Protein AF-A0AAN7VNK7-F1 (afdb_monomer_lite)

Organism: NCBI:txid574655

Secondary structure (DSSP, 8-state):
------EEEEEEEPPPP------HHHHSS---EEEEEEEEE--SHHHHHHHHHHHHHHHHHHHHH-GGGGSEEEEE--SSTTS--EEEEEP-S-EEEEEEE-TTTS--HHHHHHTTT-GGGSBHHHH-SS-S---TTS-EESEEEEEEEETTEEEEEEEEETTT--HHHHHHHHHHHHHHHHHHHTT--TT---S---SS--HHHHT---SS---GGG-TTB--TT-----GGGGTT--SS--EEEEEEE-HHHHHHHHHHH--TTSPPPPHHHHHHHHHHHHHHHHHTTS-HHHHTS-TTPEEEEEEEEE-HHHHT--TT--S--EEEEEEEEEHHHHHSTTHHHHHHHHHHHHHHT--HHHHHHHHHHHTTS---BHHHHSHHHHHHHEEE-EE-GGGGGGGT---HHHH-S--EEE--B-TT--EEPPPPTTS-EEEEEEE-GGGHHHHSEEEEEES-HHHHHHHHHHHTTT-SEEEEEEETTEEEEEEE-TTSSEEEEEEEEGGGSSSEE-SS-EEEEEEHHHHHHHHTTS-SSSEEEEEEESS-SEEEEEEE-SSSS-EEEEEEE----------------SEEEEEEHHHHHHHHHHHHTT-SEEEEEEETTEEEEEEEETTEEEEEEE--B--SS-GGG-BEEEESS-EEEEEEHHHHHHHGGGGGT-SEEEEEE-TTSPEEEEEE-GGG-EEEEEEPPPPP---

Sequence (712 aa):
MTDHAVPYGSTFLSGSDFQVNLAAIDALHPVHYGRRLLIFRCSSDEQRVAQIAGLKAGLHVLVRRCPVLGGNVVPQLHKDDTQPIWSNIETGNGLQLVVRDLRNALPTFTELEANDFQPSSLPYDLLVPVPADIGKDQAHLACKVQYSSIDGGTILTWAISHSVTDGSGNNELTRILSEQVRLFGLGADSNTTNGPLLGLDRTPTRNITSAIPFHVDHHRGCANALEKLAPPEALSFLAKSPEVPVLLRITAANLAKLKSDATQPEATPISTHDALVALMWRSTMLIRSRRSQESHDLPASTATTLYFPSDARRHLGISPSYIGNAVYQLAASEQISKVLASNGLQYAASAMRKAVKSVNTELVKSYFAEVNKRWVPWAWQTAGSALATIGLPMGTNWTSGSLYLDDWGEAFGPVVSFRYPGQAGLAAVLPQLPNGDAEVIVCVMPGEVGVLKMLEARLEQAQLLKKVVDAIKDLVQDCNFDCNDSGIALQAMDNSHVALVSMMLKSESFSPFRCDRNIALGINLTSLQKVLRCAQNEDILTVKAEDAPDVVNMVFESSDSDRISEYDIKLMDIDQEHLGIPDTEYAATISMPSSEFQRICRDLTALSESVAIECTKEGVKFACNGDIGSGAVTLRSHTDVEKPEKNIEINLSEPVALTFSLKYLVNFCKASGLSDSVKLCLSNEVPLLVEYGLSNSSYLRFYLAPKIGDEE

InterPro domains:
  IPR000730 Proliferating cell nuclear antigen, PCNA [MF_00317] (455-708)
  IPR000730 Proliferating cell nuclear antigen, PCNA [PR00339] (463-482)
  IPR000730 Proliferating cell nuclear antigen, PCNA [PR00339] (487-505)
  IPR000730 Proliferating cell nuclear antigen, PCNA [PR00339] (509-533)
  IPR000730 Proliferating cell nuclear antigen, PCNA [PR00339] (563-585)
  IPR000730 Proliferating cell nuclear antigen, PCNA [PR00339] (656-670)
  IPR000730 Proliferating cell nuclear antigen, PCNA [PR00339] (694-711)
  IPR000730 Proliferating cell nuclear antigen, PCNA [PTHR11352] (454-711)
  IPR000730 Proliferating cell nuclear antigen, PCNA [TIGR00590] (454-712)
  IPR022648 Proliferating cell nuclear antigen, PCNA, N-terminal [PF00705] (454-576)
  IPR022649 Proliferating cell nuclear antigen, PCNA, C-terminal [PF02747] (580-707)
  IPR022659 Proliferating cell nuclear antigen, PCNA, conserved site [PS00293] (514-532)
  IPR022659 Proliferating cell nuclear antigen, PCNA, conserved site [PS01251] (487-510)
  IPR023213 Chloramphenicol acetyltransferase-like domain superfamily [G3DSA:3.30.559.10] (11-192)
  IPR023213 Chloramphenicol acetyltransferase-like domain superfamily [G3DSA:3.30.559.10] (238-452)
  IPR046938 DNA clamp superfamily [SSF55979] (454-579)
  IPR046938 DNA clamp superfamily [SSF55979] (580-708)
  IPR054710 Trichothecene 3-O-acetyltransferase-like, N-terminal [PF22664] (38-179)

pLDDT: mean 87.12, std 11.52, range [28.5, 98.31]

Radius of gyration: 33.32 Å; chains: 1; bounding box: 98×58×86 Å

Foldseek 3Di:
DDPDKDWPDKDFQAEDFDFADFALCLFLPPKDKDKKKFKFFDADPVLVVLLVVLLSLLQNLLCNLEVLQQWKWAWDDDPDPPAGTTTDTGRHSHEMETEIECQVPADAPVVCVVVVVWLVRFACVQQPPDDRDDDPRDIDGQWYWYWYDHHRIIIIITIGILSQFDLLLVLLSLLSSLVSSAVVVVVDDSVDRDDHRARRDNVLLRVQAFPDADDVVLQVQFDDPPDAEDPPLLCQLDDPDFWWKGKDKAALVRLVVLLVLLADPPADRFDSVLSVVLCQLLLLLLLSCPPDPSSVPRPQQDKFKEKEKDACCVLSVHDSNHGHDRIGMWIFIDGSNLSNDPSNSNVSSRSVVVRVVSDHSNNSSNVSNVSSVPDTHGPCVNHPSRSCSRYAYAYEPQVSLCQQVRRSHPSRGGRPDMDGRTDTRYWYKDYQHPSRMTMIMDIDHPVCVLVVFKFKFKAQWLLQVLLVLQLCCVFDFKWWFWQDQQATWTWDGGPVNFKIKIWGDGCVNGDHGDHSDTDIFIAGSVVVNVVSVVEDGRWMWIWMAGPHGQWIKIWTQDPVDRDIDIDIGGGDDDDDDDDDDDPDDFQKKKKFFLVVLLVLLVVVVVADQKWKWKQDPQATKTWDQHPVGIDMDGDGADDDPVCRLGGMDMDGNDIDIFMFGSVVSNSNSSSSVQARMWMWTHDPPFFIWIWGAHPPRTIMIMTGDTDDDPDD

Structure (mmCIF, N/CA/C/O backbone):
data_AF-A0AAN7VNK7-F1
#
_entry.id   AF-A0AAN7VNK7-F1
#
loop_
_atom_site.group_PDB
_atom_site.id
_atom_site.type_symbol
_atom_site.label_atom_id
_atom_site.label_alt_id
_atom_site.label_comp_id
_atom_site.label_asym_id
_atom_site.label_entity_id
_atom_site.label_seq_id
_atom_site.pdbx_PDB_ins_code
_atom_site.Cartn_x
_atom_site.Cartn_y
_atom_site.Cartn_z
_atom_site.occupancy
_atom_site.B_iso_or_equiv
_atom_site.auth_seq_id
_atom_site.auth_comp_id
_atom_site.auth_asym_id
_atom_site.auth_atom_id
_atom_site.pdbx_PDB_model_num
ATOM 1 N N . MET A 1 1 ? 20.853 -24.559 -2.191 1.00 32.88 1 MET A N 1
ATOM 2 C CA . MET A 1 1 ? 20.817 -25.648 -3.191 1.00 32.88 1 MET A CA 1
ATOM 3 C C . MET A 1 1 ? 19.539 -26.437 -2.973 1.00 32.88 1 MET A C 1
ATOM 5 O O . MET A 1 1 ? 19.522 -27.322 -2.133 1.00 32.88 1 MET A O 1
ATOM 9 N N . THR A 1 2 ? 18.485 -26.072 -3.693 1.00 28.50 2 THR A N 1
ATOM 10 C CA . THR A 1 2 ? 17.259 -26.860 -3.885 1.00 28.50 2 THR A CA 1
ATOM 11 C C . THR A 1 2 ? 16.738 -26.477 -5.269 1.00 28.50 2 THR A C 1
ATOM 13 O O . THR A 1 2 ? 16.065 -25.468 -5.456 1.00 28.50 2 THR A O 1
ATOM 16 N N . ASP A 1 3 ? 17.196 -27.240 -6.261 1.00 37.12 3 ASP A N 1
ATOM 17 C CA . ASP A 1 3 ? 16.837 -27.149 -7.678 1.00 37.12 3 ASP A CA 1
ATOM 18 C C . ASP A 1 3 ? 15.415 -27.703 -7.874 1.00 37.12 3 ASP A C 1
ATOM 20 O O . ASP A 1 3 ? 15.231 -28.906 -8.055 1.00 37.12 3 ASP A O 1
ATOM 24 N N . HIS A 1 4 ? 14.391 -26.848 -7.806 1.00 37.66 4 HIS A N 1
ATOM 25 C CA . HIS A 1 4 ? 13.009 -27.243 -8.139 1.00 37.66 4 HIS A CA 1
ATOM 26 C C . HIS A 1 4 ? 12.306 -26.325 -9.153 1.00 37.66 4 HIS A C 1
ATOM 28 O O . HIS A 1 4 ? 11.164 -26.587 -9.515 1.00 37.66 4 HIS A O 1
ATOM 34 N N . ALA A 1 5 ? 12.985 -25.309 -9.696 1.00 41.88 5 ALA A N 1
ATOM 35 C CA . ALA A 1 5 ? 12.459 -24.497 -10.795 1.00 41.88 5 ALA A CA 1
ATOM 36 C C . ALA A 1 5 ? 13.128 -24.905 -12.116 1.00 41.88 5 ALA A C 1
ATOM 38 O O . ALA A 1 5 ? 14.123 -24.315 -12.533 1.00 41.88 5 ALA A O 1
ATOM 39 N N . VAL A 1 6 ? 12.600 -25.936 -12.781 1.00 40.19 6 VAL A N 1
ATOM 40 C CA . VAL A 1 6 ? 13.071 -26.325 -14.120 1.00 40.19 6 VAL A CA 1
ATOM 41 C C . VAL A 1 6 ? 12.649 -25.229 -15.120 1.00 40.19 6 VAL A C 1
ATOM 43 O O . VAL A 1 6 ? 11.452 -24.959 -15.245 1.00 40.19 6 VAL A O 1
ATOM 46 N N . PRO A 1 7 ? 13.573 -24.554 -15.834 1.00 50.31 7 PRO A N 1
ATOM 47 C CA . PRO A 1 7 ? 13.203 -23.556 -16.836 1.00 50.31 7 PRO A CA 1
ATOM 48 C C . PRO A 1 7 ? 12.480 -24.227 -18.014 1.00 50.31 7 PRO A C 1
ATOM 50 O O . PRO A 1 7 ? 13.003 -25.177 -18.589 1.00 50.31 7 PRO A O 1
ATOM 53 N N . TYR A 1 8 ? 11.342 -23.679 -18.452 1.00 53.28 8 TYR A N 1
ATOM 54 C CA . TYR A 1 8 ? 10.613 -24.134 -19.651 1.00 53.28 8 TYR A CA 1
ATOM 55 C C . TYR A 1 8 ? 11.284 -23.692 -20.973 1.00 53.28 8 TYR A C 1
ATOM 57 O O . TYR A 1 8 ? 10.748 -23.899 -22.060 1.00 53.28 8 TYR A O 1
ATOM 65 N N . GLY A 1 9 ? 12.477 -23.092 -20.897 1.00 70.75 9 GLY A N 1
ATOM 66 C CA . GLY A 1 9 ? 13.279 -22.639 -22.032 1.00 70.75 9 GLY A CA 1
ATOM 67 C C . GLY A 1 9 ? 13.556 -21.134 -22.010 1.00 70.75 9 GLY A C 1
ATOM 68 O O . GLY A 1 9 ? 12.844 -20.341 -21.391 1.00 70.75 9 GLY A O 1
ATOM 69 N N . SER A 1 10 ? 14.628 -20.740 -22.694 1.00 84.62 10 SER A N 1
ATOM 70 C CA . SER A 1 10 ? 14.992 -19.346 -22.952 1.00 84.62 10 SER A CA 1
ATOM 71 C C . SER A 1 10 ? 15.034 -19.128 -24.459 1.00 84.62 10 SER A C 1
ATOM 73 O O . SER A 1 10 ? 15.524 -19.986 -25.194 1.00 84.62 10 SER A O 1
ATOM 75 N N . THR A 1 11 ? 14.492 -18.013 -24.938 1.00 91.38 11 THR A N 1
ATOM 76 C CA . THR A 1 11 ? 14.464 -17.683 -26.367 1.00 91.38 11 THR A CA 1
ATOM 77 C C . THR A 1 11 ? 14.957 -16.261 -26.575 1.00 91.38 11 THR A C 1
ATOM 79 O O . THR A 1 11 ? 14.546 -15.345 -25.864 1.00 91.38 11 THR A O 1
ATOM 82 N N . PHE A 1 12 ? 15.832 -16.082 -27.561 1.00 91.50 12 PHE A N 1
ATOM 83 C CA . PHE A 1 12 ? 16.244 -14.766 -28.028 1.00 91.50 12 PHE A CA 1
ATOM 84 C C . PHE A 1 12 ? 15.338 -14.323 -29.172 1.00 91.50 12 PHE A C 1
ATOM 86 O O . PHE A 1 12 ? 15.105 -15.071 -30.121 1.00 91.50 12 PHE A O 1
ATOM 93 N N . LEU A 1 13 ? 14.821 -13.105 -29.065 1.00 92.50 13 LEU A N 1
ATOM 94 C CA . LEU A 1 13 ? 14.021 -12.450 -30.087 1.00 92.50 13 LEU A CA 1
ATOM 95 C C . LEU A 1 13 ? 14.914 -11.428 -30.785 1.00 92.50 13 LEU A C 1
ATOM 97 O O . LEU A 1 13 ? 15.278 -10.403 -30.203 1.00 92.50 13 LEU A O 1
ATOM 101 N N . SER A 1 14 ? 15.315 -11.747 -32.013 1.00 87.38 14 SER A N 1
ATOM 102 C CA . SER A 1 14 ? 16.253 -10.934 -32.783 1.00 87.38 14 SER A CA 1
ATOM 103 C C . SER A 1 14 ? 15.643 -9.582 -33.155 1.00 87.38 14 SER A C 1
ATOM 105 O O . SER A 1 14 ? 14.569 -9.512 -33.756 1.00 87.38 14 SER A O 1
ATOM 107 N N . GLY A 1 15 ? 16.355 -8.511 -32.809 1.00 82.94 15 GLY A N 1
ATOM 108 C CA . GLY A 1 15 ? 16.135 -7.178 -33.362 1.00 82.94 15 GLY A CA 1
ATOM 109 C C . GLY A 1 15 ? 16.931 -6.978 -34.651 1.00 82.94 15 GLY A C 1
ATOM 110 O O . GLY A 1 15 ? 17.736 -7.823 -35.038 1.00 82.94 15 GLY A O 1
ATOM 111 N N . SER A 1 16 ? 16.701 -5.852 -35.315 1.00 85.06 16 SER A N 1
ATOM 112 C CA . SER A 1 16 ? 17.558 -5.361 -36.395 1.00 85.06 16 SER A CA 1
ATOM 113 C C . SER A 1 16 ? 18.867 -4.799 -35.838 1.00 85.06 16 SER A C 1
ATOM 115 O O . SER A 1 16 ? 18.894 -4.287 -34.719 1.00 85.06 16 SER A O 1
ATOM 117 N N . ASP A 1 17 ? 19.938 -4.838 -36.633 1.00 88.44 17 ASP A N 1
ATOM 118 C CA . ASP A 1 17 ? 21.161 -4.101 -36.314 1.00 88.44 17 ASP A CA 1
ATOM 119 C C . ASP A 1 17 ? 20.847 -2.611 -36.168 1.00 88.44 17 ASP A C 1
ATOM 121 O O . ASP A 1 17 ? 20.040 -2.044 -36.916 1.00 88.44 17 ASP A O 1
ATOM 125 N N . PHE A 1 18 ? 21.492 -1.961 -35.205 1.00 93.19 18 PHE A N 1
ATOM 126 C CA . PHE A 1 18 ? 21.287 -0.546 -34.960 1.00 93.19 18 PHE A CA 1
ATOM 127 C C . PHE A 1 18 ? 22.578 0.140 -34.547 1.00 93.19 18 PHE A C 1
ATOM 129 O O . PHE A 1 18 ? 23.529 -0.467 -34.061 1.00 93.19 18 PHE A O 1
ATOM 136 N N . GLN A 1 19 ? 22.568 1.456 -34.699 1.00 91.56 19 GLN A N 1
ATOM 137 C CA . GLN A 1 19 ? 23.538 2.331 -34.079 1.00 91.56 19 GLN A CA 1
ATOM 138 C C . GLN A 1 19 ? 22.759 3.380 -33.302 1.00 91.56 19 GLN A C 1
ATOM 140 O O . GLN A 1 19 ? 21.892 4.061 -33.851 1.00 91.56 19 GLN A O 1
ATOM 145 N N . VAL A 1 20 ? 23.062 3.500 -32.017 1.00 92.62 20 VAL A N 1
ATOM 146 C CA . VAL A 1 20 ? 22.519 4.556 -31.171 1.00 92.62 20 VAL A CA 1
ATOM 147 C C . VAL A 1 20 ? 23.672 5.395 -30.654 1.00 92.62 20 VAL A C 1
ATOM 149 O O . VAL A 1 20 ? 24.738 4.884 -30.320 1.00 92.62 20 VAL A O 1
ATOM 152 N N . ASN A 1 21 ? 23.462 6.705 -30.626 1.00 90.44 21 ASN A N 1
ATOM 153 C CA . ASN A 1 21 ? 24.353 7.618 -29.938 1.00 90.44 21 ASN A CA 1
ATOM 154 C C . ASN A 1 21 ? 23.615 8.114 -28.699 1.00 90.44 21 ASN A C 1
ATOM 156 O O . ASN A 1 21 ? 22.736 8.971 -28.815 1.00 90.44 21 ASN A O 1
ATOM 160 N N . LEU A 1 22 ? 23.917 7.507 -27.551 1.00 91.81 22 LEU A N 1
ATOM 161 C CA . LEU A 1 22 ? 23.255 7.820 -26.291 1.00 91.81 22 LEU A CA 1
ATOM 162 C C . LEU A 1 22 ? 23.424 9.295 -25.911 1.00 91.81 22 LEU A C 1
ATOM 164 O O . LEU A 1 22 ? 24.460 9.913 -26.158 1.00 91.81 22 LEU A O 1
ATOM 168 N N . ALA A 1 23 ? 22.397 9.861 -25.277 1.00 91.88 23 ALA A N 1
ATOM 169 C CA . ALA A 1 23 ? 22.560 11.126 -24.575 1.00 91.88 23 ALA A CA 1
ATOM 170 C C . ALA A 1 23 ? 23.421 10.905 -23.323 1.00 91.88 23 ALA A C 1
ATOM 172 O O . ALA A 1 23 ? 23.431 9.810 -22.761 1.00 91.88 23 ALA A O 1
ATOM 173 N N . ALA A 1 24 ? 24.105 11.942 -22.840 1.00 90.31 24 ALA A N 1
ATOM 174 C CA . ALA A 1 24 ? 24.982 11.801 -21.676 1.00 90.31 24 ALA A CA 1
ATOM 175 C C . ALA A 1 24 ? 24.237 11.302 -20.429 1.00 90.31 24 ALA A C 1
ATOM 177 O O . ALA A 1 24 ? 24.772 10.497 -19.675 1.00 90.31 24 ALA A O 1
ATOM 178 N N . ILE A 1 25 ? 22.974 11.708 -20.253 1.00 91.06 25 ILE A N 1
ATOM 179 C CA . ILE A 1 25 ? 22.123 11.225 -19.158 1.00 91.06 25 ILE A CA 1
ATOM 180 C C . ILE A 1 25 ? 21.836 9.718 -19.236 1.00 91.06 25 ILE A C 1
ATOM 182 O O . ILE A 1 25 ? 21.657 9.102 -18.196 1.00 91.06 25 ILE A O 1
ATOM 186 N N . ASP A 1 26 ? 21.812 9.130 -20.435 1.00 92.25 26 ASP A N 1
ATOM 187 C CA . ASP A 1 26 ? 21.627 7.690 -20.650 1.00 92.25 26 ASP A CA 1
ATOM 188 C C . ASP A 1 26 ? 22.961 6.937 -20.456 1.00 92.25 26 ASP A C 1
ATOM 190 O O . ASP A 1 26 ? 23.016 5.889 -19.811 1.00 92.25 26 ASP A O 1
ATOM 194 N N . ALA A 1 27 ? 24.046 7.492 -21.007 1.00 89.38 27 ALA A N 1
ATOM 195 C CA . ALA A 1 27 ? 25.371 6.874 -21.052 1.00 89.38 27 ALA A CA 1
ATOM 196 C C . ALA A 1 27 ? 26.113 6.884 -19.709 1.00 89.38 27 ALA A C 1
ATOM 198 O O . ALA A 1 27 ? 26.869 5.961 -19.412 1.00 89.38 27 ALA A O 1
ATOM 199 N N . LEU A 1 28 ? 25.918 7.937 -18.916 1.00 85.38 28 LEU A N 1
ATOM 200 C CA . LEU A 1 28 ? 26.587 8.146 -17.629 1.00 85.38 28 LEU A CA 1
ATOM 201 C C . LEU A 1 28 ? 25.713 7.741 -16.435 1.00 85.38 28 LEU A C 1
ATOM 203 O O . LEU A 1 28 ? 26.156 7.839 -15.287 1.00 85.38 28 LEU A O 1
ATOM 207 N N . HIS A 1 29 ? 24.473 7.310 -16.689 1.00 80.38 29 HIS A N 1
ATOM 208 C CA . HIS A 1 29 ? 23.546 6.915 -15.637 1.00 80.38 29 HIS A CA 1
ATOM 209 C C . HIS A 1 29 ? 24.131 5.768 -14.795 1.00 80.38 29 HIS A C 1
ATOM 211 O O . HIS A 1 29 ? 24.682 4.817 -15.352 1.00 80.38 29 HIS A O 1
ATOM 217 N N . PRO A 1 30 ? 23.964 5.780 -13.459 1.00 77.94 30 PRO A N 1
ATOM 218 C CA . PRO A 1 30 ? 24.265 4.632 -12.619 1.00 77.94 30 PRO A CA 1
ATOM 219 C C . PRO A 1 30 ? 23.609 3.354 -13.137 1.00 77.94 30 PRO A C 1
ATOM 221 O O . PRO A 1 30 ? 22.403 3.332 -13.409 1.00 77.94 30 PRO A O 1
ATOM 224 N N . VAL A 1 31 ? 24.414 2.298 -13.227 1.00 81.62 31 VAL A N 1
ATOM 225 C CA . VAL A 1 31 ? 24.008 0.992 -13.740 1.00 81.62 31 VAL A CA 1
ATOM 226 C C . VAL A 1 31 ? 23.034 0.327 -12.769 1.00 81.62 31 VAL A C 1
ATOM 228 O O . VAL A 1 31 ? 23.401 -0.022 -11.652 1.00 81.62 31 VAL A O 1
ATOM 231 N N . HIS A 1 32 ? 21.786 0.160 -13.202 1.00 86.25 32 HIS A N 1
ATOM 232 C CA . HIS A 1 32 ? 20.767 -0.639 -12.522 1.00 86.25 32 HIS A CA 1
ATOM 233 C C . HIS A 1 32 ? 19.614 -0.963 -13.485 1.00 86.25 32 HIS A C 1
ATOM 235 O O . HIS A 1 32 ? 19.432 -0.283 -14.497 1.00 86.25 32 HIS A O 1
ATOM 241 N N . TYR A 1 33 ? 18.821 -1.991 -13.168 1.00 90.25 33 TYR A N 1
ATOM 242 C CA . TYR A 1 33 ? 17.595 -2.313 -13.906 1.00 90.25 33 TYR A CA 1
ATOM 243 C C . TYR A 1 33 ? 16.365 -1.757 -13.189 1.00 90.25 33 TYR A C 1
ATOM 245 O O . TYR A 1 33 ? 16.194 -1.986 -11.991 1.00 90.25 33 TYR A O 1
ATOM 253 N N . GLY A 1 34 ? 15.452 -1.144 -13.940 1.00 88.88 34 GLY A N 1
ATOM 254 C CA . GLY A 1 34 ? 14.055 -1.044 -13.527 1.00 88.88 34 GLY A CA 1
ATOM 255 C C . GLY A 1 34 ? 13.404 -2.425 -13.625 1.00 88.88 34 GLY A C 1
ATOM 256 O O . GLY A 1 34 ? 13.512 -3.068 -14.668 1.00 88.88 34 GLY A O 1
ATOM 257 N N . ARG A 1 35 ? 12.769 -2.898 -12.544 1.00 91.50 35 ARG A N 1
ATOM 258 C CA . ARG A 1 35 ? 12.249 -4.274 -12.399 1.00 91.50 35 ARG A CA 1
ATOM 259 C C . ARG A 1 35 ? 10.766 -4.231 -12.046 1.00 91.50 35 ARG A C 1
ATOM 261 O O . ARG A 1 35 ? 10.425 -4.054 -10.882 1.00 91.50 35 ARG A O 1
ATOM 268 N N . ARG A 1 36 ? 9.889 -4.334 -13.039 1.00 94.12 36 ARG A N 1
ATOM 269 C CA . ARG A 1 36 ? 8.433 -4.230 -12.845 1.00 94.12 36 ARG A CA 1
ATOM 270 C C . ARG A 1 36 ? 7.790 -5.603 -12.966 1.00 94.12 36 ARG A C 1
ATOM 272 O O . ARG A 1 36 ? 8.121 -6.338 -13.891 1.00 94.12 36 ARG A O 1
ATOM 279 N N . LEU A 1 37 ? 6.891 -5.934 -12.048 1.00 97.25 37 LEU A N 1
ATOM 280 C CA . LEU A 1 37 ? 6.086 -7.151 -12.081 1.00 97.25 37 LEU A CA 1
ATOM 281 C C . LEU A 1 37 ? 4.662 -6.776 -12.484 1.00 97.25 37 LEU A C 1
ATOM 283 O O . LEU A 1 37 ? 4.016 -5.987 -11.794 1.00 97.25 37 LEU A O 1
ATOM 287 N N . LEU A 1 38 ? 4.192 -7.331 -13.597 1.00 97.94 38 LEU A N 1
ATOM 288 C CA . LEU A 1 38 ? 2.817 -7.204 -14.069 1.00 97.94 38 LEU A CA 1
ATOM 289 C C . LEU A 1 38 ? 2.104 -8.532 -13.835 1.00 97.94 38 LEU A C 1
ATOM 291 O O . LEU A 1 38 ? 2.554 -9.568 -14.328 1.00 97.94 38 LEU A O 1
ATOM 295 N N . ILE A 1 39 ? 1.030 -8.506 -13.053 1.00 98.12 39 ILE A N 1
ATOM 296 C CA . ILE A 1 39 ? 0.358 -9.712 -12.571 1.00 98.12 39 ILE A CA 1
ATOM 297 C C . ILE A 1 39 ? -0.994 -9.860 -13.271 1.00 98.12 39 ILE A C 1
ATOM 299 O O . ILE A 1 39 ? -1.786 -8.917 -13.305 1.00 98.12 39 ILE A O 1
ATOM 303 N N . PHE A 1 40 ? -1.257 -11.049 -13.812 1.00 98.31 40 PHE A N 1
ATOM 304 C CA . PHE A 1 40 ? -2.453 -11.370 -14.593 1.00 98.31 40 PHE A CA 1
ATOM 305 C C . PHE A 1 40 ? -3.088 -12.676 -14.113 1.00 98.31 40 PHE A C 1
ATOM 307 O O . PHE A 1 40 ? -2.387 -13.593 -13.674 1.00 98.31 40 PHE A O 1
ATOM 314 N N . ARG A 1 41 ? -4.413 -12.785 -14.254 1.00 97.19 41 ARG A N 1
ATOM 315 C CA . ARG A 1 41 ? -5.125 -14.057 -14.063 1.00 97.19 41 ARG A CA 1
ATOM 316 C C . ARG A 1 41 ? -4.831 -15.012 -15.220 1.00 97.19 41 ARG A C 1
ATOM 318 O O . ARG A 1 41 ? -4.619 -14.594 -16.359 1.00 97.19 41 ARG A O 1
ATOM 325 N N . CYS A 1 42 ? -4.813 -16.304 -14.921 1.00 97.06 42 CYS A N 1
ATOM 326 C CA . CYS A 1 42 ? -4.669 -17.358 -15.915 1.00 97.06 42 CYS A CA 1
ATOM 327 C C . CYS A 1 42 ? -5.413 -18.601 -15.422 1.00 97.06 42 CYS A C 1
ATOM 329 O O . CYS A 1 42 ? -4.940 -19.303 -14.531 1.00 97.06 42 CYS A O 1
ATOM 331 N N . SER A 1 43 ? -6.600 -18.840 -15.972 1.00 92.38 43 SER A N 1
ATOM 332 C CA . SER A 1 43 ? -7.552 -19.827 -15.450 1.00 92.38 43 SER A CA 1
ATOM 333 C C . SER A 1 43 ? -7.427 -21.209 -16.093 1.00 92.38 43 SER A C 1
ATOM 335 O O . SER A 1 43 ? -8.057 -22.150 -15.625 1.00 92.38 43 SER A O 1
ATOM 337 N N . SER A 1 44 ? -6.659 -21.341 -17.178 1.00 95.12 44 SER A N 1
ATOM 338 C CA . SER A 1 44 ? -6.498 -22.599 -17.915 1.00 95.12 44 SER A CA 1
ATOM 339 C C . SER A 1 44 ? -5.135 -22.698 -18.596 1.00 95.12 44 SER A C 1
ATOM 341 O O . SER A 1 44 ? -4.476 -21.687 -18.865 1.00 95.12 44 SER A O 1
ATOM 343 N N . ASP A 1 45 ? -4.721 -23.923 -18.912 1.00 93.50 45 ASP A N 1
ATOM 344 C CA . ASP A 1 45 ? -3.492 -24.164 -19.669 1.00 93.50 45 ASP A CA 1
ATOM 345 C C . ASP A 1 45 ? -3.615 -23.660 -21.118 1.00 93.50 45 ASP A C 1
ATOM 347 O O . ASP A 1 45 ? -2.644 -23.137 -21.667 1.00 93.50 45 ASP A O 1
ATOM 351 N N . GLU A 1 46 ? -4.807 -23.703 -21.722 1.00 95.75 46 GLU A N 1
ATOM 352 C CA . GLU A 1 46 ? -5.067 -23.124 -23.044 1.00 95.75 46 GLU A CA 1
ATOM 353 C C . GLU A 1 46 ? -4.835 -21.608 -23.046 1.00 95.75 46 GLU A C 1
ATOM 355 O O . GLU A 1 46 ? -4.140 -21.079 -23.921 1.00 95.75 46 GLU A O 1
ATOM 360 N N . GLN A 1 47 ? -5.354 -20.903 -22.033 1.00 96.75 47 GLN A N 1
ATOM 361 C CA . GLN A 1 47 ? -5.116 -19.470 -21.872 1.00 96.75 47 GLN A CA 1
ATOM 362 C C . GLN A 1 47 ? -3.625 -19.182 -21.672 1.00 96.75 47 GLN A C 1
ATOM 364 O O . GLN A 1 47 ? -3.098 -18.231 -22.247 1.00 96.75 47 GLN A O 1
ATOM 369 N N . ARG A 1 48 ? -2.917 -20.015 -20.904 1.00 96.06 48 ARG A N 1
ATOM 370 C CA . ARG A 1 48 ? -1.472 -19.880 -20.679 1.00 96.06 48 ARG A CA 1
ATOM 371 C C . ARG A 1 48 ? -0.678 -19.994 -21.977 1.00 96.06 48 ARG A C 1
ATOM 373 O O . ARG A 1 48 ? 0.205 -19.176 -22.244 1.00 96.06 48 ARG A O 1
ATOM 380 N N . VAL A 1 49 ? -1.011 -20.976 -22.814 1.00 95.69 49 VAL A N 1
ATOM 381 C CA . VAL A 1 49 ? -0.402 -21.142 -24.141 1.00 95.69 49 VAL A CA 1
ATOM 382 C C . VAL A 1 49 ? -0.656 -19.903 -25.004 1.00 95.69 49 VAL A C 1
ATOM 384 O O . VAL A 1 49 ? 0.285 -19.386 -25.613 1.00 95.69 49 VAL A O 1
ATOM 387 N N . ALA A 1 50 ? -1.885 -19.377 -25.003 1.00 96.00 50 ALA A N 1
ATOM 388 C CA . ALA A 1 50 ? -2.233 -18.157 -25.729 1.00 96.00 50 ALA A CA 1
ATOM 389 C C . ALA A 1 50 ? -1.464 -16.924 -25.216 1.00 96.00 50 ALA A C 1
ATOM 391 O O . ALA A 1 50 ? -0.941 -16.154 -26.023 1.00 96.00 50 ALA A O 1
ATOM 392 N N . GLN A 1 51 ? -1.317 -16.764 -23.896 1.00 97.38 51 GLN A N 1
ATOM 393 C CA . GLN A 1 51 ? -0.528 -15.688 -23.284 1.00 97.38 51 GLN A CA 1
ATOM 394 C C . GLN A 1 51 ? 0.943 -15.751 -23.716 1.00 97.38 51 GLN A C 1
ATOM 396 O O . GLN A 1 51 ? 1.507 -14.745 -24.147 1.00 97.38 51 GLN A O 1
ATOM 401 N N . ILE A 1 52 ? 1.576 -16.927 -23.649 1.00 96.19 52 ILE A N 1
ATOM 402 C CA . ILE A 1 52 ? 2.982 -17.095 -24.049 1.00 96.19 52 ILE A CA 1
ATOM 403 C C . ILE A 1 52 ? 3.159 -16.811 -25.547 1.00 96.19 52 ILE A C 1
ATOM 405 O O . ILE A 1 52 ? 4.128 -16.151 -25.932 1.00 96.19 52 ILE A O 1
ATOM 409 N N . ALA A 1 53 ? 2.245 -17.294 -26.393 1.00 95.38 53 ALA A N 1
ATOM 410 C CA . ALA A 1 53 ? 2.282 -17.048 -27.833 1.00 95.38 53 ALA A CA 1
ATOM 411 C C . ALA A 1 53 ? 2.131 -15.553 -28.155 1.00 95.38 53 ALA A C 1
ATOM 413 O O . ALA A 1 53 ? 2.968 -14.993 -28.867 1.00 95.38 53 ALA A O 1
ATOM 414 N N . GLY A 1 54 ? 1.128 -14.896 -27.563 1.00 96.25 54 GLY A N 1
ATOM 415 C CA . GLY A 1 54 ? 0.895 -13.462 -27.714 1.00 96.25 54 GLY A CA 1
ATOM 416 C C . GLY A 1 54 ? 2.070 -12.623 -27.227 1.00 96.25 54 GLY A C 1
ATOM 417 O O . GLY A 1 54 ? 2.524 -11.734 -27.944 1.00 96.25 54 GLY A O 1
ATOM 418 N N . LEU A 1 55 ? 2.640 -12.952 -26.063 1.00 97.31 55 LEU A N 1
ATOM 419 C CA . LEU A 1 55 ? 3.818 -12.267 -25.532 1.00 97.31 55 LEU A CA 1
ATOM 420 C C . LEU A 1 55 ? 5.027 -12.404 -26.464 1.00 97.31 55 LEU A C 1
ATOM 422 O O . LEU A 1 55 ? 5.696 -11.410 -26.739 1.00 97.31 55 LEU A O 1
ATOM 426 N N . LYS A 1 56 ? 5.311 -13.612 -26.971 1.00 95.88 56 LYS A N 1
ATOM 427 C CA . LYS A 1 56 ? 6.413 -13.844 -27.921 1.00 95.88 56 LYS A CA 1
ATOM 428 C C . LYS A 1 56 ? 6.240 -13.011 -29.190 1.00 95.88 56 LYS A C 1
ATOM 430 O O . LYS A 1 56 ? 7.190 -12.354 -29.611 1.00 95.88 56 LYS A O 1
ATOM 435 N N . ALA A 1 57 ? 5.039 -13.007 -29.767 1.00 94.81 57 ALA A N 1
ATOM 436 C CA . ALA A 1 57 ? 4.721 -12.222 -30.955 1.00 94.81 57 ALA A CA 1
ATOM 437 C C . ALA A 1 57 ? 4.835 -10.711 -30.699 1.00 94.81 57 ALA A C 1
ATOM 439 O O . ALA A 1 57 ? 5.482 -9.998 -31.468 1.00 94.81 57 ALA A O 1
ATOM 440 N N . GLY A 1 58 ? 4.276 -10.226 -29.588 1.00 95.75 58 GLY A N 1
ATOM 441 C CA . GLY A 1 58 ? 4.331 -8.816 -29.211 1.00 95.75 58 GLY A CA 1
ATOM 442 C C . GLY A 1 58 ? 5.761 -8.328 -28.971 1.00 95.75 58 GLY A C 1
ATOM 443 O O . GLY A 1 58 ? 6.161 -7.291 -29.499 1.00 95.75 58 GLY A O 1
ATOM 444 N N . LEU A 1 59 ? 6.569 -9.112 -28.252 1.00 96.19 59 LEU A N 1
ATOM 445 C CA . LEU A 1 59 ? 7.986 -8.823 -28.024 1.00 96.19 59 LEU A CA 1
ATOM 446 C C . LEU A 1 59 ? 8.806 -8.829 -29.316 1.00 96.19 59 LEU A C 1
ATOM 448 O O . LEU A 1 59 ? 9.705 -8.005 -29.473 1.00 96.19 59 LEU A O 1
ATOM 452 N N . HIS A 1 60 ? 8.500 -9.737 -30.240 1.00 94.69 60 HIS A N 1
ATOM 453 C CA . HIS A 1 60 ? 9.164 -9.817 -31.536 1.00 94.69 60 HIS A CA 1
ATOM 454 C C . HIS A 1 60 ? 8.935 -8.554 -32.381 1.00 94.69 60 HIS A C 1
ATOM 456 O O . HIS A 1 60 ? 9.876 -8.013 -32.963 1.00 94.69 60 HIS A O 1
ATOM 462 N N . VAL A 1 61 ? 7.709 -8.022 -32.396 1.00 94.50 61 VAL A N 1
ATOM 463 C CA . VAL A 1 61 ? 7.427 -6.731 -33.042 1.00 94.50 61 VAL A CA 1
ATOM 464 C C . VAL A 1 61 ? 8.086 -5.584 -32.271 1.00 94.50 61 VAL A C 1
ATOM 466 O O . VAL A 1 61 ? 8.692 -4.697 -32.876 1.00 94.50 61 VAL A O 1
ATOM 469 N N . LEU A 1 62 ? 8.020 -5.604 -30.936 1.00 95.06 62 LEU A N 1
ATOM 470 C CA . LEU A 1 62 ? 8.586 -4.553 -30.093 1.00 95.06 62 LEU A CA 1
ATOM 471 C C . LEU A 1 62 ? 10.101 -4.416 -30.272 1.00 95.06 62 LEU A C 1
ATOM 473 O O . LEU A 1 62 ? 10.573 -3.296 -30.441 1.00 95.06 62 LEU A O 1
ATOM 477 N N . VAL A 1 63 ? 10.865 -5.512 -30.276 1.00 95.12 63 VAL A N 1
ATOM 478 C CA . VAL A 1 63 ? 12.329 -5.458 -30.440 1.00 95.12 63 VAL A CA 1
ATOM 479 C C . VAL A 1 63 ? 12.731 -4.987 -31.842 1.00 95.12 63 VAL A C 1
ATOM 481 O O . VAL A 1 63 ? 13.751 -4.331 -31.993 1.00 95.12 63 VAL A O 1
ATOM 484 N N . ARG A 1 64 ? 11.911 -5.219 -32.874 1.00 93.00 64 ARG A N 1
ATOM 485 C CA . ARG A 1 64 ? 12.139 -4.652 -34.219 1.00 93.00 64 ARG A CA 1
ATOM 486 C C . ARG A 1 64 ? 11.834 -3.158 -34.287 1.00 93.00 64 ARG A C 1
ATOM 488 O O . ARG A 1 64 ? 12.521 -2.422 -34.988 1.00 93.00 64 ARG A O 1
ATOM 495 N N . ARG A 1 65 ? 10.822 -2.697 -33.544 1.00 93.31 65 ARG A N 1
ATOM 496 C CA . ARG A 1 65 ? 10.502 -1.265 -33.408 1.00 93.31 65 ARG A CA 1
ATOM 497 C C . ARG A 1 65 ? 11.470 -0.535 -32.485 1.00 93.31 65 ARG A C 1
ATOM 499 O O . ARG A 1 65 ? 11.715 0.645 -32.690 1.00 93.31 65 ARG A O 1
ATOM 506 N N . CYS A 1 66 ? 12.020 -1.215 -31.487 1.00 95.25 66 CYS A N 1
ATOM 507 C CA . CYS A 1 66 ? 12.947 -0.675 -30.500 1.00 95.25 66 CYS A CA 1
ATOM 508 C C . CYS A 1 66 ? 14.179 -1.596 -30.368 1.00 95.25 66 CYS A C 1
ATOM 510 O O . CYS A 1 66 ? 14.314 -2.309 -29.366 1.00 95.25 66 CYS A O 1
ATOM 512 N N . PRO A 1 67 ? 15.091 -1.588 -31.363 1.00 95.00 67 PRO A N 1
ATOM 513 C CA . PRO A 1 67 ? 16.227 -2.516 -31.417 1.00 95.00 67 PRO A CA 1
ATOM 514 C C . PRO A 1 67 ? 17.156 -2.461 -30.205 1.00 95.00 67 PRO A C 1
ATOM 516 O O . PRO A 1 67 ? 17.709 -3.484 -29.807 1.00 95.00 67 PRO A O 1
ATOM 519 N N . VAL A 1 68 ? 17.249 -1.296 -29.552 1.00 95.75 68 VAL A N 1
ATOM 520 C CA . VAL A 1 68 ? 18.060 -1.099 -28.338 1.00 95.75 68 VAL A CA 1
ATOM 521 C C . VAL A 1 68 ? 17.693 -2.052 -27.201 1.00 95.75 68 VAL A C 1
ATOM 523 O O . VAL A 1 68 ? 18.550 -2.343 -26.377 1.00 95.75 68 VAL A O 1
ATOM 526 N N . LEU A 1 69 ? 16.463 -2.581 -27.156 1.00 96.12 69 LEU A N 1
ATOM 527 C CA . LEU A 1 69 ? 16.062 -3.565 -26.145 1.00 96.12 69 LEU A CA 1
ATOM 528 C C . LEU A 1 69 ? 16.784 -4.910 -26.303 1.00 96.12 69 LEU A C 1
ATOM 530 O O . LEU A 1 69 ? 16.970 -5.618 -25.319 1.00 96.12 69 LEU A O 1
ATOM 534 N N . GLY A 1 70 ? 17.196 -5.262 -27.523 1.00 95.06 70 GLY A N 1
ATOM 535 C CA . GLY A 1 70 ? 17.977 -6.469 -27.800 1.00 95.06 70 GLY A CA 1
ATOM 536 C C . GLY A 1 70 ? 19.493 -6.267 -27.733 1.00 95.06 70 GLY A C 1
ATOM 537 O O . GLY A 1 70 ? 20.243 -7.172 -28.102 1.00 95.06 70 GLY A O 1
ATOM 538 N N . GLY A 1 71 ? 19.939 -5.076 -27.327 1.00 95.12 71 GLY A N 1
ATOM 539 C CA . GLY A 1 71 ? 21.345 -4.706 -27.250 1.00 95.12 71 GLY A CA 1
ATOM 540 C C . GLY A 1 71 ? 22.038 -5.104 -25.949 1.00 95.12 71 GLY A C 1
ATOM 541 O O . GLY A 1 71 ? 21.414 -5.559 -24.988 1.00 95.12 71 GLY A O 1
ATOM 542 N N . ASN A 1 72 ? 23.344 -4.856 -25.914 1.00 94.38 72 ASN A N 1
ATOM 543 C CA . ASN A 1 72 ? 24.171 -4.913 -24.715 1.00 94.38 72 ASN A CA 1
ATOM 544 C C . ASN A 1 72 ? 24.584 -3.495 -24.327 1.00 94.38 72 ASN A C 1
ATOM 546 O O . ASN A 1 72 ? 25.083 -2.748 -25.164 1.00 94.38 72 ASN A O 1
ATOM 550 N N . VAL A 1 73 ? 24.406 -3.129 -23.062 1.00 93.06 73 VAL A N 1
ATOM 551 C CA . VAL A 1 73 ? 25.013 -1.928 -22.491 1.00 93.06 73 VAL A CA 1
ATOM 552 C C . VAL A 1 73 ? 26.482 -2.244 -22.235 1.00 93.06 73 VAL A C 1
ATOM 554 O O . VAL A 1 73 ? 26.795 -3.124 -21.432 1.00 93.06 73 VAL A O 1
ATOM 557 N N . VAL A 1 74 ? 27.374 -1.553 -22.940 1.00 92.44 74 VAL A N 1
ATOM 558 C CA . VAL A 1 74 ? 28.821 -1.768 -22.907 1.00 92.44 74 VAL A CA 1
ATOM 559 C C . VAL A 1 74 ? 29.502 -0.524 -22.329 1.00 92.44 74 VAL A C 1
ATOM 561 O O . VAL A 1 74 ? 29.408 0.552 -22.928 1.00 92.44 74 VAL A O 1
ATOM 564 N N . PRO A 1 75 ? 30.182 -0.642 -21.175 1.00 89.19 75 PRO A N 1
ATOM 565 C CA . PRO A 1 75 ? 30.967 0.447 -20.613 1.00 89.19 75 PRO A CA 1
ATOM 566 C C . PRO A 1 75 ? 32.252 0.667 -21.419 1.00 89.19 75 PRO A C 1
ATOM 568 O O . PRO A 1 75 ? 33.001 -0.269 -21.698 1.00 89.19 75 PRO A O 1
ATOM 571 N N . GLN A 1 76 ? 32.541 1.919 -21.765 1.00 85.56 76 GLN A N 1
ATOM 572 C CA . GLN A 1 76 ? 33.797 2.323 -22.390 1.00 85.56 76 GLN A CA 1
ATOM 573 C C . GLN A 1 76 ? 34.813 2.643 -21.295 1.00 85.56 76 GLN A C 1
ATOM 575 O O . GLN A 1 76 ? 34.753 3.686 -20.644 1.00 85.56 76 GLN A O 1
ATOM 580 N N . LEU A 1 77 ? 35.743 1.716 -21.072 1.00 77.88 77 LEU A N 1
ATOM 581 C CA . LEU A 1 77 ? 36.805 1.878 -20.085 1.00 77.88 77 LEU A CA 1
ATOM 582 C C . LEU A 1 77 ? 37.885 2.825 -20.625 1.00 77.88 77 LEU A C 1
ATOM 584 O O . LEU A 1 77 ? 38.452 2.603 -21.699 1.00 77.88 77 LEU A O 1
ATOM 588 N N . HIS A 1 78 ? 38.182 3.883 -19.872 1.00 70.94 78 HIS A N 1
ATOM 589 C CA . HIS A 1 78 ? 39.262 4.817 -20.183 1.00 70.94 78 HIS A CA 1
ATOM 590 C C . HIS A 1 78 ? 40.584 4.345 -19.560 1.00 70.94 78 HIS A C 1
ATOM 592 O O . HIS A 1 78 ? 40.596 3.657 -18.547 1.00 70.94 78 HIS A O 1
ATOM 598 N N . LYS A 1 79 ? 41.724 4.731 -20.156 1.00 63.25 79 LYS A N 1
ATOM 599 C CA . LYS A 1 79 ? 43.062 4.485 -19.567 1.00 63.25 79 LYS A CA 1
ATOM 600 C C . LYS A 1 79 ? 43.329 5.325 -18.311 1.00 63.25 79 LYS A C 1
ATOM 602 O O . LYS A 1 79 ? 44.299 5.071 -17.606 1.00 63.25 79 LYS A O 1
ATOM 607 N N . ASP A 1 80 ? 42.521 6.359 -18.110 1.00 67.94 80 ASP A N 1
ATOM 608 C CA . ASP A 1 80 ? 42.562 7.270 -16.978 1.00 67.94 80 ASP A CA 1
ATOM 609 C C . ASP A 1 80 ? 41.327 7.003 -16.111 1.00 67.94 80 ASP A C 1
ATOM 611 O O . ASP A 1 80 ? 40.210 7.346 -16.505 1.00 67.94 80 ASP A O 1
ATOM 615 N N . ASP A 1 81 ? 41.540 6.392 -14.943 1.00 60.06 81 ASP A N 1
ATOM 616 C CA . ASP A 1 81 ? 40.488 6.033 -13.979 1.00 60.06 81 ASP A CA 1
ATOM 617 C C . ASP A 1 81 ? 39.737 7.258 -13.413 1.00 60.06 81 ASP A C 1
ATOM 619 O O . ASP A 1 81 ? 38.756 7.107 -12.682 1.00 60.06 81 ASP A O 1
ATOM 623 N N . THR A 1 82 ? 40.178 8.485 -13.724 1.00 60.31 82 THR A N 1
ATOM 624 C CA . THR A 1 82 ? 39.494 9.720 -13.314 1.00 60.31 82 THR A CA 1
ATOM 625 C C . THR A 1 82 ? 38.358 10.139 -14.254 1.00 60.31 82 THR A C 1
ATOM 627 O O . THR A 1 82 ? 37.529 10.969 -13.865 1.00 60.31 82 THR A O 1
ATOM 630 N N . GLN A 1 83 ? 38.271 9.572 -15.465 1.00 63.44 83 GLN A N 1
ATOM 631 C CA . GLN A 1 83 ? 37.177 9.860 -16.398 1.00 63.44 83 GLN A CA 1
ATOM 632 C C . GLN A 1 83 ? 35.939 9.004 -16.092 1.00 63.44 83 GLN A C 1
ATOM 634 O O . GLN A 1 83 ? 36.066 7.818 -15.785 1.00 63.44 83 GLN A O 1
ATOM 639 N N . PRO A 1 84 ? 34.720 9.572 -16.174 1.00 70.50 84 PRO A N 1
ATOM 640 C CA . PRO A 1 84 ? 33.510 8.801 -15.937 1.00 70.50 84 PRO A CA 1
ATOM 641 C C . PRO A 1 84 ? 33.338 7.739 -17.029 1.00 70.50 84 PRO A C 1
ATOM 643 O O . PRO A 1 84 ? 33.551 8.012 -18.207 1.00 70.50 84 PRO A O 1
ATOM 646 N N . ILE A 1 85 ? 32.929 6.532 -16.634 1.00 78.88 85 ILE A N 1
ATOM 647 C CA . ILE A 1 85 ? 32.705 5.421 -17.564 1.00 78.88 85 ILE A CA 1
ATOM 648 C C . ILE A 1 85 ? 31.493 5.750 -18.440 1.00 78.88 85 ILE A C 1
ATOM 650 O O . ILE A 1 85 ? 30.356 5.765 -17.964 1.00 78.88 85 ILE A O 1
ATOM 654 N N . TRP A 1 86 ? 31.741 6.017 -19.720 1.00 85.38 86 TRP A N 1
ATOM 655 C CA . TRP A 1 86 ? 30.694 6.260 -20.704 1.00 85.38 86 TRP A CA 1
ATOM 656 C C . TRP A 1 86 ? 30.152 4.933 -21.227 1.00 85.38 86 TRP A C 1
ATOM 658 O O . TRP A 1 86 ? 30.894 4.152 -21.812 1.00 85.38 86 TRP A O 1
ATOM 668 N N . SER A 1 87 ? 28.863 4.658 -21.051 1.00 88.75 87 SER A N 1
ATOM 669 C CA . SER A 1 87 ? 28.246 3.457 -21.622 1.00 88.75 87 SER A CA 1
ATOM 670 C C . SER A 1 87 ? 27.668 3.733 -23.006 1.00 88.75 87 SER A C 1
ATOM 672 O O . SER A 1 87 ? 27.162 4.820 -23.274 1.00 88.75 87 SER A O 1
ATOM 674 N N . ASN A 1 88 ? 27.696 2.736 -23.886 1.00 91.00 88 ASN A N 1
ATOM 675 C CA . ASN A 1 88 ? 26.910 2.738 -25.117 1.00 91.00 88 ASN A CA 1
ATOM 676 C C . ASN A 1 88 ? 26.041 1.478 -25.197 1.00 91.00 88 ASN A C 1
ATOM 678 O O . ASN A 1 88 ? 26.299 0.513 -24.483 1.00 91.00 88 ASN A O 1
ATOM 682 N N . ILE A 1 89 ? 25.017 1.473 -26.053 1.00 93.69 89 ILE A N 1
ATOM 683 C CA . ILE A 1 89 ? 24.265 0.249 -26.357 1.00 93.69 89 ILE A CA 1
ATOM 684 C C . ILE A 1 89 ? 24.720 -0.265 -27.718 1.00 93.69 89 ILE A C 1
ATOM 686 O O . ILE A 1 89 ? 24.524 0.397 -28.737 1.00 93.69 89 ILE A O 1
ATOM 690 N N . GLU A 1 90 ? 25.313 -1.451 -27.722 1.00 93.94 90 GLU A N 1
ATOM 691 C CA . GLU A 1 90 ? 25.761 -2.146 -28.924 1.00 93.94 90 GLU A CA 1
ATOM 692 C C . GLU A 1 90 ? 24.763 -3.237 -29.317 1.00 93.94 90 GLU A C 1
ATOM 694 O O . GLU A 1 90 ? 24.019 -3.752 -28.475 1.00 93.94 90 GLU A O 1
ATOM 699 N N . THR A 1 91 ? 24.741 -3.601 -30.601 1.00 93.56 91 THR A N 1
ATOM 700 C CA . THR A 1 91 ? 23.923 -4.715 -31.088 1.00 93.56 91 THR A CA 1
ATOM 701 C C . THR A 1 91 ? 24.284 -5.996 -30.334 1.00 93.56 91 THR A C 1
ATOM 703 O O . THR A 1 91 ? 25.450 -6.378 -30.246 1.00 93.56 91 THR A O 1
ATOM 706 N N . GLY A 1 92 ? 23.271 -6.653 -29.771 1.00 90.12 92 GLY A N 1
ATOM 707 C CA . GLY A 1 92 ? 23.407 -7.909 -29.040 1.00 90.12 92 GLY A CA 1
ATOM 708 C C . GLY A 1 92 ? 22.720 -9.070 -29.754 1.00 90.12 92 GLY A C 1
ATOM 709 O O . GLY A 1 92 ? 22.310 -8.972 -30.907 1.00 90.12 92 GLY A O 1
ATOM 710 N N . ASN A 1 93 ? 22.540 -10.176 -29.032 1.00 87.25 93 ASN A N 1
ATOM 711 C CA . ASN A 1 93 ? 21.881 -11.381 -29.551 1.00 87.25 93 ASN A CA 1
ATOM 712 C C . ASN A 1 93 ? 20.342 -11.259 -29.624 1.00 87.25 93 ASN A C 1
ATOM 714 O O . ASN A 1 93 ? 19.667 -12.228 -29.970 1.00 87.25 93 ASN A O 1
ATOM 718 N N . GLY A 1 94 ? 19.776 -10.096 -29.285 1.00 91.75 94 GLY A N 1
ATOM 719 C CA . GLY A 1 94 ? 18.336 -9.861 -29.211 1.00 91.75 94 GLY A CA 1
ATOM 720 C C . GLY A 1 94 ? 17.795 -9.840 -27.781 1.00 91.75 94 GLY A C 1
ATOM 721 O O . GLY A 1 94 ? 18.519 -10.050 -26.807 1.00 91.75 94 GLY A O 1
ATOM 722 N N . LEU A 1 95 ? 16.493 -9.573 -27.654 1.00 94.81 95 LEU A N 1
ATOM 723 C CA . LEU A 1 95 ? 15.809 -9.536 -26.361 1.00 94.81 95 LEU A CA 1
ATOM 724 C C . LEU A 1 95 ? 15.615 -10.965 -25.853 1.00 94.81 95 LEU A C 1
ATOM 726 O O . LEU A 1 95 ? 15.053 -11.807 -26.554 1.00 94.81 95 LEU A O 1
ATOM 730 N N . GLN A 1 96 ? 16.051 -11.238 -24.625 1.00 95.38 96 GLN A N 1
ATOM 731 C CA . GLN A 1 96 ? 15.910 -12.562 -24.026 1.00 95.38 96 GLN A CA 1
ATOM 732 C C . GLN A 1 96 ? 14.582 -12.684 -23.263 1.00 95.38 96 GLN A C 1
ATOM 734 O O . GLN A 1 96 ? 14.349 -11.957 -22.295 1.00 95.38 96 GLN A O 1
ATOM 739 N N . LEU A 1 97 ? 13.747 -13.645 -23.670 1.00 96.50 97 LEU A N 1
ATOM 740 C CA . LEU A 1 97 ? 12.550 -14.078 -22.950 1.00 96.50 97 LEU A CA 1
ATOM 741 C C . LEU A 1 97 ? 12.831 -15.398 -22.224 1.00 96.50 97 LEU A C 1
ATOM 743 O O . LEU A 1 97 ? 13.181 -16.401 -22.848 1.00 96.50 97 LEU A O 1
ATOM 747 N N . VAL A 1 98 ? 12.633 -15.405 -20.909 1.00 96.31 98 VAL A N 1
ATOM 748 C CA . VAL A 1 98 ? 12.710 -16.599 -20.060 1.00 96.31 98 VAL A CA 1
ATOM 749 C C . VAL A 1 98 ? 11.296 -17.039 -19.697 1.00 96.31 98 VAL A C 1
ATOM 751 O O . VAL A 1 98 ? 10.510 -16.229 -19.217 1.00 96.31 98 VAL A O 1
ATOM 754 N N . VAL A 1 99 ? 10.969 -18.316 -19.888 1.00 96.25 99 VAL A N 1
ATOM 755 C CA . VAL A 1 99 ? 9.695 -18.886 -19.427 1.00 96.25 99 VAL A CA 1
ATOM 756 C C . VAL A 1 99 ? 9.976 -19.818 -18.251 1.00 96.25 99 VAL A C 1
ATOM 758 O O . VAL A 1 99 ? 10.759 -20.763 -18.373 1.00 96.25 99 VAL A O 1
ATOM 761 N N . ARG A 1 100 ? 9.362 -19.543 -17.097 1.00 95.50 100 ARG A N 1
ATOM 762 C CA . ARG A 1 100 ? 9.473 -20.363 -15.884 1.00 95.50 100 ARG A CA 1
ATOM 763 C C . ARG A 1 100 ? 8.112 -20.889 -15.459 1.00 95.50 100 ARG A C 1
ATOM 765 O O . ARG A 1 100 ? 7.111 -20.177 -15.536 1.00 95.50 100 ARG A O 1
ATOM 772 N N . ASP A 1 101 ? 8.105 -22.121 -14.972 1.00 94.81 101 ASP A N 1
ATOM 773 C CA . ASP A 1 101 ? 6.972 -22.689 -14.254 1.00 94.81 101 ASP A CA 1
ATOM 774 C C . ASP A 1 101 ? 7.268 -22.644 -12.755 1.00 94.81 101 ASP A C 1
ATOM 776 O O . ASP A 1 101 ? 8.189 -23.303 -12.278 1.00 94.81 101 ASP A O 1
ATOM 780 N N . LEU A 1 102 ? 6.535 -21.793 -12.040 1.00 95.94 102 LEU A N 1
ATOM 781 C CA . LEU A 1 102 ? 6.681 -21.550 -10.608 1.00 95.94 102 LEU A CA 1
ATOM 782 C C . LEU A 1 102 ? 5.450 -22.020 -9.821 1.00 95.94 102 LEU A C 1
ATOM 784 O O . LEU A 1 102 ? 5.343 -21.692 -8.643 1.00 95.94 102 LEU A O 1
ATOM 788 N N . ARG A 1 103 ? 4.552 -22.815 -10.425 1.00 94.00 103 ARG A N 1
ATOM 789 C CA . ARG A 1 103 ? 3.336 -23.334 -9.765 1.00 94.00 103 ARG A CA 1
ATOM 790 C C . ARG A 1 103 ? 3.617 -24.082 -8.457 1.00 94.00 103 ARG A C 1
ATOM 792 O O . ARG A 1 103 ? 2.801 -24.033 -7.554 1.00 94.00 103 ARG A O 1
ATOM 799 N N . ASN A 1 104 ? 4.787 -24.715 -8.345 1.00 93.25 104 ASN A N 1
ATOM 800 C CA . ASN A 1 104 ? 5.219 -25.439 -7.141 1.00 93.25 104 ASN A CA 1
ATOM 801 C C . ASN A 1 104 ? 6.204 -24.646 -6.258 1.00 93.25 104 ASN A C 1
ATOM 803 O O . ASN A 1 104 ? 6.691 -25.174 -5.262 1.00 93.25 104 ASN A O 1
ATOM 807 N N . ALA A 1 105 ? 6.578 -23.428 -6.659 1.00 93.56 105 ALA A N 1
ATOM 808 C CA . ALA A 1 105 ? 7.633 -22.635 -6.019 1.00 93.56 105 ALA A CA 1
ATOM 809 C C . ALA A 1 105 ? 7.132 -21.297 -5.451 1.00 93.56 105 ALA A C 1
ATOM 811 O O . ALA A 1 105 ? 7.863 -20.639 -4.712 1.00 93.56 105 ALA A O 1
ATOM 812 N N . LEU A 1 106 ? 5.915 -20.887 -5.807 1.00 94.44 106 LEU A N 1
ATOM 813 C CA . LEU A 1 106 ? 5.246 -19.691 -5.310 1.00 94.44 106 LEU A CA 1
ATOM 814 C C . LEU A 1 106 ? 3.838 -20.048 -4.818 1.00 94.44 106 LEU A C 1
ATOM 816 O O . LEU A 1 106 ? 3.269 -21.019 -5.319 1.00 94.44 106 LEU A O 1
ATOM 820 N N . PRO A 1 107 ? 3.267 -19.255 -3.892 1.00 93.81 107 PRO A N 1
ATOM 821 C CA . PRO A 1 107 ? 1.859 -19.371 -3.538 1.00 93.81 107 PRO A CA 1
ATOM 822 C C . PRO A 1 107 ? 0.958 -19.217 -4.768 1.00 93.81 107 PRO A C 1
ATOM 824 O O . PRO A 1 107 ? 1.334 -18.601 -5.775 1.00 93.81 107 PRO A O 1
ATOM 827 N N . THR A 1 108 ? -0.244 -19.772 -4.674 1.00 95.44 108 THR A N 1
ATOM 828 C CA . THR A 1 108 ? -1.272 -19.654 -5.708 1.00 95.44 108 THR A CA 1
ATOM 829 C C . THR A 1 108 ? -1.668 -18.192 -5.916 1.00 95.44 108 THR A C 1
ATOM 831 O O . THR A 1 108 ? -1.505 -17.339 -5.040 1.00 95.44 108 THR A O 1
ATOM 834 N N . PHE A 1 109 ? -2.231 -17.879 -7.082 1.00 96.50 109 PHE A N 1
ATOM 835 C CA . PHE A 1 109 ? -2.732 -16.539 -7.374 1.00 96.50 109 PHE A CA 1
ATOM 836 C C . PHE A 1 109 ? -3.747 -16.071 -6.326 1.00 96.50 109 PHE A C 1
ATOM 838 O O . PHE A 1 109 ? -3.691 -14.920 -5.910 1.00 96.50 109 PHE A O 1
ATOM 845 N N . THR A 1 110 ? -4.637 -16.960 -5.879 1.00 93.31 110 THR A N 1
ATOM 846 C CA . THR A 1 110 ? -5.659 -16.665 -4.866 1.00 93.31 110 THR A CA 1
ATOM 847 C C . THR A 1 110 ? -5.040 -16.298 -3.519 1.00 93.31 110 THR A C 1
ATOM 849 O O . THR A 1 110 ? -5.456 -15.319 -2.908 1.00 93.31 110 THR A O 1
ATOM 852 N N . GLU A 1 111 ? -4.019 -17.032 -3.068 1.00 89.94 111 GLU A N 1
ATOM 853 C CA . GLU A 1 111 ? -3.303 -16.724 -1.820 1.00 89.94 111 GLU A CA 1
ATOM 854 C C . GLU A 1 111 ? -2.538 -15.399 -1.921 1.00 89.94 111 GLU A C 1
ATOM 856 O O . GLU A 1 111 ? -2.549 -14.590 -0.992 1.00 89.94 111 GLU A O 1
ATOM 861 N N . LEU A 1 112 ? -1.895 -15.145 -3.066 1.00 92.00 112 LEU A N 1
ATOM 862 C CA . LEU A 1 112 ? -1.221 -13.872 -3.310 1.00 92.00 112 LEU A CA 1
ATOM 863 C C . LEU A 1 112 ? -2.221 -12.712 -3.359 1.00 92.00 112 LEU A C 1
ATOM 865 O O . LEU A 1 112 ? -1.941 -11.662 -2.790 1.00 92.00 112 LEU A O 1
ATOM 869 N N . GLU A 1 113 ? -3.378 -12.892 -3.998 1.00 91.62 113 GLU A N 1
ATOM 870 C CA . GLU A 1 113 ? -4.437 -11.884 -4.085 1.00 91.62 113 GLU A CA 1
ATOM 871 C C . GLU A 1 113 ? -5.045 -11.578 -2.712 1.00 91.62 113 GLU A C 1
ATOM 873 O O . GLU A 1 113 ? -5.199 -10.406 -2.373 1.00 91.62 113 GLU A O 1
ATOM 878 N N . ALA A 1 114 ? -5.302 -12.601 -1.891 1.00 82.19 114 ALA A N 1
ATOM 879 C CA . ALA A 1 114 ? -5.793 -12.437 -0.522 1.00 82.19 114 ALA A CA 1
ATOM 880 C C . ALA A 1 114 ? -4.830 -11.620 0.359 1.00 82.19 114 ALA A C 1
ATOM 882 O O . ALA A 1 114 ? -5.268 -10.895 1.251 1.00 82.19 114 ALA A O 1
ATOM 883 N N . ASN A 1 115 ? -3.526 -11.684 0.077 1.00 82.44 115 ASN A N 1
ATOM 884 C CA . ASN A 1 115 ? -2.498 -10.896 0.755 1.00 82.44 115 ASN A CA 1
ATOM 885 C C . ASN A 1 115 ? -2.043 -9.665 -0.061 1.00 82.44 115 ASN A C 1
ATOM 887 O O . ASN A 1 115 ? -0.905 -9.217 0.069 1.00 82.44 115 ASN A O 1
ATOM 891 N N . ASP A 1 116 ? -2.877 -9.122 -0.955 1.00 86.62 116 ASP A N 1
ATOM 892 C CA . ASP A 1 116 ? -2.578 -7.930 -1.771 1.00 86.62 116 ASP A CA 1
ATOM 893 C C . ASP A 1 116 ? -1.230 -7.989 -2.530 1.00 86.62 116 ASP A C 1
ATOM 895 O O . ASP A 1 116 ? -0.606 -6.962 -2.812 1.00 86.62 116 ASP A O 1
ATOM 899 N N . PHE A 1 117 ? -0.736 -9.180 -2.864 1.00 93.75 117 PHE A N 1
ATOM 900 C CA . PHE A 1 117 ? 0.567 -9.403 -3.489 1.00 93.75 117 PHE A CA 1
ATOM 901 C C . PHE A 1 117 ? 1.707 -8.686 -2.736 1.00 93.75 117 PHE A C 1
ATOM 903 O O . PHE A 1 117 ? 2.477 -7.934 -3.347 1.00 93.75 117 PHE A O 1
ATOM 910 N N . GLN A 1 118 ? 1.795 -8.863 -1.406 1.00 89.69 118 GLN A N 1
ATOM 911 C CA . GLN A 1 118 ? 2.878 -8.281 -0.602 1.00 89.69 118 GLN A CA 1
ATOM 912 C C . GLN A 1 118 ? 4.254 -8.573 -1.239 1.00 89.69 118 GLN A C 1
ATOM 914 O O . GLN A 1 118 ? 4.523 -9.714 -1.623 1.00 89.69 118 GLN A O 1
ATOM 919 N N . PRO A 1 119 ? 5.174 -7.590 -1.300 1.00 90.56 119 PRO A N 1
ATOM 920 C CA . PRO A 1 119 ? 6.516 -7.799 -1.844 1.00 90.56 119 PRO A CA 1
ATOM 921 C C . PRO A 1 119 ? 7.297 -8.938 -1.168 1.00 90.56 119 PRO A C 1
ATOM 923 O O . PRO A 1 119 ? 8.110 -9.585 -1.823 1.00 90.56 119 PRO A O 1
ATOM 926 N N . SER A 1 120 ? 7.034 -9.226 0.112 1.00 87.38 120 SER A N 1
ATOM 927 C CA . SER A 1 120 ? 7.617 -10.367 0.835 1.00 87.38 120 SER A CA 1
ATOM 928 C C . SER A 1 120 ? 7.247 -11.728 0.232 1.00 87.38 120 SER A C 1
ATOM 930 O O . SER A 1 120 ? 8.032 -12.667 0.328 1.00 87.38 120 SER A O 1
ATOM 932 N N . SER A 1 121 ? 6.099 -11.829 -0.442 1.00 91.31 121 SER A N 1
ATOM 933 C CA . SER A 1 121 ? 5.640 -13.026 -1.157 1.00 91.31 121 SER A CA 1
ATOM 934 C C . SER A 1 121 ? 6.122 -13.081 -2.617 1.00 91.31 121 SER A C 1
ATOM 936 O O . SER A 1 121 ? 5.772 -14.008 -3.344 1.00 91.31 121 SER A O 1
ATOM 938 N N . LEU A 1 122 ? 6.924 -12.106 -3.065 1.00 94.50 122 LEU A N 1
ATOM 939 C CA . LEU A 1 122 ? 7.405 -11.966 -4.445 1.00 94.50 122 LEU A CA 1
ATOM 940 C C . LEU A 1 122 ? 8.945 -12.020 -4.501 1.00 94.50 122 LEU A C 1
ATOM 942 O O . LEU A 1 122 ? 9.595 -10.997 -4.741 1.00 94.50 122 LEU A O 1
ATOM 946 N N . PRO A 1 123 ? 9.561 -13.195 -4.281 1.00 92.38 123 PRO A N 1
ATOM 947 C CA . PRO A 1 123 ? 11.006 -13.327 -4.115 1.00 92.38 123 PRO A CA 1
ATOM 948 C C . PRO A 1 123 ? 11.788 -12.948 -5.378 1.00 92.38 123 PRO A C 1
ATOM 950 O O . PRO A 1 123 ? 11.505 -13.419 -6.485 1.00 92.38 123 PRO A O 1
ATOM 953 N N . TYR A 1 124 ? 12.830 -12.135 -5.182 1.00 91.00 124 TYR A N 1
ATOM 954 C CA . TYR A 1 124 ? 13.693 -11.628 -6.248 1.00 91.00 124 TYR A CA 1
ATOM 955 C C . TYR A 1 124 ? 14.292 -12.749 -7.110 1.00 91.00 124 TYR A C 1
ATOM 957 O O . TYR A 1 124 ? 14.134 -12.735 -8.329 1.00 91.00 124 TYR A O 1
ATOM 965 N N . ASP A 1 125 ? 14.919 -13.748 -6.484 1.00 91.12 125 ASP A N 1
ATOM 966 C CA . ASP A 1 125 ? 15.697 -14.791 -7.175 1.00 91.12 125 ASP A CA 1
ATOM 967 C C . ASP A 1 125 ? 14.851 -15.681 -8.103 1.00 91.12 125 ASP A C 1
ATOM 969 O O . ASP A 1 125 ? 15.341 -16.236 -9.096 1.00 91.12 125 ASP A O 1
ATOM 973 N N . LEU A 1 126 ? 13.556 -15.809 -7.804 1.00 93.69 126 LEU A N 1
ATOM 974 C CA . LEU A 1 126 ? 12.629 -16.576 -8.631 1.00 93.69 126 LEU A CA 1
ATOM 975 C C . LEU A 1 126 ? 12.051 -15.735 -9.769 1.00 93.69 126 LEU A C 1
ATOM 977 O O . LEU A 1 126 ? 11.930 -16.238 -10.891 1.00 93.69 126 LEU A O 1
ATOM 981 N N . LEU A 1 127 ? 11.701 -14.476 -9.494 1.00 95.06 127 LEU A N 1
ATOM 982 C CA . LEU A 1 127 ? 10.923 -13.635 -10.405 1.00 95.06 127 LEU A CA 1
ATOM 983 C C . LEU A 1 127 ? 11.773 -12.742 -11.309 1.00 95.06 127 LEU A C 1
ATOM 985 O O . LEU A 1 127 ? 11.303 -12.352 -12.378 1.00 95.06 127 LEU A O 1
ATOM 989 N N . VAL A 1 128 ? 13.000 -12.404 -10.917 1.00 92.88 128 VAL A N 1
ATOM 990 C CA . VAL A 1 128 ? 13.826 -11.429 -11.633 1.00 92.88 128 VAL A CA 1
ATOM 991 C C . VAL A 1 128 ? 14.937 -12.133 -12.414 1.00 92.88 128 VAL A C 1
ATOM 993 O O . VAL A 1 128 ? 15.785 -12.802 -11.829 1.00 92.88 128 VAL A O 1
ATOM 996 N N . PRO A 1 129 ? 14.987 -11.979 -13.750 1.00 91.06 129 PRO A N 1
ATOM 997 C CA . PRO A 1 129 ? 15.904 -12.753 -14.584 1.00 91.06 129 PRO A CA 1
ATOM 998 C C . PRO A 1 129 ? 17.315 -12.140 -14.709 1.00 91.06 129 PRO A C 1
ATOM 1000 O O . PRO A 1 129 ? 18.123 -12.612 -15.519 1.00 91.06 129 PRO A O 1
ATOM 1003 N N . VAL A 1 130 ? 17.601 -11.074 -13.959 1.00 91.25 130 VAL A N 1
ATOM 1004 C CA . VAL A 1 130 ? 18.845 -10.288 -13.979 1.00 91.25 130 VAL A CA 1
ATOM 1005 C C . VAL A 1 130 ? 19.416 -10.181 -12.562 1.00 91.25 130 VAL A C 1
ATOM 1007 O O . VAL A 1 130 ? 18.648 -10.277 -11.608 1.00 91.25 130 VAL A O 1
ATOM 1010 N N . PRO A 1 131 ? 20.735 -9.984 -12.397 1.00 86.50 131 PRO A N 1
ATOM 1011 C CA . PRO A 1 131 ? 21.328 -9.830 -11.074 1.00 86.50 131 PRO A CA 1
ATOM 1012 C C . PRO A 1 131 ? 20.860 -8.545 -10.369 1.00 86.50 131 PRO A C 1
ATOM 1014 O O . PRO A 1 131 ? 20.551 -7.528 -11.007 1.00 86.50 131 PRO A O 1
ATOM 1017 N N . ALA A 1 132 ? 20.847 -8.601 -9.034 1.00 78.38 132 ALA A N 1
ATOM 1018 C CA . ALA A 1 132 ? 20.500 -7.470 -8.176 1.00 78.38 132 ALA A CA 1
ATOM 1019 C C . ALA A 1 132 ? 21.510 -6.320 -8.291 1.00 78.38 132 ALA A C 1
ATOM 1021 O O . ALA A 1 132 ? 21.083 -5.166 -8.354 1.00 78.38 132 ALA A O 1
ATOM 1022 N N . ASP A 1 133 ? 22.795 -6.647 -8.426 1.00 78.12 133 ASP A N 1
ATOM 1023 C CA . ASP A 1 133 ? 23.893 -5.697 -8.590 1.00 78.12 133 ASP A CA 1
ATOM 1024 C C . ASP A 1 133 ? 24.691 -6.007 -9.858 1.00 78.12 133 ASP A C 1
ATOM 1026 O O . ASP A 1 133 ? 24.941 -7.167 -10.191 1.00 78.12 133 ASP A O 1
ATOM 1030 N N . ILE A 1 134 ? 25.096 -4.956 -10.570 1.00 80.56 134 ILE A N 1
ATOM 1031 C CA . ILE A 1 134 ? 25.947 -5.040 -11.760 1.00 80.56 134 ILE A CA 1
ATOM 1032 C C . ILE A 1 134 ? 27.111 -4.081 -11.545 1.00 80.56 134 ILE A C 1
ATOM 1034 O O . ILE A 1 134 ? 26.900 -2.920 -11.182 1.00 80.56 134 ILE A O 1
ATOM 1038 N N . GLY A 1 135 ? 28.336 -4.552 -11.770 1.00 74.06 135 GLY A N 1
ATOM 1039 C CA . GLY A 1 135 ? 29.510 -3.682 -11.758 1.00 74.06 135 GLY A CA 1
ATOM 1040 C C . GLY A 1 135 ? 29.396 -2.590 -12.826 1.00 74.06 135 GLY A C 1
ATOM 1041 O O . GLY A 1 135 ? 28.923 -2.843 -13.933 1.00 74.06 135 GLY A O 1
ATOM 1042 N N . LYS A 1 136 ? 29.839 -1.365 -12.517 1.00 74.19 136 LYS A N 1
ATOM 1043 C CA . LYS A 1 136 ? 29.828 -0.240 -13.480 1.00 74.19 136 LYS A CA 1
ATOM 1044 C C . LYS A 1 136 ? 30.727 -0.481 -14.702 1.00 74.19 136 LYS A C 1
ATOM 1046 O O . LYS A 1 136 ? 30.593 0.202 -15.708 1.00 74.19 136 LYS A O 1
ATOM 1051 N N . ASP A 1 137 ? 31.641 -1.431 -14.585 1.00 80.38 137 ASP A N 1
ATOM 1052 C CA . ASP A 1 137 ? 32.630 -1.879 -15.558 1.00 80.38 137 ASP A CA 1
ATOM 1053 C C . ASP A 1 137 ? 32.190 -3.133 -16.336 1.00 80.38 137 ASP A C 1
ATOM 1055 O O . ASP A 1 137 ? 32.909 -3.591 -17.223 1.00 80.38 137 ASP A O 1
ATOM 1059 N N . GLN A 1 138 ? 31.006 -3.683 -16.044 1.00 86.31 138 GLN A N 1
ATOM 1060 C CA . GLN A 1 138 ? 30.523 -4.916 -16.658 1.00 86.31 138 GLN A CA 1
ATOM 1061 C C . GLN A 1 138 ? 29.468 -4.657 -17.735 1.00 86.31 138 GLN A C 1
ATOM 1063 O O . GLN A 1 138 ? 28.449 -3.990 -17.517 1.00 86.31 138 GLN A O 1
ATOM 1068 N N . ALA A 1 139 ? 29.689 -5.261 -18.904 1.00 90.62 139 ALA A N 1
ATOM 1069 C CA . ALA A 1 139 ? 28.677 -5.313 -19.946 1.00 90.62 139 ALA A CA 1
ATOM 1070 C C . ALA A 1 139 ? 27.467 -6.137 -19.480 1.00 90.62 139 ALA A C 1
ATOM 1072 O O . ALA A 1 139 ? 27.613 -7.177 -18.835 1.00 90.62 139 ALA A O 1
ATOM 1073 N N . HIS A 1 140 ? 26.265 -5.678 -19.816 1.00 92.88 140 HIS A N 1
ATOM 1074 C CA . HIS A 1 140 ? 25.017 -6.329 -19.419 1.00 92.88 140 HIS A CA 1
ATOM 1075 C C . HIS A 1 140 ? 23.921 -6.126 -20.470 1.00 92.88 140 HIS A C 1
ATOM 1077 O O . HIS A 1 140 ? 24.004 -5.235 -21.310 1.00 92.88 140 HIS A O 1
ATOM 1083 N N . LEU A 1 141 ? 22.883 -6.963 -20.439 1.00 93.44 141 LEU A N 1
ATOM 1084 C CA . LEU A 1 141 ? 21.772 -6.878 -21.390 1.00 93.44 141 LEU A CA 1
ATOM 1085 C C . LEU A 1 141 ? 20.996 -5.561 -21.224 1.00 93.44 141 LEU A C 1
ATOM 1087 O O . LEU A 1 141 ? 20.754 -5.089 -20.119 1.00 93.44 141 LEU A O 1
ATOM 1091 N N . ALA A 1 142 ? 20.544 -4.969 -22.324 1.00 94.50 142 ALA A N 1
ATOM 1092 C CA . ALA A 1 142 ? 19.696 -3.782 -22.261 1.00 94.50 142 ALA A CA 1
ATOM 1093 C C . ALA A 1 142 ? 18.311 -4.101 -21.669 1.00 94.50 142 ALA A C 1
ATOM 1095 O O . ALA A 1 142 ? 17.757 -3.314 -20.898 1.00 94.50 142 ALA A O 1
ATOM 1096 N N . CYS A 1 143 ? 17.758 -5.270 -21.999 1.00 95.25 143 CYS A N 1
ATOM 1097 C CA . CYS A 1 143 ? 16.478 -5.744 -21.494 1.00 95.25 143 CYS A CA 1
ATOM 1098 C C . CYS A 1 143 ? 16.459 -7.270 -21.361 1.00 95.25 143 CYS A C 1
ATOM 1100 O O . CYS A 1 143 ? 17.032 -7.998 -22.175 1.00 95.25 143 CYS A O 1
ATOM 1102 N N . LYS A 1 144 ? 15.751 -7.755 -20.341 1.00 95.69 144 LYS A N 1
ATOM 1103 C CA . LYS A 1 144 ? 15.401 -9.163 -20.181 1.00 95.69 144 LYS A CA 1
ATOM 1104 C C . LYS A 1 144 ? 13.989 -9.289 -19.625 1.00 95.69 144 LYS A C 1
ATOM 1106 O O . LYS A 1 144 ? 13.597 -8.556 -18.718 1.00 95.69 144 LYS A O 1
ATOM 1111 N N . VAL A 1 145 ? 13.234 -10.237 -20.162 1.00 97.44 145 VAL A N 1
ATOM 1112 C CA . VAL A 1 145 ? 11.828 -10.454 -19.811 1.00 97.44 145 VAL A CA 1
ATOM 1113 C C . VAL A 1 145 ? 11.664 -11.863 -19.265 1.00 97.44 145 VAL A C 1
ATOM 1115 O O . VAL A 1 145 ? 12.258 -12.806 -19.789 1.00 97.44 145 VAL A O 1
ATOM 1118 N N . GLN A 1 146 ? 10.860 -12.021 -18.215 1.00 97.56 146 GLN A N 1
ATOM 1119 C CA . GLN A 1 146 ? 10.490 -13.337 -17.698 1.00 97.56 146 GLN A CA 1
ATOM 1120 C C . GLN A 1 146 ? 8.974 -13.487 -17.632 1.00 97.56 146 GLN A C 1
ATOM 1122 O O . GLN A 1 146 ? 8.294 -12.662 -17.034 1.00 97.56 146 GLN A O 1
ATOM 1127 N N . TYR A 1 147 ? 8.460 -14.566 -18.208 1.00 97.81 147 TYR A N 1
ATOM 1128 C CA . TYR A 1 147 ? 7.096 -15.032 -18.002 1.00 97.81 147 TYR A CA 1
ATOM 1129 C C . TYR A 1 147 ? 7.122 -16.133 -16.943 1.00 97.81 147 TYR A C 1
ATOM 1131 O O . TYR A 1 147 ? 7.775 -17.161 -17.140 1.00 97.81 147 TYR A O 1
ATOM 1139 N N . SER A 1 148 ? 6.434 -15.921 -15.826 1.00 97.69 148 SER A N 1
ATOM 1140 C CA . SER A 1 148 ? 6.390 -16.866 -14.711 1.00 97.69 148 SER A CA 1
ATOM 1141 C C . SER A 1 148 ? 4.975 -17.405 -14.544 1.00 97.69 148 SER A C 1
ATOM 1143 O O . SER A 1 148 ? 4.055 -16.645 -14.251 1.00 97.69 148 SER A O 1
ATOM 1145 N N . SER A 1 149 ? 4.808 -18.712 -14.729 1.00 97.25 149 SER A N 1
ATOM 1146 C CA . SER A 1 149 ? 3.534 -19.400 -14.508 1.00 97.25 149 SER A CA 1
ATOM 1147 C C . SER A 1 149 ? 3.343 -19.668 -13.021 1.00 97.25 149 SER A C 1
ATOM 1149 O O . SER A 1 149 ? 4.228 -20.255 -12.405 1.00 97.25 149 SER A O 1
ATOM 1151 N N . ILE A 1 150 ? 2.203 -19.274 -12.462 1.00 96.56 150 ILE A N 1
ATOM 1152 C CA . ILE A 1 150 ? 1.774 -19.645 -11.107 1.00 96.56 150 ILE A CA 1
ATOM 1153 C C . ILE A 1 150 ? 0.389 -20.290 -11.176 1.00 96.56 150 ILE A C 1
ATOM 1155 O O . ILE A 1 150 ? -0.277 -20.247 -12.218 1.00 96.56 150 ILE A O 1
ATOM 1159 N N . ASP A 1 151 ? -0.030 -20.949 -10.101 1.00 96.38 151 ASP A N 1
ATOM 1160 C CA . ASP A 1 151 ? -1.349 -21.576 -10.085 1.00 96.38 151 ASP A CA 1
ATOM 1161 C C . ASP A 1 151 ? -2.433 -20.489 -10.098 1.00 96.38 151 ASP A C 1
ATOM 1163 O O . ASP A 1 151 ? -2.330 -19.506 -9.367 1.00 96.38 151 ASP A O 1
ATOM 1167 N N . GLY A 1 152 ? -3.409 -20.602 -10.998 1.00 96.25 152 GLY A N 1
ATOM 1168 C CA . GLY A 1 152 ? -4.430 -19.575 -11.248 1.00 96.25 152 GLY A CA 1
ATOM 1169 C C . GLY A 1 152 ? -3.938 -18.261 -11.883 1.00 96.25 152 GLY A C 1
ATOM 1170 O O . GLY A 1 152 ? -4.734 -17.331 -12.055 1.00 96.25 152 GLY A O 1
ATOM 1171 N N . GLY A 1 153 ? -2.654 -18.140 -12.251 1.00 97.19 153 GLY A N 1
ATOM 1172 C CA . GLY A 1 153 ? -2.104 -16.852 -12.676 1.00 97.19 153 GLY A CA 1
ATOM 1173 C C . GLY A 1 153 ? -0.782 -16.855 -13.435 1.00 97.19 153 GLY A C 1
ATOM 1174 O O . GLY A 1 153 ? -0.184 -17.889 -13.751 1.00 97.19 153 GLY A O 1
ATOM 1175 N N . THR A 1 154 ? -0.321 -15.637 -13.710 1.00 97.75 154 THR A N 1
ATOM 1176 C CA . THR A 1 154 ? 0.930 -15.347 -14.412 1.00 97.75 154 THR A CA 1
ATOM 1177 C C . THR A 1 154 ? 1.559 -14.062 -13.872 1.00 97.75 154 THR A C 1
ATOM 1179 O O . THR A 1 154 ? 0.869 -13.062 -13.675 1.00 97.75 154 THR A O 1
ATOM 1182 N N . ILE A 1 155 ? 2.885 -14.060 -13.711 1.00 98.25 155 ILE A N 1
ATOM 1183 C CA . ILE A 1 155 ? 3.680 -12.862 -13.411 1.00 98.25 155 ILE A CA 1
ATOM 1184 C C . ILE A 1 155 ? 4.638 -12.590 -14.576 1.00 98.25 155 ILE A C 1
ATOM 1186 O O . ILE A 1 155 ? 5.525 -13.397 -14.869 1.00 98.25 155 ILE A O 1
ATOM 1190 N N . LEU A 1 156 ? 4.471 -11.440 -15.228 1.00 97.94 156 LEU A N 1
ATOM 1191 C CA . LEU A 1 156 ? 5.365 -10.930 -16.263 1.00 97.94 156 LEU A CA 1
ATOM 1192 C C . LEU A 1 156 ? 6.364 -9.949 -15.641 1.00 97.94 156 LEU A C 1
ATOM 1194 O O . LEU A 1 156 ? 6.001 -8.847 -15.230 1.00 97.94 156 LEU A O 1
ATOM 1198 N N . THR A 1 157 ? 7.635 -10.339 -15.606 1.00 97.44 157 THR A N 1
ATOM 1199 C CA . THR A 1 157 ? 8.725 -9.487 -15.128 1.00 97.44 157 THR A CA 1
ATOM 1200 C C . THR A 1 157 ? 9.373 -8.746 -16.283 1.00 97.44 157 THR A C 1
ATOM 1202 O O . THR A 1 157 ? 9.898 -9.349 -17.222 1.00 97.44 157 THR A O 1
ATOM 1205 N N . TRP A 1 158 ? 9.402 -7.427 -16.154 1.00 93.38 158 TRP A N 1
ATOM 1206 C CA . TRP A 1 158 ? 9.991 -6.492 -17.094 1.00 93.38 158 TRP A CA 1
ATOM 1207 C C . TRP A 1 158 ? 11.264 -5.883 -16.495 1.00 93.38 158 TRP A C 1
ATOM 1209 O O . TRP A 1 158 ? 11.180 -5.011 -15.625 1.00 93.38 158 TRP A O 1
ATOM 1219 N N . ALA A 1 159 ? 12.442 -6.360 -16.921 1.00 95.38 159 ALA A N 1
ATOM 1220 C CA . ALA A 1 159 ? 13.735 -5.830 -16.487 1.00 95.38 159 ALA A CA 1
ATOM 1221 C C . ALA A 1 159 ? 14.405 -5.040 -17.624 1.00 95.38 159 ALA A C 1
ATOM 1223 O O . ALA A 1 159 ? 14.836 -5.625 -18.618 1.00 95.38 159 ALA A O 1
ATOM 1224 N N . ILE A 1 160 ? 14.506 -3.713 -17.485 1.00 94.88 160 ILE A N 1
ATOM 1225 C CA . ILE A 1 160 ? 15.177 -2.830 -18.462 1.00 94.88 160 ILE A CA 1
ATOM 1226 C C . ILE A 1 160 ? 16.269 -2.013 -17.774 1.00 94.88 160 ILE A C 1
ATOM 1228 O O . ILE A 1 160 ? 16.032 -1.446 -16.708 1.00 94.88 160 ILE A O 1
ATOM 1232 N N . SER A 1 161 ? 17.461 -1.967 -18.373 1.00 93.56 161 SER A N 1
ATOM 1233 C CA . SER A 1 161 ? 18.568 -1.147 -17.883 1.00 93.56 161 SER A CA 1
ATOM 1234 C C . SER A 1 161 ? 18.190 0.332 -17.937 1.00 93.56 161 SER A C 1
ATOM 1236 O O . SER A 1 161 ? 17.656 0.815 -18.939 1.00 93.56 161 SER A O 1
ATOM 1238 N N . HIS A 1 162 ? 18.502 1.074 -16.877 1.00 91.19 162 HIS A N 1
ATOM 1239 C CA . HIS A 1 162 ? 18.235 2.508 -16.828 1.00 91.19 162 HIS A CA 1
ATOM 1240 C C . HIS A 1 162 ? 19.038 3.310 -17.859 1.00 91.19 162 HIS A C 1
ATOM 1242 O O . HIS A 1 162 ? 18.674 4.442 -18.130 1.00 91.19 162 HIS A O 1
ATOM 1248 N N . SER A 1 163 ? 20.053 2.739 -18.520 1.00 91.69 163 SER A N 1
ATOM 1249 C CA . SER A 1 163 ? 20.685 3.369 -19.694 1.00 91.69 163 SER A CA 1
ATOM 1250 C C . SER A 1 163 ? 19.786 3.374 -20.939 1.00 91.69 163 SER A C 1
ATOM 1252 O O . SER A 1 163 ? 20.040 4.105 -21.892 1.00 91.69 163 SER A O 1
ATOM 1254 N N . VAL A 1 164 ? 18.719 2.569 -20.960 1.00 94.06 164 VAL A N 1
ATOM 1255 C CA . VAL A 1 164 ? 17.765 2.517 -22.075 1.00 94.06 164 VAL A CA 1
ATOM 1256 C C . VAL A 1 164 ? 16.645 3.532 -21.876 1.00 94.06 164 VAL A C 1
ATOM 1258 O O . VAL A 1 164 ? 16.302 4.249 -22.824 1.00 94.06 164 VAL A O 1
ATOM 1261 N N . THR A 1 165 ? 16.052 3.557 -20.678 1.00 94.06 165 THR A N 1
ATOM 1262 C CA . THR A 1 165 ? 14.786 4.244 -20.405 1.00 94.06 165 THR A CA 1
ATOM 1263 C C . THR A 1 165 ? 14.625 4.640 -18.936 1.00 94.06 165 THR A C 1
ATOM 1265 O O . THR A 1 165 ? 15.139 3.961 -18.048 1.00 94.06 165 THR A O 1
ATOM 1268 N N . ASP A 1 166 ? 13.856 5.702 -18.689 1.00 93.56 166 ASP A N 1
ATOM 1269 C CA . ASP A 1 166 ? 13.327 6.034 -17.363 1.00 93.56 166 ASP A CA 1
ATOM 1270 C C . ASP A 1 166 ? 11.943 5.386 -17.124 1.00 93.56 166 ASP A C 1
ATOM 1272 O O . ASP A 1 166 ? 11.436 4.607 -17.933 1.00 93.56 166 ASP A O 1
ATOM 1276 N N . GLY A 1 167 ? 11.299 5.698 -15.993 1.00 91.25 167 GLY A N 1
ATOM 1277 C CA . GLY A 1 167 ? 9.984 5.141 -15.654 1.00 91.25 167 GLY A CA 1
ATOM 1278 C C . GLY A 1 167 ? 8.876 5.483 -16.662 1.00 91.25 167 GLY A C 1
ATOM 1279 O O . GLY A 1 167 ? 8.042 4.625 -16.957 1.00 91.25 167 GLY A O 1
ATOM 1280 N N . SER A 1 168 ? 8.876 6.700 -17.217 1.00 92.94 168 SER A N 1
ATOM 1281 C CA . SER A 1 168 ? 7.882 7.137 -18.209 1.00 92.94 168 SER A CA 1
ATOM 1282 C C . SER A 1 168 ? 8.102 6.456 -19.558 1.00 92.94 168 SER A C 1
ATOM 1284 O O . SER A 1 168 ? 7.148 5.987 -20.175 1.00 92.94 168 SER A O 1
ATOM 1286 N N . GLY A 1 169 ? 9.353 6.325 -20.001 1.00 94.12 169 GLY A N 1
ATOM 1287 C CA . GLY A 1 169 ? 9.661 5.583 -21.220 1.00 94.12 169 GLY A CA 1
ATOM 1288 C C . GLY A 1 169 ? 9.339 4.090 -21.096 1.00 94.12 169 GLY A C 1
ATOM 1289 O O . GLY A 1 169 ? 8.843 3.485 -22.044 1.00 94.12 169 GLY A O 1
ATOM 1290 N N . ASN A 1 170 ? 9.510 3.509 -19.907 1.00 93.69 170 ASN A N 1
ATOM 1291 C CA . ASN A 1 170 ? 9.098 2.138 -19.619 1.00 93.69 170 ASN A CA 1
ATOM 1292 C C . ASN A 1 170 ? 7.566 1.963 -19.702 1.00 93.69 170 ASN A C 1
ATOM 1294 O O . ASN A 1 170 ? 7.099 0.948 -20.222 1.00 93.69 170 ASN A O 1
ATOM 1298 N N . ASN A 1 171 ? 6.779 2.962 -19.272 1.00 93.94 171 ASN A N 1
ATOM 1299 C CA . ASN A 1 171 ? 5.321 2.956 -19.464 1.00 93.94 171 ASN A CA 1
ATOM 1300 C C . ASN A 1 171 ? 4.956 2.913 -20.953 1.00 93.94 171 ASN A C 1
ATOM 1302 O O . ASN A 1 171 ? 4.131 2.099 -21.349 1.00 93.94 171 ASN A O 1
ATOM 1306 N N . GLU A 1 172 ? 5.605 3.731 -21.785 1.00 94.75 172 GLU A N 1
ATOM 1307 C CA . GLU A 1 172 ? 5.337 3.746 -23.228 1.00 94.75 172 GLU A CA 1
ATOM 1308 C C . GLU A 1 172 ? 5.706 2.414 -23.897 1.00 94.75 172 GLU A C 1
ATOM 1310 O O . GLU A 1 172 ? 4.945 1.893 -24.710 1.00 94.75 172 GLU A O 1
ATOM 1315 N N . LEU A 1 173 ? 6.839 1.811 -23.523 1.00 95.56 173 LEU A N 1
ATOM 1316 C CA . LEU A 1 173 ? 7.218 0.484 -24.020 1.00 95.56 173 LEU A CA 1
ATOM 1317 C C . LEU A 1 173 ? 6.217 -0.601 -23.597 1.00 95.56 173 LEU A C 1
ATOM 1319 O O . LEU A 1 173 ? 5.901 -1.480 -24.398 1.00 95.56 173 LEU A O 1
ATOM 1323 N N . THR A 1 174 ? 5.701 -0.521 -22.369 1.00 95.56 174 THR A N 1
ATOM 1324 C CA . THR A 1 174 ? 4.682 -1.449 -21.852 1.00 95.56 174 THR A CA 1
ATOM 1325 C C . THR A 1 174 ? 3.360 -1.294 -22.608 1.00 95.56 174 THR A C 1
ATOM 1327 O O . THR A 1 174 ? 2.791 -2.294 -23.037 1.00 95.56 174 THR A O 1
ATOM 1330 N N . ARG A 1 175 ? 2.927 -0.054 -22.867 1.00 95.19 175 ARG A N 1
ATOM 1331 C CA . ARG A 1 175 ? 1.733 0.262 -23.665 1.00 95.19 175 ARG A CA 1
ATOM 1332 C C . ARG A 1 175 ? 1.844 -0.246 -25.106 1.00 95.19 175 ARG A C 1
ATOM 1334 O O . ARG A 1 175 ? 0.883 -0.745 -25.682 1.00 95.19 175 ARG A O 1
ATOM 1341 N N . ILE A 1 176 ? 3.019 -0.116 -25.723 1.00 95.00 176 ILE A N 1
ATOM 1342 C CA . ILE A 1 176 ? 3.246 -0.656 -27.071 1.00 95.00 176 ILE A CA 1
ATOM 1343 C C . ILE A 1 176 ? 3.209 -2.183 -27.037 1.00 95.00 176 ILE A C 1
ATOM 1345 O O . ILE A 1 176 ? 2.639 -2.791 -27.940 1.00 95.00 176 ILE A O 1
ATOM 1349 N N . LEU A 1 177 ? 3.804 -2.810 -26.018 1.00 96.00 177 LEU A N 1
ATOM 1350 C CA . LEU A 1 177 ? 3.769 -4.261 -25.879 1.00 96.00 177 LEU A CA 1
ATOM 1351 C C . LEU A 1 177 ? 2.334 -4.779 -25.752 1.00 96.00 177 LEU A C 1
ATOM 1353 O O . LEU A 1 177 ? 1.975 -5.683 -26.503 1.00 96.00 177 LEU A O 1
ATOM 1357 N N . SER A 1 178 ? 1.524 -4.203 -24.860 1.00 96.75 178 SER A N 1
ATOM 1358 C CA . SER A 1 178 ? 0.124 -4.608 -24.675 1.00 96.75 178 SER A CA 1
ATOM 1359 C C . SER A 1 178 ? -0.662 -4.503 -25.983 1.00 96.75 178 SER A C 1
ATOM 1361 O O . SER A 1 178 ? -1.307 -5.463 -26.402 1.00 96.75 178 SER A O 1
ATOM 1363 N N . GLU A 1 179 ? -0.485 -3.397 -26.712 1.00 95.19 179 GLU A N 1
ATOM 1364 C CA . GLU A 1 179 ? -1.082 -3.183 -28.027 1.00 95.19 179 GLU A CA 1
ATOM 1365 C C . GLU A 1 179 ? -0.683 -4.276 -29.033 1.00 95.19 179 GLU A C 1
ATOM 1367 O O . GLU A 1 179 ? -1.547 -4.794 -29.742 1.00 95.19 179 GLU A O 1
ATOM 1372 N N . GLN A 1 180 ? 0.598 -4.659 -29.100 1.00 95.19 180 GLN A N 1
ATOM 1373 C CA . GLN A 1 180 ? 1.043 -5.710 -30.025 1.00 95.19 180 GLN A CA 1
ATOM 1374 C C . GLN A 1 180 ? 0.544 -7.104 -29.624 1.00 95.19 180 GLN A C 1
ATOM 1376 O O . GLN A 1 180 ? 0.184 -7.891 -30.499 1.00 95.19 180 GLN A O 1
ATOM 1381 N N . VAL A 1 181 ? 0.482 -7.407 -28.324 1.00 96.44 181 VAL A N 1
ATOM 1382 C CA . VAL A 1 181 ? -0.090 -8.667 -27.820 1.00 96.44 181 VAL A CA 1
ATOM 1383 C C . VAL A 1 181 ? -1.570 -8.766 -28.201 1.00 96.44 181 VAL A C 1
ATOM 1385 O O . VAL A 1 181 ? -2.007 -9.790 -28.729 1.00 96.44 181 VAL A O 1
ATOM 1388 N N . ARG A 1 182 ? -2.328 -7.678 -28.025 1.00 96.19 182 ARG A N 1
ATOM 1389 C CA . ARG A 1 182 ? -3.735 -7.596 -28.425 1.00 96.19 182 ARG A CA 1
ATOM 1390 C C . ARG A 1 182 ? -3.926 -7.777 -29.929 1.00 96.19 182 ARG A C 1
ATOM 1392 O O . ARG A 1 182 ? -4.769 -8.566 -30.345 1.00 96.19 182 ARG A O 1
ATOM 1399 N N . LEU A 1 183 ? -3.148 -7.069 -30.751 1.00 94.75 183 LEU A N 1
ATOM 1400 C CA . LEU A 1 183 ? -3.232 -7.177 -32.213 1.00 94.75 183 LEU A CA 1
ATOM 1401 C C . LEU A 1 183 ? -2.943 -8.600 -32.700 1.00 94.75 183 LEU A C 1
ATOM 1403 O O . LEU A 1 183 ? -3.628 -9.082 -33.600 1.00 94.75 183 LEU A O 1
ATOM 1407 N N . PHE A 1 184 ? -1.977 -9.289 -32.088 1.00 94.75 184 PHE A N 1
ATOM 1408 C CA . PHE A 1 184 ? -1.715 -10.695 -32.387 1.00 94.75 184 PHE A CA 1
ATOM 1409 C C . PHE A 1 184 ? -2.929 -11.584 -32.078 1.00 94.75 184 PHE A C 1
ATOM 1411 O O . PHE A 1 184 ? -3.296 -12.416 -32.904 1.00 94.75 184 PHE A O 1
ATOM 1418 N N . GLY A 1 185 ? -3.600 -11.368 -30.941 1.00 92.44 185 GLY A N 1
ATOM 1419 C CA . GLY A 1 185 ? -4.846 -12.069 -30.604 1.00 92.44 185 GLY A CA 1
ATOM 1420 C C . GLY A 1 185 ? -5.974 -11.850 -31.622 1.00 92.44 185 GLY A C 1
ATOM 1421 O O . GLY A 1 185 ? -6.793 -12.738 -31.832 1.00 92.44 185 GLY A O 1
ATOM 1422 N N . LEU A 1 186 ? -5.973 -10.707 -32.316 1.00 93.25 186 LEU A N 1
ATOM 1423 C CA . LEU A 1 186 ? -6.904 -10.381 -33.406 1.00 93.25 186 LEU A CA 1
ATOM 1424 C C . LEU A 1 186 ? -6.454 -10.907 -34.785 1.00 93.25 186 LEU A C 1
ATOM 1426 O O . LEU A 1 186 ? -7.081 -10.593 -35.796 1.00 93.25 186 LEU A O 1
ATOM 1430 N N . GLY A 1 187 ? -5.374 -11.692 -34.848 1.00 91.81 187 GLY A N 1
ATOM 1431 C CA . GLY A 1 187 ? -4.872 -12.310 -36.077 1.00 91.81 187 GLY A CA 1
ATOM 1432 C C . GLY A 1 187 ? -3.869 -11.469 -36.872 1.00 91.81 187 GLY A C 1
ATOM 1433 O O . GLY A 1 187 ? -3.613 -11.781 -38.035 1.00 91.81 187 GLY A O 1
ATOM 1434 N N . ALA A 1 188 ? -3.294 -10.409 -36.291 1.00 88.25 188 ALA A N 1
ATOM 1435 C CA . ALA A 1 188 ? -2.233 -9.648 -36.951 1.00 88.25 188 ALA A CA 1
ATOM 1436 C C . ALA A 1 188 ? -0.949 -10.483 -37.117 1.00 88.25 188 ALA A C 1
ATOM 1438 O O . ALA A 1 188 ? -0.534 -11.205 -36.207 1.00 88.25 188 ALA A O 1
ATOM 1439 N N . ASP A 1 189 ? -0.277 -10.345 -38.265 1.00 83.62 189 ASP A N 1
ATOM 1440 C CA . ASP A 1 189 ? 0.987 -11.035 -38.522 1.00 83.62 189 ASP A CA 1
ATOM 1441 C C . ASP A 1 189 ? 2.133 -10.390 -37.724 1.00 83.62 189 ASP A C 1
ATOM 1443 O O . ASP A 1 189 ? 2.497 -9.228 -37.921 1.00 83.62 189 ASP A O 1
ATOM 1447 N N . SER A 1 190 ? 2.746 -11.182 -36.842 1.00 78.81 190 SER A N 1
ATOM 1448 C CA . SER A 1 190 ? 3.912 -10.796 -36.035 1.00 78.81 190 SER A CA 1
ATOM 1449 C C . SER A 1 190 ? 5.176 -10.471 -36.849 1.00 78.81 190 SER A C 1
ATOM 1451 O O . SER A 1 190 ? 6.159 -9.970 -36.293 1.00 78.81 190 SER A O 1
ATOM 1453 N N . ASN A 1 191 ? 5.184 -10.756 -38.156 1.00 77.88 191 ASN A N 1
ATOM 1454 C CA . ASN A 1 191 ? 6.261 -10.364 -39.062 1.00 77.88 191 ASN A CA 1
ATOM 1455 C C . ASN A 1 191 ? 6.109 -8.938 -39.595 1.00 77.88 191 ASN A C 1
ATOM 1457 O O . ASN A 1 191 ? 7.117 -8.300 -39.911 1.00 77.88 191 ASN A O 1
ATOM 1461 N N . THR A 1 192 ? 4.885 -8.413 -39.660 1.00 74.88 192 THR A N 1
ATOM 1462 C CA . THR A 1 192 ? 4.637 -7.027 -40.065 1.00 74.88 192 THR A CA 1
ATOM 1463 C C . THR A 1 192 ? 4.960 -6.066 -38.930 1.00 74.88 192 THR A C 1
ATOM 1465 O O . THR A 1 192 ? 4.362 -6.105 -37.860 1.00 74.88 192 THR A O 1
ATOM 1468 N N . THR A 1 193 ? 5.914 -5.168 -39.175 1.00 73.81 193 THR A N 1
ATOM 1469 C CA . THR A 1 193 ? 6.326 -4.154 -38.200 1.00 73.81 193 THR A CA 1
ATOM 1470 C C . THR A 1 193 ? 5.723 -2.811 -38.611 1.00 73.81 193 THR A C 1
ATOM 1472 O O . THR A 1 193 ? 6.235 -2.159 -39.516 1.00 73.81 193 THR A O 1
ATOM 1475 N N . ASN A 1 194 ? 4.622 -2.406 -37.974 1.00 69.75 194 ASN A N 1
ATOM 1476 C CA . ASN A 1 194 ? 3.964 -1.124 -38.243 1.00 69.75 194 ASN A CA 1
ATOM 1477 C C . ASN A 1 194 ? 4.344 -0.083 -37.175 1.00 69.75 194 ASN A C 1
ATOM 1479 O O . ASN A 1 194 ? 4.267 -0.350 -35.975 1.00 69.75 194 ASN A O 1
ATOM 1483 N N . GLY A 1 195 ? 4.727 1.119 -37.614 1.00 77.81 195 GLY A N 1
ATOM 1484 C CA . GLY A 1 195 ? 5.048 2.259 -36.748 1.00 77.81 195 GLY A CA 1
ATOM 1485 C C . GLY A 1 195 ? 6.521 2.692 -36.789 1.00 77.81 195 GLY A C 1
ATOM 1486 O O . GLY A 1 195 ? 7.364 1.986 -37.341 1.00 77.81 195 GLY A O 1
ATOM 1487 N N . PRO A 1 196 ? 6.844 3.870 -36.226 1.00 83.94 196 PRO A N 1
ATOM 1488 C CA . PRO A 1 196 ? 8.197 4.415 -36.256 1.00 83.94 196 PRO A CA 1
ATOM 1489 C C . PRO A 1 196 ? 9.158 3.604 -35.380 1.00 83.94 196 PRO A C 1
ATOM 1491 O O . PRO A 1 196 ? 8.743 2.985 -34.393 1.00 83.94 196 PRO A O 1
ATOM 1494 N N . LEU A 1 197 ? 10.448 3.661 -35.731 1.00 90.06 197 LEU A N 1
ATOM 1495 C CA . LEU A 1 197 ? 11.531 3.194 -34.870 1.00 90.06 197 LEU A CA 1
ATOM 1496 C C . LEU A 1 197 ? 11.601 4.049 -33.600 1.00 90.06 197 LEU A C 1
ATOM 1498 O O . LEU A 1 197 ? 11.425 5.267 -33.634 1.00 90.06 197 LEU A O 1
ATOM 1502 N N . LEU A 1 198 ? 11.883 3.397 -32.480 1.00 92.19 198 LEU A N 1
ATOM 1503 C CA . LEU A 1 198 ? 11.907 3.968 -31.142 1.00 92.19 198 LEU A CA 1
ATOM 1504 C C . LEU A 1 198 ? 13.290 3.787 -30.521 1.00 92.19 198 LEU A C 1
ATOM 1506 O O . LEU A 1 198 ? 14.029 2.859 -30.846 1.00 92.19 198 LEU A O 1
ATOM 1510 N N . GLY A 1 199 ? 13.645 4.685 -29.606 1.00 88.94 199 GLY A N 1
ATOM 1511 C CA . GLY A 1 199 ? 14.848 4.544 -28.784 1.00 88.94 199 GLY A CA 1
ATOM 1512 C C . GLY A 1 199 ? 16.180 4.842 -29.468 1.00 88.94 199 GLY A C 1
ATOM 1513 O O . GLY A 1 199 ? 17.184 4.916 -28.761 1.00 88.94 199 GLY A O 1
ATOM 1514 N N . LEU A 1 200 ? 16.202 5.039 -30.790 1.00 92.81 200 LEU A N 1
ATOM 1515 C CA . LEU A 1 200 ? 17.415 5.379 -31.544 1.00 92.81 200 LEU A CA 1
ATOM 1516 C C . LEU A 1 200 ? 17.700 6.884 -31.550 1.00 92.81 200 LEU A C 1
ATOM 1518 O O . LEU A 1 200 ? 18.850 7.296 -31.407 1.00 92.81 200 LEU A O 1
ATOM 1522 N N . ASP A 1 201 ? 16.665 7.716 -31.681 1.00 93.12 201 ASP A N 1
ATOM 1523 C CA . ASP A 1 201 ? 16.835 9.165 -31.614 1.00 93.12 201 ASP A CA 1
ATOM 1524 C C . ASP A 1 201 ? 16.945 9.634 -30.157 1.00 93.12 201 ASP A C 1
ATOM 1526 O O . ASP A 1 201 ? 15.963 9.671 -29.414 1.00 93.12 201 ASP A O 1
ATOM 1530 N N . ARG A 1 202 ? 18.165 9.998 -29.753 1.00 94.00 202 ARG A N 1
ATOM 1531 C CA . ARG A 1 202 ? 18.477 10.604 -28.448 1.00 94.00 202 ARG A CA 1
ATOM 1532 C C . ARG A 1 202 ? 18.782 12.099 -28.546 1.00 94.00 202 ARG A C 1
ATOM 1534 O O . ARG A 1 202 ? 19.136 12.723 -27.547 1.00 94.00 202 ARG A O 1
ATOM 1541 N N . THR A 1 203 ? 18.618 12.703 -29.726 1.00 93.06 203 THR A N 1
ATOM 1542 C CA . THR A 1 203 ? 18.841 14.143 -29.920 1.00 93.06 203 THR A CA 1
ATOM 1543 C C . THR A 1 203 ? 18.000 15.054 -29.015 1.00 93.06 203 THR A C 1
ATOM 1545 O O . THR A 1 203 ? 18.550 16.091 -28.626 1.00 93.06 203 THR A O 1
ATOM 1548 N N . PRO A 1 204 ? 16.764 14.691 -28.583 1.00 93.44 204 PRO A N 1
ATOM 1549 C CA . PRO A 1 204 ? 15.958 15.558 -27.720 1.00 93.44 204 PRO A CA 1
ATOM 1550 C C . PRO A 1 204 ? 16.615 15.923 -26.385 1.00 93.44 204 PRO A C 1
ATOM 1552 O O . PRO A 1 204 ? 16.380 17.015 -25.877 1.00 93.44 204 PRO A O 1
ATOM 1555 N N . THR A 1 205 ? 17.449 15.045 -25.819 1.00 92.94 205 THR A N 1
ATOM 1556 C CA . THR A 1 205 ? 18.162 15.302 -24.554 1.00 92.94 205 THR A CA 1
ATOM 1557 C C . THR A 1 205 ? 19.641 15.626 -24.762 1.00 92.94 205 THR A C 1
ATOM 1559 O O . THR A 1 205 ? 20.213 16.431 -24.024 1.00 92.94 205 THR A O 1
ATOM 1562 N N . ARG A 1 206 ? 20.259 15.078 -25.816 1.00 89.31 206 ARG A N 1
ATOM 1563 C CA . ARG A 1 206 ? 21.684 15.275 -26.128 1.00 89.31 206 ARG A CA 1
ATOM 1564 C C . ARG A 1 206 ? 22.044 16.716 -26.490 1.00 89.31 206 ARG A C 1
ATOM 1566 O O . ARG A 1 206 ? 23.140 17.169 -26.187 1.00 89.31 206 ARG A O 1
ATOM 1573 N N . ASN A 1 207 ? 21.143 17.431 -27.159 1.00 85.81 207 ASN A N 1
ATOM 1574 C CA . ASN A 1 207 ? 21.435 18.762 -27.695 1.00 85.81 207 ASN A CA 1
ATOM 1575 C C . ASN A 1 207 ? 20.915 19.899 -26.796 1.00 85.81 207 ASN A C 1
ATOM 1577 O O . ASN A 1 207 ? 20.856 21.048 -27.232 1.00 85.81 207 ASN A O 1
ATOM 1581 N N . ILE A 1 208 ? 20.500 19.599 -25.560 1.00 92.31 208 ILE A N 1
ATOM 1582 C CA . ILE A 1 208 ? 19.974 20.618 -24.650 1.00 92.31 208 ILE A CA 1
ATOM 1583 C C . ILE A 1 208 ? 21.091 21.582 -24.247 1.00 92.31 208 ILE A C 1
ATOM 1585 O O . ILE A 1 208 ? 22.126 21.182 -23.713 1.00 92.31 208 ILE A O 1
ATOM 1589 N N . THR A 1 209 ? 20.829 22.870 -24.457 1.00 91.69 209 THR A N 1
ATOM 1590 C CA . THR A 1 209 ? 21.644 23.991 -23.987 1.00 91.69 209 THR A CA 1
ATOM 1591 C C . THR A 1 209 ? 20.860 24.831 -22.985 1.00 91.69 209 THR A C 1
ATOM 1593 O O . THR A 1 209 ? 19.628 24.842 -22.997 1.00 91.69 209 THR A O 1
ATOM 1596 N N . SER A 1 210 ? 21.571 25.589 -22.154 1.00 93.50 210 SER A N 1
ATOM 1597 C CA . SER A 1 210 ? 20.979 26.469 -21.146 1.00 93.50 210 SER A CA 1
ATOM 1598 C C . SER A 1 210 ? 21.475 27.899 -21.306 1.00 93.50 210 SER A C 1
ATOM 1600 O O . SER A 1 210 ? 22.653 28.112 -21.589 1.00 93.50 210 SER A O 1
ATOM 1602 N N . ALA A 1 211 ? 20.581 28.867 -21.094 1.00 91.69 211 ALA A N 1
ATOM 1603 C CA . ALA A 1 211 ? 20.939 30.282 -21.029 1.00 91.69 211 ALA A CA 1
ATOM 1604 C C . ALA A 1 211 ? 21.582 30.657 -19.682 1.00 91.69 211 ALA A C 1
ATOM 1606 O O . ALA A 1 211 ? 22.323 31.635 -19.606 1.00 91.69 211 ALA A O 1
ATOM 1607 N N . ILE A 1 212 ? 21.314 29.876 -18.630 1.00 93.12 212 ILE A N 1
ATOM 1608 C CA . ILE A 1 212 ? 21.882 30.074 -17.293 1.00 93.12 212 ILE A CA 1
ATOM 1609 C C . ILE A 1 212 ? 22.956 29.017 -16.983 1.00 93.12 212 ILE A C 1
ATOM 1611 O O . ILE A 1 212 ? 22.812 27.859 -17.400 1.00 93.12 212 ILE A O 1
ATOM 1615 N N . PRO A 1 213 ? 24.025 29.375 -16.249 1.00 91.69 213 PRO A N 1
ATOM 1616 C CA . PRO A 1 213 ? 25.015 28.410 -15.787 1.00 91.69 213 PRO A CA 1
ATOM 1617 C C . PRO A 1 213 ? 24.418 27.442 -14.757 1.00 91.69 213 PRO A C 1
ATOM 1619 O O . PRO A 1 213 ? 23.523 27.793 -13.985 1.00 91.69 213 PRO A O 1
ATOM 1622 N N . PHE A 1 214 ? 24.941 26.217 -14.733 1.00 92.38 214 PHE A N 1
ATOM 1623 C CA . PHE A 1 214 ? 24.614 25.243 -13.699 1.00 92.38 214 PHE A CA 1
ATOM 1624 C C . PHE A 1 214 ? 25.307 25.608 -12.381 1.00 92.38 214 PHE A C 1
ATOM 1626 O O . PHE A 1 214 ? 26.526 25.775 -12.342 1.00 92.38 214 PHE A O 1
ATOM 1633 N N . HIS A 1 215 ? 24.531 25.668 -11.299 1.00 90.00 215 HIS A N 1
ATOM 1634 C CA . HIS A 1 215 ? 25.024 25.827 -9.932 1.00 90.00 215 HIS A CA 1
ATOM 1635 C C . HIS A 1 215 ? 24.313 24.825 -9.026 1.00 90.00 215 HIS A C 1
ATOM 1637 O O . HIS A 1 215 ? 23.087 24.856 -8.926 1.00 90.00 215 HIS A O 1
ATOM 1643 N N . VAL A 1 216 ? 25.069 23.944 -8.362 1.00 86.12 216 VAL A N 1
ATOM 1644 C CA . VAL A 1 216 ? 24.507 22.843 -7.557 1.00 86.12 216 VAL A CA 1
ATOM 1645 C C . VAL A 1 216 ? 23.539 23.330 -6.470 1.00 86.12 216 VAL A C 1
ATOM 1647 O O . VAL A 1 216 ? 22.529 22.680 -6.229 1.00 86.12 216 VAL A O 1
ATOM 1650 N N . ASP A 1 217 ? 23.762 24.521 -5.906 1.00 85.44 217 ASP A N 1
ATOM 1651 C CA . ASP A 1 217 ? 22.913 25.116 -4.862 1.00 85.44 217 ASP A CA 1
ATOM 1652 C C . ASP A 1 217 ? 21.474 25.383 -5.336 1.00 85.44 217 ASP A C 1
ATOM 1654 O O . ASP A 1 217 ? 20.529 25.393 -4.542 1.00 85.44 217 ASP A O 1
ATOM 1658 N N . HIS A 1 218 ? 21.285 25.565 -6.647 1.00 88.25 218 HIS A N 1
ATOM 1659 C CA . HIS A 1 218 ? 19.969 25.707 -7.273 1.00 88.25 218 HIS A CA 1
ATOM 1660 C C . HIS A 1 218 ? 19.318 24.348 -7.595 1.00 88.25 218 HIS A C 1
ATOM 1662 O O . HIS A 1 218 ? 18.120 24.280 -7.874 1.00 88.25 218 HIS A O 1
ATOM 1668 N N . HIS A 1 219 ? 20.086 23.259 -7.529 1.00 88.94 219 HIS A N 1
ATOM 1669 C CA . HIS A 1 219 ? 19.684 21.892 -7.851 1.00 88.94 219 HIS A CA 1
ATOM 1670 C C . HIS A 1 219 ? 19.796 20.995 -6.615 1.00 88.94 219 HIS A C 1
ATOM 1672 O O . HIS A 1 219 ? 20.582 20.057 -6.596 1.00 88.94 219 HIS A O 1
ATOM 1678 N N . ARG A 1 220 ? 18.975 21.237 -5.586 1.00 84.75 220 ARG A N 1
ATOM 1679 C CA . ARG A 1 220 ? 19.057 20.534 -4.284 1.00 84.75 220 ARG A CA 1
ATOM 1680 C C . ARG A 1 220 ? 18.980 18.998 -4.342 1.00 84.75 220 ARG A C 1
ATOM 1682 O O . ARG A 1 220 ? 19.388 18.336 -3.396 1.00 84.75 220 ARG A O 1
ATOM 1689 N N . GLY A 1 221 ? 18.436 18.423 -5.420 1.00 84.31 221 GLY A N 1
ATOM 1690 C CA . GLY A 1 221 ? 18.437 16.970 -5.661 1.00 84.31 221 GLY A CA 1
ATOM 1691 C C . GLY A 1 221 ? 19.759 16.414 -6.210 1.00 84.31 221 GLY A C 1
ATOM 1692 O O . GLY A 1 221 ? 19.911 15.199 -6.334 1.00 84.31 221 GLY A O 1
ATOM 1693 N N . CYS A 1 222 ? 20.712 17.282 -6.543 1.00 86.06 222 CYS A N 1
ATOM 1694 C CA . CYS A 1 222 ? 22.035 16.966 -7.073 1.00 86.06 222 CYS A CA 1
ATOM 1695 C C . CYS A 1 222 ? 23.118 17.258 -6.026 1.00 86.06 222 CYS A C 1
ATOM 1697 O O . CYS A 1 222 ? 22.906 18.047 -5.110 1.00 86.06 222 CYS A O 1
ATOM 1699 N N . ALA A 1 223 ? 24.289 16.647 -6.185 1.00 78.50 223 ALA A N 1
ATOM 1700 C CA . ALA A 1 223 ? 25.457 16.906 -5.349 1.00 78.50 223 ALA A CA 1
ATOM 1701 C C . ALA A 1 223 ? 26.713 17.162 -6.184 1.00 78.50 223 ALA A C 1
ATOM 1703 O O . ALA A 1 223 ? 26.808 16.775 -7.354 1.00 78.50 223 ALA A O 1
ATOM 1704 N N . ASN A 1 224 ? 27.706 17.795 -5.560 1.00 69.56 224 ASN A N 1
ATOM 1705 C CA . ASN A 1 224 ? 29.032 17.918 -6.143 1.00 69.56 224 ASN A CA 1
ATOM 1706 C C . ASN A 1 224 ? 29.759 16.571 -6.079 1.00 69.56 224 ASN A C 1
ATOM 1708 O O . ASN A 1 224 ? 29.836 15.941 -5.029 1.00 69.56 224 ASN A O 1
ATOM 1712 N N . ALA A 1 225 ? 30.382 16.162 -7.187 1.00 58.91 225 ALA A N 1
ATOM 1713 C CA . ALA A 1 225 ? 31.148 14.913 -7.264 1.00 58.91 225 ALA A CA 1
ATOM 1714 C C . ALA A 1 225 ? 32.347 14.831 -6.288 1.00 58.91 225 ALA A C 1
ATOM 1716 O O . ALA A 1 225 ? 32.889 13.748 -6.085 1.00 58.91 225 ALA A O 1
ATOM 1717 N N . LEU A 1 226 ? 32.761 15.960 -5.696 1.00 50.12 226 LEU A N 1
ATOM 1718 C CA . LEU A 1 226 ? 33.907 16.080 -4.785 1.00 50.12 226 LEU A CA 1
ATOM 1719 C C . LEU A 1 226 ? 33.527 16.080 -3.292 1.00 50.12 226 LEU A C 1
ATOM 1721 O O . LEU A 1 226 ? 34.417 15.969 -2.451 1.00 50.12 226 LEU A O 1
ATOM 1725 N N . GLU A 1 227 ? 32.244 16.191 -2.937 1.00 52.41 227 GLU A N 1
ATOM 1726 C CA . GLU A 1 227 ? 31.813 16.170 -1.534 1.00 52.41 227 GLU A CA 1
ATOM 1727 C C . GLU A 1 227 ? 31.734 14.721 -1.032 1.00 52.41 227 GLU A C 1
ATOM 1729 O O . GLU A 1 227 ? 30.799 13.982 -1.340 1.00 52.41 227 GLU A O 1
ATOM 1734 N N . LYS A 1 228 ? 32.751 14.293 -0.271 1.00 46.12 228 LYS A N 1
ATOM 1735 C CA . LYS A 1 228 ? 32.770 13.010 0.445 1.00 46.12 228 LYS A CA 1
ATOM 1736 C C . LYS A 1 228 ? 32.424 13.194 1.927 1.00 46.12 228 LYS A C 1
ATOM 1738 O O . LYS A 1 228 ? 33.073 13.978 2.610 1.00 46.12 228 LYS A O 1
ATOM 1743 N N . LEU A 1 229 ? 31.498 12.336 2.371 1.00 48.66 229 LEU A N 1
ATOM 1744 C CA . LEU A 1 229 ? 31.082 11.969 3.736 1.00 48.66 229 LEU A CA 1
ATOM 1745 C C . LEU A 1 229 ? 30.456 13.060 4.622 1.00 48.66 229 LEU A C 1
ATOM 1747 O O . LEU A 1 229 ? 31.086 14.038 5.010 1.00 48.66 229 LEU A O 1
ATOM 1751 N N . ALA A 1 230 ? 29.212 12.791 5.029 1.00 46.25 230 ALA A N 1
ATOM 1752 C CA . ALA A 1 230 ? 28.563 13.440 6.161 1.00 46.25 230 ALA A CA 1
ATOM 1753 C C . ALA A 1 230 ? 29.343 13.190 7.473 1.00 46.25 230 ALA A C 1
ATOM 1755 O O . ALA A 1 230 ? 29.984 12.142 7.607 1.00 46.25 230 ALA A O 1
ATOM 1756 N N . PRO A 1 231 ? 29.280 14.117 8.449 1.00 45.81 231 PRO A N 1
ATOM 1757 C CA . PRO A 1 231 ? 29.901 13.943 9.760 1.00 45.81 231 PRO A CA 1
ATOM 1758 C C . PRO A 1 231 ? 29.335 12.726 10.532 1.00 45.81 231 PRO A C 1
ATOM 1760 O O . PRO A 1 231 ? 28.229 12.269 10.232 1.00 45.81 231 PRO A O 1
ATOM 1763 N N . PRO A 1 232 ? 30.060 12.210 11.550 1.00 47.53 232 PRO A N 1
ATOM 1764 C CA . PRO A 1 232 ? 29.703 11.006 12.323 1.00 47.53 232 PRO A CA 1
ATOM 1765 C C . PRO A 1 232 ? 28.297 11.010 12.949 1.00 47.53 232 PRO A C 1
ATOM 1767 O O . PRO A 1 232 ? 27.734 9.949 13.198 1.00 47.53 232 PRO A O 1
ATOM 1770 N N . GLU A 1 233 ? 27.713 12.192 13.162 1.00 48.75 233 GLU A N 1
ATOM 1771 C CA . GLU A 1 233 ? 26.360 12.403 13.700 1.00 48.75 233 GLU A CA 1
ATOM 1772 C C . GLU A 1 233 ? 25.243 11.862 12.780 1.00 48.75 233 GLU A C 1
ATOM 1774 O O . GLU A 1 233 ? 24.117 11.655 13.219 1.00 48.75 233 GLU A O 1
ATOM 1779 N N . ALA A 1 234 ? 25.535 11.587 11.503 1.00 50.78 234 ALA A N 1
ATOM 1780 C CA . ALA A 1 234 ? 24.558 11.130 10.512 1.00 50.78 234 ALA A CA 1
ATOM 1781 C C . ALA A 1 234 ? 24.250 9.614 10.551 1.00 50.78 234 ALA A C 1
ATOM 1783 O O . ALA A 1 234 ? 23.538 9.120 9.683 1.00 50.78 234 ALA A O 1
ATOM 1784 N N . LEU A 1 235 ? 24.772 8.846 11.514 1.00 57.72 235 LEU A N 1
ATOM 1785 C CA . LEU A 1 235 ? 24.543 7.391 11.608 1.00 57.72 235 LEU A CA 1
ATOM 1786 C C . LEU A 1 235 ? 23.397 7.000 12.562 1.00 57.72 235 LEU A C 1
ATOM 1788 O O . LEU A 1 235 ? 23.113 5.812 12.712 1.00 57.72 235 LEU A O 1
ATOM 1792 N N . SER A 1 236 ? 22.713 7.963 13.188 1.00 62.91 236 SER A N 1
ATOM 1793 C CA . SER A 1 236 ? 21.755 7.682 14.266 1.00 62.91 236 SER A CA 1
ATOM 1794 C C . SER A 1 236 ? 20.564 6.815 13.844 1.00 62.91 236 SER A C 1
ATOM 1796 O O . SER A 1 236 ? 20.139 5.974 14.620 1.00 62.91 236 SER A O 1
ATOM 1798 N N . PHE A 1 237 ? 20.054 6.945 12.612 1.00 74.81 237 PHE A N 1
ATOM 1799 C CA . PHE A 1 237 ? 18.865 6.208 12.134 1.00 74.81 237 PHE A CA 1
ATOM 1800 C C . PHE A 1 237 ? 19.195 4.877 11.420 1.00 74.81 237 PHE A C 1
ATOM 1802 O O . PHE A 1 237 ? 18.337 4.301 10.734 1.00 74.81 237 PHE A O 1
ATOM 1809 N N . LEU A 1 238 ? 20.437 4.388 11.533 1.00 75.12 238 LEU A N 1
ATOM 1810 C CA . LEU A 1 238 ? 20.883 3.150 10.886 1.00 75.12 238 LEU A CA 1
ATOM 1811 C C . LEU A 1 238 ? 20.002 1.957 11.271 1.00 75.12 238 LEU A C 1
ATOM 1813 O O . LEU A 1 238 ? 19.734 1.698 12.445 1.00 75.12 238 LEU A O 1
ATOM 1817 N N . ALA A 1 239 ? 19.604 1.180 10.266 1.00 75.75 239 ALA A N 1
ATOM 1818 C CA . ALA A 1 239 ? 18.994 -0.118 10.497 1.00 75.75 239 ALA A CA 1
ATOM 1819 C C . ALA A 1 239 ? 20.053 -1.090 11.047 1.00 75.75 239 ALA A C 1
ATOM 1821 O O . ALA A 1 239 ? 21.139 -1.227 10.482 1.00 75.75 239 ALA A O 1
ATOM 1822 N N . LYS A 1 240 ? 19.733 -1.779 12.147 1.00 79.25 240 LYS A N 1
ATOM 1823 C CA . LYS A 1 240 ? 20.596 -2.812 12.755 1.00 79.25 240 LYS A CA 1
ATOM 1824 C C . LYS A 1 240 ? 20.385 -4.201 12.140 1.00 79.25 240 LYS A C 1
ATOM 1826 O O . LYS A 1 240 ? 21.107 -5.137 12.464 1.00 79.25 240 LYS A O 1
ATOM 1831 N N . SER A 1 241 ? 19.392 -4.334 11.265 1.00 80.38 241 SER A N 1
ATOM 1832 C CA . SER A 1 241 ? 19.066 -5.548 10.518 1.00 80.38 241 SER A CA 1
ATOM 1833 C C . SER A 1 241 ? 18.600 -5.179 9.103 1.00 80.38 241 SER A C 1
ATOM 1835 O O . SER A 1 241 ? 18.211 -4.026 8.889 1.00 80.38 241 SER A O 1
ATOM 1837 N N . PRO A 1 242 ? 18.650 -6.107 8.127 1.00 82.06 242 PRO A N 1
ATOM 1838 C CA . PRO A 1 242 ? 18.116 -5.861 6.791 1.00 82.06 242 PRO A CA 1
ATOM 1839 C C . PRO A 1 242 ? 16.636 -5.465 6.851 1.00 82.06 242 PRO A C 1
ATOM 1841 O O . PRO A 1 242 ? 15.819 -6.187 7.420 1.00 82.06 242 PRO A O 1
ATOM 1844 N N . GLU A 1 243 ? 16.296 -4.313 6.274 1.00 86.25 243 GLU A N 1
ATOM 1845 C CA . GLU A 1 243 ? 14.906 -3.863 6.180 1.00 86.25 243 GLU A CA 1
ATOM 1846 C C . GLU A 1 243 ? 14.112 -4.741 5.201 1.00 86.25 243 GLU A C 1
ATOM 1848 O O . GLU A 1 243 ? 14.643 -5.226 4.200 1.00 86.25 243 GLU A O 1
ATOM 1853 N N . VAL A 1 244 ? 12.820 -4.907 5.468 1.00 86.69 244 VAL A N 1
ATOM 1854 C CA . VAL A 1 244 ? 11.868 -5.630 4.628 1.00 86.69 244 VAL A CA 1
ATOM 1855 C C . VAL A 1 244 ? 10.869 -4.656 3.995 1.00 86.69 244 VAL A C 1
ATOM 1857 O O . VAL A 1 244 ? 10.437 -3.707 4.657 1.00 86.69 244 VAL A O 1
ATOM 1860 N N . PRO A 1 245 ? 10.496 -4.857 2.720 1.00 89.12 245 PRO A N 1
ATOM 1861 C CA . PRO A 1 245 ? 9.487 -4.042 2.058 1.00 89.12 245 PRO A CA 1
ATOM 1862 C C . PRO A 1 245 ? 8.083 -4.379 2.570 1.00 89.12 245 PRO A C 1
ATOM 1864 O O . PRO A 1 245 ? 7.668 -5.537 2.587 1.00 89.12 245 PRO A O 1
ATOM 1867 N N . VAL A 1 246 ? 7.331 -3.344 2.923 1.00 88.50 246 VAL A N 1
ATOM 1868 C CA . VAL A 1 246 ? 5.954 -3.410 3.405 1.00 88.50 246 VAL A CA 1
ATOM 1869 C C . VAL A 1 246 ? 5.077 -2.603 2.461 1.00 88.50 246 VAL A C 1
ATOM 1871 O O . VAL A 1 246 ? 5.319 -1.414 2.248 1.00 88.50 246 VAL A O 1
ATOM 1874 N N . LEU A 1 247 ? 4.060 -3.251 1.894 1.00 91.81 247 LEU A N 1
ATOM 1875 C CA . LEU A 1 247 ? 3.050 -2.589 1.078 1.00 91.81 247 LEU A CA 1
ATOM 1876 C C . LEU A 1 247 ? 1.915 -2.088 1.972 1.00 91.81 247 LEU A C 1
ATOM 1878 O O . LEU A 1 247 ? 1.337 -2.859 2.742 1.00 91.81 247 LEU A O 1
ATOM 1882 N N . LEU A 1 248 ? 1.579 -0.812 1.818 1.00 90.50 248 LEU A N 1
ATOM 1883 C CA . LEU A 1 248 ? 0.458 -0.152 2.474 1.00 90.50 248 LEU A CA 1
ATOM 1884 C C . LEU A 1 248 ? -0.507 0.357 1.408 1.00 90.50 248 LEU A C 1
ATOM 1886 O O . LEU A 1 248 ? -0.093 1.015 0.451 1.00 90.50 248 LEU A O 1
ATOM 1890 N N . ARG A 1 249 ? -1.795 0.073 1.595 1.00 90.94 249 ARG A N 1
ATOM 1891 C CA . ARG A 1 249 ? -2.880 0.531 0.726 1.00 90.94 249 ARG A CA 1
ATOM 1892 C C . ARG A 1 249 ? -3.706 1.578 1.458 1.00 90.94 249 ARG A C 1
ATOM 1894 O O . ARG A 1 249 ? -4.068 1.383 2.613 1.00 90.94 249 ARG A O 1
ATOM 1901 N N . ILE A 1 250 ? -4.007 2.681 0.783 1.00 91.50 250 ILE A N 1
ATOM 1902 C CA . ILE A 1 250 ? -4.815 3.778 1.315 1.00 91.50 250 ILE A CA 1
ATOM 1903 C C . ILE A 1 250 ? -5.994 3.977 0.372 1.00 91.50 250 ILE A C 1
ATOM 1905 O O . ILE A 1 250 ? -5.810 4.220 -0.824 1.00 91.50 250 ILE A O 1
ATOM 1909 N N . THR A 1 251 ? -7.202 3.867 0.920 1.00 92.44 251 THR A N 1
ATOM 1910 C CA . THR A 1 251 ? -8.437 3.994 0.144 1.00 92.44 251 THR A CA 1
ATOM 1911 C C . THR A 1 251 ? -8.600 5.400 -0.426 1.00 92.44 251 THR A C 1
ATOM 1913 O O . THR A 1 251 ? -8.108 6.376 0.145 1.00 92.44 251 THR A O 1
ATOM 1916 N N . ALA A 1 252 ? -9.341 5.540 -1.524 1.00 91.69 252 ALA A N 1
ATOM 1917 C CA . ALA A 1 252 ? -9.638 6.842 -2.123 1.00 91.69 252 ALA A CA 1
ATOM 1918 C C . ALA A 1 252 ? -10.249 7.847 -1.119 1.00 91.69 252 ALA A C 1
ATOM 1920 O O . ALA A 1 252 ? -9.883 9.026 -1.114 1.00 91.69 252 ALA A O 1
ATOM 1921 N N . ALA A 1 253 ? -11.126 7.380 -0.222 1.00 88.12 253 ALA A N 1
ATOM 1922 C CA . ALA A 1 253 ? -11.706 8.199 0.845 1.00 88.12 253 ALA A CA 1
ATOM 1923 C C . ALA A 1 253 ? -10.641 8.665 1.854 1.00 88.12 253 ALA A C 1
ATOM 1925 O O . ALA A 1 253 ? -10.554 9.856 2.170 1.00 88.12 253 ALA A O 1
ATOM 1926 N N . ASN A 1 254 ? -9.766 7.754 2.290 1.00 91.69 254 ASN A N 1
ATOM 1927 C CA . ASN A 1 254 ? -8.676 8.082 3.206 1.00 91.69 254 ASN A CA 1
ATOM 1928 C C . ASN A 1 254 ? -7.617 8.977 2.554 1.00 91.69 254 ASN A C 1
ATOM 1930 O O . ASN A 1 254 ? -7.042 9.816 3.238 1.00 91.69 254 ASN A O 1
ATOM 1934 N N . LEU A 1 255 ? -7.401 8.893 1.239 1.00 93.88 255 LEU A N 1
ATOM 1935 C CA . LEU A 1 255 ? -6.551 9.837 0.506 1.00 93.88 255 LEU A CA 1
ATOM 1936 C C . LEU A 1 255 ? -7.131 11.252 0.488 1.00 93.88 255 LEU A C 1
ATOM 1938 O O . LEU A 1 255 ? -6.382 12.224 0.608 1.00 93.88 255 LEU A O 1
ATOM 1942 N N 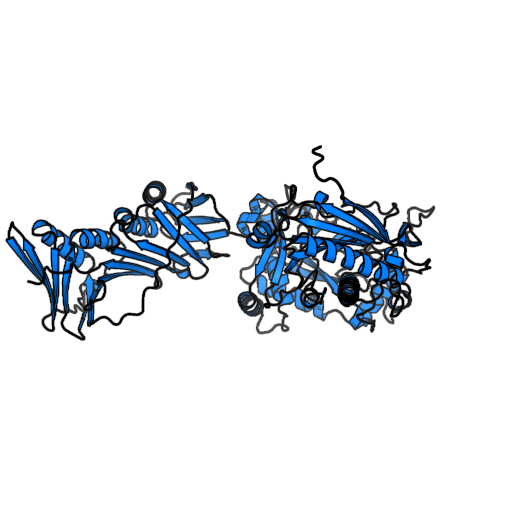. ALA A 1 256 ? -8.451 11.385 0.335 1.00 92.56 256 ALA A N 1
ATOM 1943 C CA . ALA A 1 256 ? -9.117 12.682 0.392 1.00 92.56 256 ALA A CA 1
ATOM 1944 C C . ALA A 1 256 ? -8.990 13.305 1.790 1.00 92.56 256 ALA A C 1
ATOM 1946 O O . ALA A 1 256 ? -8.607 14.473 1.907 1.00 92.56 256 ALA A O 1
ATOM 1947 N N . LYS A 1 257 ? -9.218 12.504 2.841 1.00 93.50 257 LYS A N 1
ATOM 1948 C CA . LYS A 1 257 ? -8.998 12.908 4.236 1.00 93.50 257 LYS A CA 1
ATOM 1949 C C . LYS A 1 257 ? -7.535 13.281 4.488 1.00 93.50 257 LYS A C 1
ATOM 1951 O O . LYS A 1 257 ? -7.263 14.383 4.947 1.00 93.50 257 LYS A O 1
ATOM 1956 N N . LEU A 1 258 ? -6.592 12.439 4.065 1.00 95.19 258 LEU A N 1
ATOM 1957 C CA . LEU A 1 258 ? -5.155 12.683 4.195 1.00 95.19 258 LEU A CA 1
ATOM 1958 C C . LEU A 1 258 ? -4.736 14.007 3.550 1.00 95.19 258 LEU A C 1
ATOM 1960 O O . LEU A 1 258 ? -3.966 14.770 4.128 1.00 95.19 258 LEU A O 1
ATOM 1964 N N . LYS A 1 259 ? -5.248 14.300 2.350 1.00 96.69 259 LYS A N 1
ATOM 1965 C CA . LYS A 1 259 ? -4.993 15.574 1.675 1.00 96.69 259 LYS A CA 1
ATOM 1966 C C . LYS A 1 259 ? -5.553 16.753 2.469 1.00 96.69 259 LYS A C 1
ATOM 1968 O O . LYS A 1 259 ? -4.878 17.776 2.555 1.00 96.69 259 LYS A O 1
ATOM 1973 N N . SER A 1 260 ? -6.755 16.622 3.028 1.00 94.75 260 SER A N 1
ATOM 1974 C CA . SER A 1 260 ? -7.346 17.642 3.900 1.00 94.75 260 SER A CA 1
ATOM 1975 C C . SER A 1 260 ? -6.459 17.897 5.122 1.00 94.75 260 SER A C 1
ATOM 1977 O O . SER A 1 260 ? -6.039 19.030 5.341 1.00 94.75 260 SER A O 1
ATOM 1979 N N . ASP A 1 261 ? -6.077 16.841 5.843 1.00 93.12 261 ASP A N 1
ATOM 1980 C CA . ASP A 1 261 ? -5.285 16.924 7.078 1.00 93.12 261 ASP A CA 1
ATOM 1981 C C . ASP A 1 261 ? -3.871 17.482 6.838 1.00 93.12 261 ASP A C 1
ATOM 1983 O O . ASP A 1 261 ? -3.324 18.222 7.662 1.00 93.12 261 ASP A O 1
ATOM 1987 N N . ALA A 1 262 ? -3.280 17.161 5.684 1.00 95.94 262 ALA A N 1
ATOM 1988 C CA . ALA A 1 262 ? -1.970 17.650 5.263 1.00 95.94 262 ALA A CA 1
ATOM 1989 C C . ALA A 1 262 ? -1.987 19.100 4.738 1.00 95.94 262 ALA A C 1
ATOM 1991 O O . ALA A 1 262 ? -0.925 19.707 4.579 1.00 95.94 262 ALA A O 1
ATOM 1992 N N . THR A 1 263 ? -3.159 19.668 4.442 1.00 94.50 263 THR A N 1
ATOM 1993 C CA . THR A 1 263 ? -3.265 21.022 3.888 1.00 94.50 263 THR A CA 1
ATOM 1994 C C . THR A 1 263 ? -3.135 22.071 4.993 1.00 94.50 263 THR A C 1
ATOM 1996 O O . THR A 1 263 ? -3.829 22.019 6.003 1.00 94.50 263 THR A O 1
ATOM 1999 N N . GLN A 1 264 ? -2.275 23.074 4.786 1.00 90.19 264 GLN A N 1
ATOM 2000 C CA . GLN A 1 264 ? -2.233 24.273 5.632 1.00 90.19 264 GLN A CA 1
ATOM 2001 C C . GLN A 1 264 ? -3.101 25.377 5.007 1.00 90.19 264 GLN A C 1
ATOM 2003 O O . GLN A 1 264 ? -2.903 25.662 3.823 1.00 90.19 264 GLN A O 1
ATOM 2008 N N . PRO A 1 265 ? -4.001 26.036 5.767 1.00 79.94 265 PRO A N 1
ATOM 2009 C CA . PRO A 1 265 ? -4.929 27.038 5.227 1.00 79.94 265 PRO A CA 1
ATOM 2010 C C . PRO A 1 265 ? -4.266 28.190 4.455 1.00 79.94 265 PRO A C 1
ATOM 2012 O O . PRO A 1 265 ? -4.825 28.674 3.477 1.00 79.94 265 PRO A O 1
ATOM 2015 N N . GLU A 1 266 ? -3.067 28.608 4.867 1.00 80.81 266 GLU A N 1
ATOM 2016 C CA . GLU A 1 266 ? -2.346 29.754 4.288 1.00 80.81 266 GLU A CA 1
ATOM 2017 C C . GLU A 1 266 ? -1.200 29.350 3.339 1.00 80.81 266 GLU A C 1
ATOM 2019 O O . GLU A 1 266 ? -0.482 30.204 2.816 1.00 80.81 266 GLU A O 1
ATOM 2024 N N . ALA A 1 267 ? -0.991 28.049 3.106 1.00 83.00 267 ALA A N 1
ATOM 2025 C CA . ALA A 1 267 ? 0.091 27.566 2.253 1.00 83.00 267 ALA A CA 1
ATOM 2026 C C . ALA A 1 267 ? -0.352 27.354 0.799 1.00 83.00 267 ALA A C 1
ATOM 2028 O O . ALA A 1 267 ? -1.528 27.372 0.442 1.00 83.00 267 ALA A O 1
ATOM 2029 N N . THR A 1 268 ? 0.629 27.110 -0.074 1.00 87.44 268 THR A N 1
ATOM 2030 C CA . THR A 1 268 ? 0.356 26.711 -1.458 1.00 87.44 268 THR A CA 1
ATOM 2031 C C . THR A 1 268 ? -0.454 25.408 -1.488 1.00 87.44 268 THR A C 1
ATOM 2033 O O . THR A 1 268 ? -0.036 24.446 -0.840 1.00 87.44 268 THR A O 1
ATOM 2036 N N . PRO A 1 269 ? -1.544 25.327 -2.278 1.00 93.25 269 PRO A N 1
ATOM 2037 C CA . PRO A 1 269 ? -2.345 24.114 -2.384 1.00 93.25 269 PRO A CA 1
ATOM 2038 C C . PRO A 1 269 ? -1.510 22.892 -2.773 1.00 93.25 269 PRO A C 1
ATOM 2040 O O . PRO A 1 269 ? -0.733 22.929 -3.736 1.00 93.25 269 PRO A O 1
ATOM 2043 N N . ILE A 1 270 ? -1.700 21.807 -2.026 1.00 96.38 270 ILE A N 1
ATOM 2044 C CA . ILE A 1 270 ? -1.012 20.534 -2.236 1.00 96.38 270 ILE A CA 1
ATOM 2045 C C . ILE A 1 270 ? -1.827 19.593 -3.137 1.00 96.38 270 ILE A C 1
ATOM 2047 O O . ILE A 1 270 ? -3.045 19.727 -3.293 1.00 96.38 270 ILE A O 1
ATOM 2051 N N . SER A 1 271 ? -1.153 18.618 -3.744 1.00 95.81 271 SER A N 1
ATOM 2052 C CA . SER A 1 271 ? -1.793 17.510 -4.463 1.00 95.81 271 SER A CA 1
ATOM 2053 C C . SER A 1 271 ? -2.010 16.304 -3.551 1.00 95.81 271 SER A C 1
ATOM 2055 O O . SER A 1 271 ? -1.406 16.208 -2.486 1.00 95.81 271 SER A O 1
ATOM 2057 N N . THR A 1 272 ? -2.840 15.354 -3.990 1.00 96.38 272 THR A N 1
ATOM 2058 C CA . THR A 1 272 ? -2.996 14.058 -3.307 1.00 96.38 272 THR A CA 1
ATOM 2059 C C . THR A 1 272 ? -1.672 13.296 -3.243 1.00 96.38 272 THR A C 1
ATOM 2061 O O . THR A 1 272 ? -1.356 12.709 -2.214 1.00 96.38 272 THR A O 1
ATOM 2064 N N . HIS A 1 273 ? -0.864 13.364 -4.310 1.00 95.75 273 HIS A N 1
ATOM 2065 C CA . HIS A 1 273 ? 0.476 12.773 -4.336 1.00 95.75 273 HIS A CA 1
ATOM 2066 C C . HIS A 1 273 ? 1.389 13.396 -3.274 1.00 95.75 273 HIS A C 1
ATOM 2068 O O . HIS A 1 273 ? 2.108 12.663 -2.601 1.00 95.75 273 HIS A O 1
ATOM 2074 N N . ASP A 1 274 ? 1.301 14.713 -3.051 1.00 96.44 274 ASP A N 1
ATOM 2075 C CA . ASP A 1 274 ? 2.114 15.362 -2.015 1.00 96.44 274 ASP A CA 1
ATOM 2076 C C . ASP A 1 274 ? 1.747 14.868 -0.623 1.00 96.44 274 ASP A C 1
ATOM 2078 O O . ASP A 1 274 ? 2.628 14.584 0.179 1.00 96.44 274 ASP A O 1
ATOM 2082 N N . ALA A 1 275 ? 0.446 14.775 -0.336 1.00 97.06 275 ALA A N 1
ATOM 2083 C CA . ALA A 1 275 ? -0.046 14.332 0.961 1.00 97.06 275 ALA A CA 1
ATOM 2084 C C . ALA A 1 275 ? 0.364 12.876 1.239 1.00 97.06 275 ALA A C 1
ATOM 2086 O O . ALA A 1 275 ? 0.830 12.556 2.330 1.00 97.06 275 ALA A O 1
ATOM 2087 N N . LEU A 1 276 ? 0.264 12.016 0.220 1.00 96.88 276 LEU A N 1
ATOM 2088 C CA . LEU A 1 276 ? 0.674 10.616 0.284 1.00 96.88 276 LEU A CA 1
ATOM 2089 C C . LEU A 1 276 ? 2.176 10.458 0.552 1.00 96.88 276 LEU A C 1
ATOM 2091 O O . LEU A 1 276 ? 2.588 9.706 1.434 1.00 96.88 276 LEU A O 1
ATOM 2095 N N . VAL A 1 277 ? 3.007 11.180 -0.196 1.00 96.06 277 VAL A N 1
ATOM 2096 C CA . VAL A 1 277 ? 4.463 11.121 -0.037 1.00 96.06 277 VAL A CA 1
ATOM 2097 C C . VAL A 1 277 ? 4.906 11.770 1.277 1.00 96.06 277 VAL A C 1
ATOM 2099 O O . VAL A 1 277 ? 5.829 11.274 1.919 1.00 96.06 277 VAL A O 1
ATOM 2102 N N . ALA A 1 278 ? 4.229 12.829 1.727 1.00 96.25 278 ALA A N 1
ATOM 2103 C CA . ALA A 1 278 ? 4.461 13.434 3.035 1.00 96.25 278 ALA A CA 1
ATOM 2104 C C . ALA A 1 278 ? 4.154 12.462 4.180 1.00 96.25 278 ALA A C 1
ATOM 2106 O O . ALA A 1 278 ? 4.932 12.389 5.132 1.00 96.25 278 ALA A O 1
ATOM 2107 N N . LEU A 1 279 ? 3.069 11.685 4.071 1.00 95.06 279 LEU A N 1
ATOM 2108 C CA . LEU A 1 279 ? 2.764 10.610 5.013 1.00 95.06 279 LEU A CA 1
ATOM 2109 C C . LEU A 1 279 ? 3.882 9.564 5.017 1.00 95.06 279 LEU A C 1
ATOM 2111 O O . LEU A 1 279 ? 4.419 9.259 6.077 1.00 95.06 279 LEU A O 1
ATOM 2115 N N . MET A 1 280 ? 4.283 9.073 3.841 1.00 93.88 280 MET A N 1
ATOM 2116 C CA . MET A 1 280 ? 5.367 8.094 3.706 1.00 93.88 280 MET A CA 1
ATOM 2117 C C . MET A 1 280 ? 6.677 8.590 4.340 1.00 93.88 280 MET A C 1
ATOM 2119 O O . MET A 1 280 ? 7.315 7.867 5.110 1.00 93.88 280 MET A O 1
ATOM 2123 N N . TRP A 1 281 ? 7.059 9.839 4.060 1.00 94.19 281 TRP A N 1
ATOM 2124 C CA . TRP A 1 281 ? 8.255 10.467 4.616 1.00 94.19 281 TRP A CA 1
ATOM 2125 C C . TRP A 1 281 ? 8.177 10.592 6.136 1.00 94.19 281 TRP A C 1
ATOM 2127 O O . TRP A 1 281 ? 9.079 10.129 6.836 1.00 94.19 281 TRP A O 1
ATOM 2137 N N . ARG A 1 282 ? 7.079 11.150 6.656 1.00 92.94 282 ARG A N 1
ATOM 2138 C CA . ARG A 1 282 ? 6.879 11.339 8.094 1.00 92.94 282 ARG A CA 1
ATOM 2139 C C . ARG A 1 282 ? 6.853 10.015 8.850 1.00 92.94 282 ARG A C 1
ATOM 2141 O O . ARG A 1 282 ? 7.537 9.897 9.861 1.00 92.94 282 ARG A O 1
ATOM 2148 N N . SER A 1 283 ? 6.096 9.031 8.371 1.00 90.00 283 SER A N 1
ATOM 2149 C CA . SER A 1 283 ? 5.984 7.720 9.019 1.00 90.00 283 SER A CA 1
ATOM 2150 C C . SER A 1 283 ? 7.334 7.010 9.072 1.00 90.00 283 SER A C 1
ATOM 2152 O O . SER A 1 283 ? 7.715 6.495 10.119 1.00 90.00 283 SER A O 1
ATOM 2154 N N . THR A 1 284 ? 8.111 7.068 7.985 1.00 89.62 284 THR A N 1
ATOM 2155 C CA . THR A 1 284 ? 9.466 6.500 7.963 1.00 89.62 284 THR A CA 1
ATOM 2156 C C . THR A 1 284 ? 10.378 7.196 8.977 1.00 89.62 284 THR A C 1
ATOM 2158 O O . THR A 1 284 ? 11.108 6.527 9.702 1.00 89.62 284 THR A O 1
ATOM 2161 N N . MET A 1 285 ? 10.322 8.529 9.080 1.00 89.06 285 MET A N 1
ATOM 2162 C CA . MET A 1 285 ? 11.123 9.271 10.063 1.00 89.06 285 MET A CA 1
ATOM 2163 C C . MET A 1 285 ? 10.701 8.985 11.510 1.00 89.06 285 MET A C 1
ATOM 2165 O O . MET A 1 285 ? 11.573 8.840 12.359 1.00 89.06 285 MET A O 1
ATOM 2169 N N . LEU A 1 286 ? 9.399 8.843 11.789 1.00 86.25 286 LEU A N 1
ATOM 2170 C CA . LEU A 1 286 ? 8.880 8.478 13.116 1.00 86.25 286 LEU A CA 1
ATOM 2171 C C . LEU A 1 286 ? 9.331 7.089 13.571 1.00 86.25 286 LEU A C 1
ATOM 2173 O O . LEU A 1 286 ? 9.614 6.890 14.750 1.00 86.25 286 LEU A O 1
ATOM 2177 N N . ILE A 1 287 ? 9.377 6.125 12.651 1.00 85.94 287 ILE A N 1
ATOM 2178 C CA . ILE A 1 287 ? 9.864 4.775 12.948 1.00 85.94 287 ILE A CA 1
ATOM 2179 C C . ILE A 1 287 ? 11.366 4.829 13.211 1.00 85.94 287 ILE A C 1
ATOM 2181 O O . ILE A 1 287 ? 11.835 4.389 14.260 1.00 85.94 287 ILE A O 1
ATOM 2185 N N . ARG A 1 288 ? 12.120 5.453 12.300 1.00 86.12 288 ARG A N 1
ATOM 2186 C CA . ARG A 1 288 ? 13.577 5.557 12.415 1.00 86.12 288 ARG A CA 1
ATOM 2187 C C . ARG A 1 288 ? 14.028 6.311 13.664 1.00 86.12 288 ARG A C 1
ATOM 2189 O O . ARG A 1 288 ? 15.019 5.910 14.265 1.00 86.12 288 ARG A O 1
ATOM 2196 N N . SER A 1 289 ? 13.277 7.320 14.112 1.00 83.31 289 SER A N 1
ATOM 2197 C CA . SER A 1 289 ? 13.595 8.075 15.330 1.00 83.31 289 SER A CA 1
ATOM 2198 C C . SER A 1 289 ? 13.510 7.261 16.621 1.00 83.31 289 SER A C 1
ATOM 2200 O O . SER A 1 289 ? 13.970 7.736 17.650 1.00 83.31 289 SER A O 1
ATOM 2202 N N . ARG A 1 290 ? 12.924 6.057 16.582 1.00 80.81 290 ARG A N 1
ATOM 2203 C CA . ARG A 1 290 ? 12.745 5.165 17.741 1.00 80.81 290 ARG A CA 1
ATOM 2204 C C . ARG A 1 290 ? 13.758 4.014 17.786 1.00 80.81 290 ARG A C 1
ATOM 2206 O O . ARG A 1 290 ? 13.682 3.164 18.666 1.00 80.81 290 ARG A O 1
ATOM 2213 N N . ARG A 1 291 ? 14.694 3.945 16.830 1.00 80.00 291 ARG A N 1
ATOM 2214 C CA . ARG A 1 291 ? 15.616 2.802 16.667 1.00 80.00 291 ARG A CA 1
ATOM 2215 C C . ARG A 1 291 ? 16.696 2.709 17.744 1.00 80.00 291 ARG A C 1
ATOM 2217 O O . ARG A 1 291 ? 17.229 1.620 17.990 1.00 80.00 291 ARG A O 1
ATOM 2224 N N . SER A 1 292 ? 17.078 3.834 18.340 1.00 74.81 292 SER A N 1
ATOM 2225 C CA . SER A 1 292 ? 18.117 3.884 19.366 1.00 74.81 292 SER A CA 1
ATOM 2226 C C . SER A 1 292 ? 18.066 5.168 20.190 1.00 74.81 292 SER A C 1
ATOM 2228 O O . SER A 1 292 ? 17.434 6.145 19.795 1.00 74.81 292 SER A O 1
ATOM 2230 N N . GLN A 1 293 ? 18.786 5.193 21.313 1.00 70.31 293 GLN A N 1
ATOM 2231 C CA . GLN A 1 293 ? 18.933 6.401 22.123 1.00 70.31 293 GLN A CA 1
ATOM 2232 C C . GLN A 1 293 ? 19.589 7.540 21.320 1.00 70.31 293 GLN A C 1
ATOM 2234 O O . GLN A 1 293 ? 19.121 8.671 21.358 1.00 70.31 293 GLN A O 1
ATOM 2239 N N . GLU A 1 294 ? 20.579 7.230 20.477 1.00 74.38 294 GLU A N 1
ATOM 2240 C CA . GLU A 1 294 ? 21.214 8.217 19.591 1.00 74.38 294 GLU A CA 1
ATOM 2241 C C . GLU A 1 294 ? 20.248 8.778 18.532 1.00 74.38 294 GLU A C 1
ATOM 2243 O O . GLU A 1 294 ? 20.438 9.895 18.053 1.00 74.38 294 GLU A O 1
ATOM 2248 N N . SER A 1 295 ? 19.214 8.013 18.153 1.00 74.88 295 SER A N 1
ATOM 2249 C CA . SER A 1 295 ? 18.122 8.488 17.290 1.00 74.88 295 SER A CA 1
ATOM 2250 C C . SER A 1 295 ? 17.237 9.504 18.011 1.00 74.88 295 SER A C 1
ATOM 2252 O O . SER A 1 295 ? 16.818 10.491 17.403 1.00 74.88 295 SER A O 1
ATOM 2254 N N . HIS A 1 296 ? 16.963 9.266 19.296 1.00 71.56 296 HIS A N 1
ATOM 2255 C CA . HIS A 1 296 ? 16.163 10.151 20.140 1.00 71.56 296 HIS A CA 1
ATOM 2256 C C . HIS A 1 296 ? 16.885 11.462 20.464 1.00 71.56 296 HIS A C 1
ATOM 2258 O O . HIS A 1 296 ? 16.249 12.514 20.485 1.00 71.56 296 HIS A O 1
ATOM 2264 N N . ASP A 1 297 ? 18.203 11.407 20.648 1.00 76.44 297 ASP A N 1
ATOM 2265 C CA . ASP A 1 297 ? 19.022 12.551 21.063 1.00 76.44 297 ASP A CA 1
ATOM 2266 C C . ASP A 1 297 ? 19.477 13.444 19.889 1.00 76.44 297 ASP A C 1
ATOM 2268 O O . ASP A 1 297 ? 20.294 14.353 20.067 1.00 76.44 297 ASP A O 1
ATOM 2272 N N . LEU A 1 298 ? 18.959 13.217 18.673 1.00 78.94 298 LEU A N 1
ATOM 2273 C CA . LEU A 1 298 ? 19.275 14.053 17.515 1.00 78.94 298 LEU A CA 1
ATOM 2274 C C . LEU A 1 298 ? 18.884 15.522 17.761 1.00 78.94 298 LEU A C 1
ATOM 2276 O O . LEU A 1 298 ? 17.763 15.799 18.202 1.00 78.94 298 LEU A O 1
ATOM 2280 N N . PRO A 1 299 ? 19.743 16.493 17.388 1.00 84.56 299 PRO A N 1
ATOM 2281 C CA . PRO A 1 299 ? 19.403 17.905 17.497 1.00 84.56 299 PRO A CA 1
ATOM 2282 C C . PRO A 1 299 ? 18.088 18.232 16.780 1.00 84.56 299 PRO A C 1
ATOM 2284 O O . PRO A 1 299 ? 17.876 17.865 15.625 1.00 84.56 299 PRO A O 1
ATOM 2287 N N . ALA A 1 300 ? 17.211 18.995 17.436 1.00 83.69 300 ALA A N 1
ATOM 2288 C CA . ALA A 1 300 ? 15.906 19.369 16.881 1.00 83.69 300 ALA A CA 1
ATOM 2289 C C . ALA A 1 300 ? 16.001 20.106 15.526 1.00 83.69 300 ALA A C 1
ATOM 2291 O O . ALA A 1 300 ? 15.068 20.056 14.720 1.00 83.69 300 ALA A O 1
ATOM 2292 N N . SER A 1 301 ? 17.121 20.790 15.273 1.00 86.56 301 SER A N 1
ATOM 2293 C CA . SER A 1 301 ? 17.416 21.519 14.037 1.00 86.56 301 SER A CA 1
ATOM 2294 C C . SER A 1 301 ? 17.961 20.644 12.902 1.00 86.56 301 SER A C 1
ATOM 2296 O O . SER A 1 301 ? 18.117 21.154 11.791 1.00 86.56 301 SER A O 1
ATOM 2298 N N . THR A 1 302 ? 18.235 19.356 13.143 1.00 86.88 302 THR A N 1
ATOM 2299 C CA . THR A 1 302 ? 18.756 18.429 12.130 1.00 86.88 302 THR A CA 1
ATOM 2300 C C . THR A 1 302 ? 17.802 18.352 10.942 1.00 86.88 302 THR A C 1
ATOM 2302 O O . THR A 1 302 ? 16.598 18.145 11.103 1.00 86.88 302 THR A O 1
ATOM 2305 N N . ALA A 1 303 ? 18.332 18.531 9.733 1.00 87.00 303 ALA A N 1
ATOM 2306 C CA . ALA A 1 303 ? 17.545 18.471 8.510 1.00 87.00 303 ALA A CA 1
ATOM 2307 C C . ALA A 1 303 ? 17.322 17.015 8.077 1.00 87.00 303 ALA A C 1
ATOM 2309 O O . ALA A 1 303 ? 18.275 16.263 7.888 1.00 87.00 303 ALA A O 1
ATOM 2310 N N . THR A 1 304 ? 16.065 16.643 7.851 1.00 88.88 304 THR A N 1
ATOM 2311 C CA . THR A 1 304 ? 15.691 15.444 7.094 1.00 88.88 304 THR A CA 1
ATOM 2312 C C . THR A 1 304 ? 15.372 15.845 5.657 1.00 88.88 304 THR A C 1
ATOM 2314 O O . THR A 1 304 ? 14.874 16.948 5.416 1.00 88.88 304 THR A O 1
ATOM 2317 N N . THR A 1 305 ? 15.685 14.980 4.686 1.00 89.56 305 THR A N 1
ATOM 2318 C CA . THR A 1 305 ? 15.469 15.269 3.258 1.00 89.56 305 THR A CA 1
ATOM 2319 C C . THR A 1 305 ? 14.795 14.110 2.532 1.00 89.56 305 THR A C 1
ATOM 2321 O O . THR A 1 305 ? 15.271 12.980 2.559 1.00 89.56 305 THR A O 1
ATOM 2324 N N . LEU A 1 306 ? 13.707 14.405 1.831 1.00 92.19 306 LEU A N 1
ATOM 2325 C CA . LEU A 1 306 ? 13.040 13.512 0.891 1.00 92.19 306 LEU A CA 1
ATOM 2326 C C . LEU A 1 306 ? 13.593 13.747 -0.519 1.00 92.19 306 LEU A C 1
ATOM 2328 O O . LEU A 1 306 ? 13.542 14.875 -1.010 1.00 92.19 306 LEU A O 1
ATOM 2332 N N . TYR A 1 307 ? 14.049 12.687 -1.188 1.00 91.00 307 TYR A N 1
ATOM 2333 C CA . TYR A 1 307 ? 14.531 12.729 -2.571 1.00 91.00 307 TYR A CA 1
ATOM 2334 C C . TYR A 1 307 ? 13.571 11.987 -3.494 1.00 91.00 307 TYR A C 1
ATOM 2336 O O . TYR A 1 307 ? 13.190 10.853 -3.206 1.00 91.00 307 TYR A O 1
ATOM 2344 N N . PHE A 1 308 ? 13.186 12.607 -4.609 1.00 92.25 308 PHE A N 1
ATOM 2345 C CA . PHE A 1 308 ? 12.196 12.026 -5.512 1.00 92.25 308 PHE A CA 1
ATOM 2346 C C . PHE A 1 308 ? 12.361 12.493 -6.964 1.00 92.25 308 PHE A C 1
ATOM 2348 O O . PHE A 1 308 ? 12.700 13.656 -7.206 1.00 92.25 308 PHE A O 1
ATOM 2355 N N . PRO A 1 309 ? 12.086 11.613 -7.945 1.00 91.94 309 PRO A N 1
ATOM 2356 C CA . PRO A 1 309 ? 12.226 11.946 -9.353 1.00 91.94 309 PRO A CA 1
ATOM 2357 C C . PRO A 1 309 ? 11.043 12.780 -9.860 1.00 91.94 309 PRO A C 1
ATOM 2359 O O . PRO A 1 309 ? 9.907 12.639 -9.406 1.00 91.94 309 PRO A O 1
ATOM 2362 N N . SER A 1 310 ? 11.317 13.608 -10.866 1.00 92.19 310 SER A N 1
ATOM 2363 C CA . SER A 1 310 ? 10.339 14.372 -11.639 1.00 92.19 310 SER A CA 1
ATOM 2364 C C . SER A 1 310 ? 10.559 14.153 -13.136 1.00 92.19 310 SER A C 1
ATOM 2366 O O . SER A 1 310 ? 11.701 14.128 -13.601 1.00 92.19 310 SER A O 1
ATOM 2368 N N . ASP A 1 311 ? 9.471 14.009 -13.896 1.00 93.75 311 ASP A N 1
ATOM 2369 C CA . ASP A 1 311 ? 9.524 13.887 -15.355 1.00 93.75 311 ASP A CA 1
ATOM 2370 C C . ASP A 1 311 ? 9.803 15.256 -15.997 1.00 93.75 311 ASP A C 1
ATOM 2372 O O . ASP A 1 311 ? 9.000 16.192 -15.922 1.00 93.75 311 ASP A O 1
ATOM 2376 N N . ALA A 1 312 ? 10.958 15.371 -16.647 1.00 95.50 312 ALA A N 1
ATOM 2377 C CA . ALA A 1 312 ? 11.438 16.595 -17.268 1.00 95.50 312 ALA A CA 1
ATOM 2378 C C . ALA A 1 312 ? 10.845 16.846 -18.664 1.00 95.50 312 ALA A C 1
ATOM 2380 O O . ALA A 1 312 ? 10.999 17.954 -19.185 1.00 95.50 312 ALA A O 1
ATOM 2381 N N . ARG A 1 313 ? 10.147 15.876 -19.281 1.00 95.00 313 ARG A N 1
ATOM 2382 C CA . ARG A 1 313 ? 9.671 15.980 -20.678 1.00 95.00 313 ARG A CA 1
ATOM 2383 C C . ARG A 1 313 ? 8.859 17.244 -20.930 1.00 95.00 313 ARG A C 1
ATOM 2385 O O . ARG A 1 313 ? 9.115 17.951 -21.902 1.00 95.00 313 ARG A O 1
ATOM 2392 N N . ARG A 1 314 ? 7.938 17.583 -20.020 1.00 94.31 314 ARG A N 1
ATOM 2393 C CA . ARG A 1 314 ? 7.099 18.791 -20.137 1.00 94.31 314 ARG A CA 1
ATOM 2394 C C . ARG A 1 314 ? 7.917 20.079 -20.085 1.00 94.31 314 ARG A C 1
ATOM 2396 O O . ARG A 1 314 ? 7.638 21.000 -20.842 1.00 94.31 314 ARG A O 1
ATOM 2403 N N . HIS A 1 315 ? 8.930 20.140 -19.222 1.00 95.00 315 HIS A N 1
ATOM 2404 C CA . HIS A 1 315 ? 9.809 21.306 -19.118 1.00 95.00 315 HIS A CA 1
ATOM 2405 C C . HIS A 1 315 ? 10.699 21.472 -20.349 1.00 95.00 315 HIS A C 1
ATOM 2407 O O . HIS A 1 315 ? 10.984 22.601 -20.744 1.00 95.00 315 HIS A O 1
ATOM 2413 N N . LEU A 1 316 ? 11.116 20.357 -20.946 1.00 95.00 316 LEU A N 1
ATOM 2414 C CA . LEU A 1 316 ? 12.016 20.314 -22.095 1.00 95.00 316 LEU A CA 1
ATOM 2415 C C . LEU A 1 316 ? 11.289 20.365 -23.449 1.00 95.00 316 LEU A C 1
ATOM 2417 O O . LEU A 1 316 ? 11.946 20.485 -24.477 1.00 95.00 316 LEU A O 1
ATOM 2421 N N . GLY A 1 317 ? 9.954 20.281 -23.467 1.00 93.88 317 GLY A N 1
ATOM 2422 C CA . GLY A 1 317 ? 9.174 20.206 -24.707 1.00 93.88 317 GLY A CA 1
ATOM 2423 C C . GLY A 1 317 ? 9.389 18.897 -25.477 1.00 93.88 317 GLY A C 1
ATOM 2424 O O . GLY A 1 317 ? 9.274 18.874 -26.699 1.00 93.88 317 GLY A O 1
ATOM 2425 N N .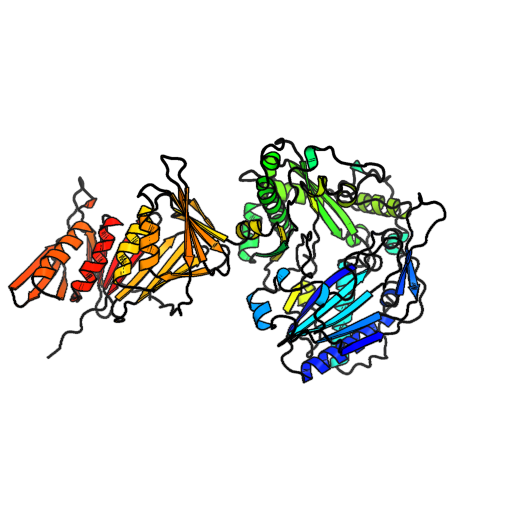 ILE A 1 318 ? 9.730 17.816 -24.772 1.00 94.31 318 ILE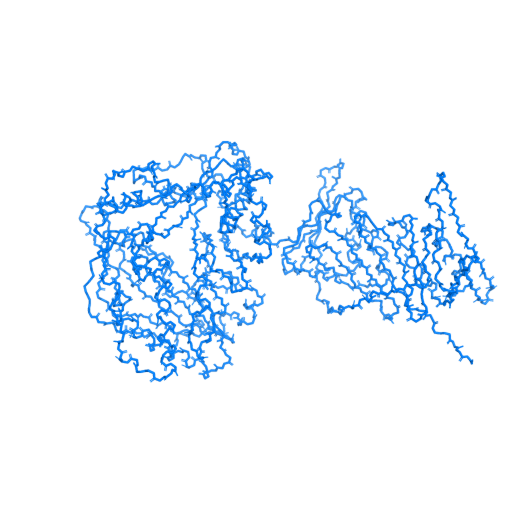 A N 1
ATOM 2426 C CA . ILE A 1 318 ? 9.983 16.494 -25.352 1.00 94.31 318 ILE A CA 1
ATOM 2427 C C . ILE A 1 318 ? 8.670 15.704 -25.403 1.00 94.31 318 ILE A C 1
ATOM 2429 O O . ILE A 1 318 ? 7.848 15.790 -24.488 1.00 94.31 318 ILE A O 1
ATOM 2433 N N . SER A 1 319 ? 8.479 14.916 -26.467 1.00 93.38 319 SER A N 1
ATOM 2434 C CA . SER A 1 319 ? 7.304 14.050 -26.616 1.00 93.38 319 SER A CA 1
ATOM 2435 C C . SER A 1 319 ? 7.125 13.117 -25.406 1.00 93.38 319 SER A C 1
ATOM 2437 O O . SER A 1 319 ? 8.104 12.504 -24.971 1.00 93.38 319 SER A O 1
ATOM 2439 N N . PRO A 1 320 ? 5.890 12.905 -24.913 1.00 91.12 320 PRO A N 1
ATOM 2440 C CA . PRO A 1 320 ? 5.592 11.853 -23.940 1.00 91.12 320 PRO A CA 1
ATOM 2441 C C . PRO A 1 320 ? 6.020 10.451 -24.404 1.00 91.12 320 PRO A C 1
ATOM 2443 O O . PRO A 1 320 ? 6.373 9.623 -23.574 1.00 91.12 320 PRO A O 1
ATOM 2446 N N . SER A 1 321 ? 6.052 10.205 -25.720 1.00 91.88 321 SER A N 1
ATOM 2447 C CA . SER A 1 321 ? 6.487 8.931 -26.315 1.00 91.88 321 SER A CA 1
ATOM 2448 C C . SER A 1 321 ? 8.011 8.760 -26.392 1.00 91.88 321 SER A C 1
ATOM 2450 O O . SER A 1 321 ? 8.499 7.727 -26.852 1.00 91.88 321 SER A O 1
ATOM 2452 N N . TYR A 1 322 ? 8.793 9.772 -25.996 1.00 94.88 322 TYR A N 1
ATOM 2453 C CA . TYR A 1 322 ? 10.245 9.652 -25.926 1.00 94.88 322 TYR A CA 1
ATOM 2454 C C . TYR A 1 322 ? 10.621 8.671 -24.818 1.00 94.88 322 TYR A C 1
ATOM 2456 O O . TYR A 1 322 ? 10.359 8.924 -23.640 1.00 94.88 322 TYR A O 1
ATOM 2464 N N . ILE A 1 323 ? 11.260 7.564 -25.193 1.00 95.06 323 ILE A N 1
ATOM 2465 C CA . ILE A 1 323 ? 11.556 6.490 -24.244 1.00 95.06 323 ILE A CA 1
ATOM 2466 C C . ILE A 1 323 ? 12.856 6.694 -23.460 1.00 95.06 323 ILE A C 1
ATOM 2468 O O . ILE A 1 323 ? 13.070 5.978 -22.493 1.00 95.06 323 ILE A O 1
ATOM 2472 N N . GLY A 1 324 ? 13.745 7.606 -23.862 1.00 95.00 324 GLY A N 1
ATOM 2473 C CA . GLY A 1 324 ? 15.019 7.802 -23.161 1.00 95.00 324 GLY A CA 1
ATOM 2474 C C . GLY A 1 324 ? 14.877 8.480 -21.803 1.00 95.00 324 GLY A C 1
ATOM 2475 O O . GLY A 1 324 ? 13.773 8.864 -21.418 1.00 95.00 324 GLY A O 1
ATOM 2476 N N . ASN A 1 325 ? 15.980 8.641 -21.069 1.00 94.75 325 ASN A N 1
ATOM 2477 C CA . ASN A 1 325 ? 15.918 9.286 -19.761 1.00 94.75 325 ASN A CA 1
ATOM 2478 C C . ASN A 1 325 ? 15.670 10.788 -19.904 1.00 94.75 325 ASN A C 1
ATOM 2480 O O . ASN A 1 325 ? 16.456 11.522 -20.504 1.00 94.75 325 ASN A O 1
ATOM 2484 N N . ALA A 1 326 ? 14.592 11.253 -19.286 1.00 94.94 326 ALA A N 1
ATOM 2485 C CA . ALA A 1 326 ? 14.282 12.657 -19.085 1.00 94.94 326 ALA A CA 1
ATOM 2486 C C . ALA A 1 326 ? 13.834 12.861 -17.628 1.00 94.94 326 ALA A C 1
ATOM 2488 O O . ALA A 1 326 ? 12.725 13.314 -17.353 1.00 94.94 326 ALA A O 1
ATOM 2489 N N . VAL A 1 327 ? 14.708 12.498 -16.686 1.00 92.12 327 VAL A N 1
ATOM 2490 C CA . VAL A 1 327 ? 14.478 12.604 -15.239 1.00 92.12 327 VAL A CA 1
ATOM 2491 C C . VAL A 1 327 ? 15.231 13.793 -14.652 1.00 92.12 327 VAL A C 1
ATOM 2493 O O . VAL A 1 327 ? 16.395 14.029 -14.966 1.00 92.12 327 VAL A O 1
ATOM 2496 N N . TYR A 1 328 ? 14.566 14.516 -13.755 1.00 92.88 328 TYR A N 1
ATOM 2497 C CA . TYR A 1 328 ? 15.150 15.563 -12.925 1.00 92.88 328 TYR A CA 1
ATOM 2498 C C . TYR A 1 328 ? 14.930 15.221 -11.449 1.00 92.88 328 TYR A C 1
ATOM 2500 O O . TYR A 1 328 ? 13.809 14.898 -11.055 1.00 92.88 328 TYR A O 1
ATOM 2508 N N . GLN A 1 329 ? 15.980 15.274 -10.626 1.00 91.00 329 GLN A N 1
ATOM 2509 C CA . GLN A 1 329 ? 15.874 14.924 -9.207 1.00 91.00 329 GLN A CA 1
ATOM 2510 C C . GLN A 1 329 ? 15.496 16.114 -8.333 1.00 91.00 329 GLN A C 1
ATOM 2512 O O . GLN A 1 329 ? 16.097 17.188 -8.416 1.00 91.00 329 GLN A O 1
ATOM 2517 N N . LEU A 1 330 ? 14.531 15.889 -7.445 1.00 92.81 330 LEU A N 1
ATOM 2518 C CA . LEU A 1 330 ? 14.072 16.851 -6.453 1.00 92.81 330 LEU A CA 1
ATOM 2519 C C . LEU A 1 330 ? 14.506 16.449 -5.054 1.00 92.81 330 LEU A C 1
ATOM 2521 O O . LEU A 1 330 ? 14.679 15.271 -4.748 1.00 92.81 330 LEU A O 1
ATOM 2525 N N . ALA A 1 331 ? 14.656 17.463 -4.207 1.00 91.88 331 ALA A N 1
ATOM 2526 C CA . ALA A 1 331 ? 14.879 17.306 -2.783 1.00 91.88 331 ALA A CA 1
ATOM 2527 C C . ALA A 1 331 ? 13.987 18.285 -2.020 1.00 91.88 331 ALA A C 1
ATOM 2529 O O . ALA A 1 331 ? 14.021 19.494 -2.272 1.00 91.88 331 ALA A O 1
ATOM 2530 N N . ALA A 1 332 ? 13.200 17.759 -1.088 1.00 93.38 332 ALA A N 1
ATOM 2531 C CA . ALA A 1 332 ? 12.473 18.541 -0.100 1.00 93.38 332 ALA A CA 1
ATOM 2532 C C . ALA A 1 332 ? 13.131 18.326 1.260 1.00 93.38 332 ALA A C 1
ATOM 2534 O O . ALA A 1 332 ? 13.293 17.186 1.682 1.00 93.38 332 ALA A O 1
ATOM 2535 N N . SER A 1 333 ? 13.504 19.406 1.941 1.00 91.88 333 SER A N 1
ATOM 2536 C CA . SER A 1 333 ? 14.171 19.339 3.244 1.00 91.88 333 SER A CA 1
ATOM 2537 C C . SER A 1 333 ? 13.358 20.079 4.293 1.00 91.88 333 SER A C 1
ATOM 2539 O O . SER A 1 333 ? 12.818 21.149 4.010 1.00 91.88 333 SER A O 1
ATOM 2541 N N . GLU A 1 334 ? 13.306 19.530 5.501 1.00 93.81 334 GLU A N 1
ATOM 2542 C CA . GLU A 1 334 ? 12.674 20.160 6.661 1.00 93.81 334 GLU A CA 1
ATOM 2543 C C . GLU A 1 334 ? 13.384 19.721 7.953 1.00 93.81 334 GLU A C 1
ATOM 2545 O O . GLU A 1 334 ? 14.162 18.767 7.954 1.00 93.81 334 GLU A O 1
ATOM 2550 N N . GLN A 1 335 ? 13.159 20.434 9.057 1.00 92.50 335 GLN A N 1
ATOM 2551 C CA . GLN A 1 335 ? 13.720 20.064 10.362 1.00 92.50 335 GLN A CA 1
ATOM 2552 C C . GLN A 1 335 ? 13.038 18.813 10.924 1.00 92.50 335 GLN A C 1
ATOM 2554 O O . GLN A 1 335 ? 11.808 18.722 10.917 1.00 92.50 335 GLN A O 1
ATOM 2559 N N . ILE A 1 336 ? 13.821 17.885 11.480 1.00 89.06 336 ILE A N 1
ATOM 2560 C CA . ILE A 1 336 ? 13.312 16.629 12.040 1.00 89.06 336 ILE A CA 1
ATOM 2561 C C . ILE A 1 336 ? 12.280 16.883 13.144 1.00 89.06 336 ILE A C 1
ATOM 2563 O O . ILE A 1 336 ? 11.223 16.261 13.140 1.00 89.06 336 ILE A O 1
ATOM 2567 N N . SER A 1 337 ? 12.503 17.879 14.008 1.00 89.19 337 SER A N 1
ATOM 2568 C CA . SER A 1 337 ? 11.548 18.269 15.056 1.00 89.19 337 SER A CA 1
ATOM 2569 C C . SER A 1 337 ? 10.171 18.646 14.510 1.00 89.19 337 SER A C 1
ATOM 2571 O O . SER A 1 337 ? 9.153 18.280 15.092 1.00 89.19 337 SER A O 1
ATOM 2573 N N . LYS A 1 338 ? 10.116 19.324 13.359 1.00 92.69 338 LYS A N 1
ATOM 2574 C CA . LYS A 1 338 ? 8.850 19.661 12.702 1.00 92.69 338 LYS A CA 1
ATOM 2575 C C . LYS A 1 338 ? 8.204 18.447 12.061 1.00 92.69 338 LYS A C 1
ATOM 2577 O O . LYS A 1 338 ? 6.995 18.303 12.170 1.00 92.69 338 LYS A O 1
ATOM 2582 N N . VAL A 1 339 ? 8.978 17.575 11.410 1.00 91.00 339 VAL A N 1
ATOM 2583 C CA . VAL A 1 339 ? 8.439 16.347 10.796 1.00 91.00 339 VAL A CA 1
ATOM 2584 C C . VAL A 1 339 ? 7.846 15.415 11.861 1.00 91.00 339 VAL A C 1
ATOM 2586 O O . VAL A 1 339 ? 6.779 14.837 11.646 1.00 91.00 339 VAL A O 1
ATOM 2589 N N . LEU A 1 340 ? 8.489 15.318 13.028 1.00 86.62 340 LEU A N 1
ATOM 2590 C CA . LEU A 1 340 ? 8.047 14.478 14.146 1.00 86.62 340 LEU A CA 1
ATOM 2591 C C . LEU A 1 340 ? 6.944 15.117 15.011 1.00 86.62 340 LEU A C 1
ATOM 2593 O O . LEU A 1 340 ? 6.319 14.413 15.803 1.00 86.62 340 LEU A O 1
ATOM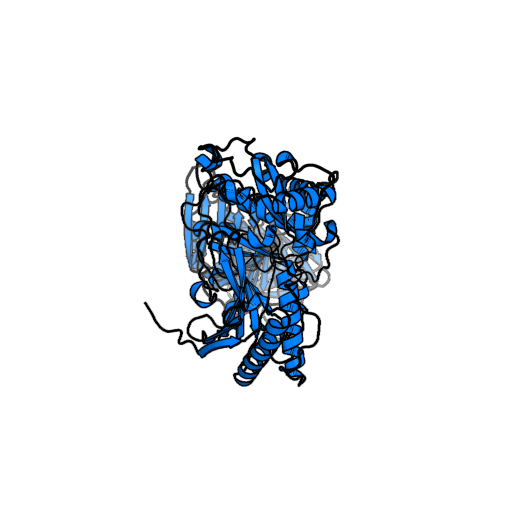 2597 N N . ALA A 1 341 ? 6.658 16.413 14.852 1.00 85.44 341 ALA A N 1
ATOM 2598 C CA . ALA A 1 341 ? 5.591 17.092 15.586 1.00 85.44 341 ALA A CA 1
ATOM 2599 C C . ALA A 1 341 ? 4.195 16.511 15.276 1.00 85.44 341 ALA A C 1
ATOM 2601 O O . ALA A 1 341 ? 3.976 15.808 14.277 1.00 85.44 341 ALA A O 1
ATOM 2602 N N . SER A 1 342 ? 3.210 16.851 16.114 1.00 79.81 342 SER A N 1
ATOM 2603 C CA . SER A 1 342 ? 1.806 16.450 15.935 1.00 79.81 342 SER A CA 1
ATOM 2604 C C . SER A 1 342 ? 1.228 16.926 14.595 1.00 79.81 342 SER A C 1
ATOM 2606 O O . SER A 1 342 ? 0.571 16.158 13.901 1.00 79.81 342 SER A O 1
ATOM 2608 N N . ASN A 1 343 ? 1.566 18.144 14.166 1.00 85.50 343 ASN A N 1
ATOM 2609 C CA . ASN A 1 343 ? 1.224 18.708 12.855 1.00 85.50 343 ASN A CA 1
ATOM 2610 C C . ASN A 1 343 ? 2.303 18.471 11.778 1.00 85.50 343 ASN A C 1
ATOM 2612 O O . ASN A 1 343 ? 2.304 19.127 10.735 1.00 85.50 343 ASN A O 1
ATOM 2616 N N . GLY A 1 344 ? 3.226 17.531 11.994 1.00 90.62 344 GLY A N 1
ATOM 2617 C CA . GLY A 1 344 ? 4.365 17.309 11.100 1.00 90.62 344 GLY A CA 1
ATOM 2618 C C . GLY A 1 344 ? 4.001 16.906 9.672 1.00 90.62 344 GLY A C 1
ATOM 2619 O O . GLY A 1 344 ? 4.748 17.204 8.740 1.00 90.62 344 GLY A O 1
ATOM 2620 N N . LEU A 1 345 ? 2.822 16.305 9.474 1.00 94.81 345 LEU A N 1
ATOM 2621 C CA . LEU A 1 345 ? 2.304 15.955 8.149 1.00 94.81 345 LEU A CA 1
ATOM 2622 C C . LEU A 1 345 ? 2.150 17.196 7.254 1.00 94.81 345 LEU A C 1
ATOM 2624 O O . LEU A 1 345 ? 2.522 17.175 6.082 1.00 94.81 345 LEU A O 1
ATOM 2628 N N . GLN A 1 346 ? 1.663 18.296 7.828 1.00 95.31 346 GLN A N 1
ATOM 2629 C CA . GLN A 1 346 ? 1.451 19.557 7.124 1.00 95.31 346 GLN A CA 1
ATOM 2630 C C . GLN A 1 346 ? 2.772 20.208 6.701 1.00 95.31 346 GLN A C 1
ATOM 2632 O O . GLN A 1 346 ? 2.900 20.708 5.580 1.00 95.31 346 GLN A O 1
ATOM 2637 N N . TYR A 1 347 ? 3.785 20.167 7.574 1.00 95.06 347 TYR A N 1
ATOM 2638 C CA . TYR A 1 347 ? 5.122 20.666 7.253 1.00 95.06 347 TYR A CA 1
ATOM 2639 C C . TYR A 1 347 ? 5.778 19.850 6.139 1.00 95.06 347 TYR A C 1
ATOM 2641 O O . TYR A 1 347 ? 6.278 20.434 5.176 1.00 95.06 347 TYR A O 1
ATOM 2649 N N . ALA A 1 348 ? 5.713 18.519 6.224 1.00 96.00 348 ALA A N 1
ATOM 2650 C CA . ALA A 1 348 ? 6.254 17.628 5.202 1.00 96.00 348 ALA A CA 1
ATOM 2651 C C . ALA A 1 348 ? 5.594 17.862 3.827 1.00 96.00 348 ALA A C 1
ATOM 2653 O O . ALA A 1 348 ? 6.294 18.029 2.825 1.00 96.00 348 ALA A O 1
ATOM 2654 N N . ALA A 1 349 ? 4.260 17.970 3.776 1.00 97.00 349 ALA A N 1
ATOM 2655 C CA . ALA A 1 349 ? 3.526 18.230 2.535 1.00 97.00 349 ALA A CA 1
ATOM 2656 C C . ALA A 1 349 ? 3.836 19.617 1.946 1.00 97.00 349 ALA A C 1
ATOM 2658 O O . ALA A 1 349 ? 4.054 19.753 0.739 1.00 97.00 349 ALA A O 1
ATOM 2659 N N . SER A 1 350 ? 3.929 20.645 2.795 1.00 95.38 350 SER A N 1
ATOM 2660 C CA . SER A 1 350 ? 4.306 22.004 2.388 1.00 95.38 350 SER A CA 1
ATOM 2661 C C . SER A 1 350 ? 5.732 22.056 1.825 1.00 95.38 350 SER A C 1
ATOM 2663 O O . SER A 1 350 ? 5.958 22.652 0.768 1.00 95.38 350 SER A O 1
ATOM 2665 N N . ALA A 1 351 ? 6.695 21.387 2.471 1.00 94.94 351 ALA A N 1
ATOM 2666 C CA . ALA A 1 351 ? 8.076 21.292 1.997 1.00 94.94 351 ALA A CA 1
ATOM 2667 C C . ALA A 1 351 ? 8.163 20.599 0.627 1.00 94.94 351 ALA A C 1
ATOM 2669 O O . ALA A 1 351 ? 8.827 21.104 -0.284 1.00 94.94 351 ALA A O 1
ATOM 2670 N N . MET A 1 352 ? 7.429 19.498 0.439 1.00 94.69 352 MET A N 1
ATOM 2671 C CA . MET A 1 352 ? 7.352 18.808 -0.848 1.00 94.69 352 MET A CA 1
ATOM 2672 C C . MET A 1 352 ? 6.750 19.692 -1.945 1.00 94.69 352 MET A C 1
ATOM 2674 O O . MET A 1 352 ? 7.326 19.824 -3.027 1.00 94.69 352 MET A O 1
ATOM 2678 N N . ARG A 1 353 ? 5.618 20.351 -1.673 1.00 96.00 353 ARG A N 1
ATOM 2679 C CA . ARG A 1 353 ? 4.968 21.242 -2.644 1.00 96.00 353 ARG A CA 1
ATOM 2680 C C . ARG A 1 353 ? 5.873 22.411 -3.033 1.00 96.00 353 ARG A C 1
ATOM 2682 O O . ARG A 1 353 ? 5.937 22.749 -4.218 1.00 96.00 353 ARG A O 1
ATOM 2689 N N . LYS A 1 354 ? 6.613 22.990 -2.081 1.00 94.12 354 LYS A N 1
ATOM 2690 C CA . LYS A 1 354 ? 7.624 24.026 -2.356 1.00 94.12 354 LYS A CA 1
ATOM 2691 C C . LYS A 1 354 ? 8.718 23.511 -3.293 1.00 94.12 354 LYS A C 1
ATOM 2693 O O . LYS A 1 354 ? 9.008 24.186 -4.277 1.00 94.12 354 LYS A O 1
ATOM 2698 N N . ALA A 1 355 ? 9.254 22.313 -3.050 1.00 93.75 355 ALA A N 1
ATOM 2699 C CA . ALA A 1 355 ? 10.279 21.705 -3.903 1.00 93.75 355 ALA A CA 1
ATOM 2700 C C . ALA A 1 355 ? 9.781 21.428 -5.333 1.00 93.75 355 ALA A C 1
ATOM 2702 O O . ALA A 1 355 ? 10.498 21.672 -6.299 1.00 93.75 355 ALA A O 1
ATOM 2703 N N . VAL A 1 356 ? 8.532 20.979 -5.498 1.00 93.19 356 VAL A N 1
ATOM 2704 C CA . VAL A 1 356 ? 7.930 20.788 -6.831 1.00 93.19 356 VAL A CA 1
ATOM 2705 C C . VAL A 1 356 ? 7.740 22.128 -7.549 1.00 93.19 356 VAL A C 1
ATOM 2707 O O . VAL A 1 356 ? 8.005 22.238 -8.743 1.00 93.19 356 VAL A O 1
ATOM 2710 N N . LYS A 1 357 ? 7.276 23.161 -6.836 1.00 92.94 357 LYS A N 1
ATOM 2711 C CA . LYS A 1 357 ? 6.994 24.486 -7.413 1.00 92.94 357 LYS A CA 1
ATOM 2712 C C . LYS A 1 357 ? 8.246 25.313 -7.705 1.00 92.94 357 LYS A C 1
ATOM 2714 O O . LYS A 1 357 ? 8.158 26.224 -8.522 1.00 92.94 357 LYS A O 1
ATOM 2719 N N . SER A 1 358 ? 9.385 25.015 -7.080 1.00 90.25 358 SER A N 1
ATOM 2720 C CA . SER A 1 358 ? 10.641 25.726 -7.350 1.00 90.25 358 SER A CA 1
ATOM 2721 C C . SER A 1 358 ? 11.274 25.357 -8.694 1.00 90.25 358 SER A C 1
ATOM 2723 O O . SER A 1 358 ? 12.179 26.050 -9.151 1.00 90.25 358 SER A O 1
ATOM 2725 N N . VAL A 1 359 ? 10.824 24.275 -9.333 1.00 90.12 359 VAL A N 1
ATOM 2726 C CA . VAL A 1 359 ? 11.358 23.815 -10.619 1.00 90.12 359 VAL A CA 1
ATOM 2727 C C . VAL A 1 359 ? 10.762 24.624 -11.759 1.00 90.12 359 VAL A C 1
ATOM 2729 O O . VAL A 1 359 ? 9.548 24.784 -11.872 1.00 90.12 359 VAL A O 1
ATOM 2732 N N . ASN A 1 360 ? 11.625 25.083 -12.657 1.00 92.94 360 ASN A N 1
ATOM 2733 C CA . ASN A 1 360 ? 11.230 25.734 -13.894 1.00 92.94 360 ASN A CA 1
ATOM 2734 C C . ASN A 1 360 ? 12.056 25.194 -15.068 1.00 92.94 360 ASN A C 1
ATOM 2736 O O . ASN A 1 360 ? 13.034 24.469 -14.886 1.00 92.94 360 ASN A O 1
ATOM 2740 N N . THR A 1 361 ? 11.651 25.555 -16.284 1.00 95.06 361 THR A N 1
ATOM 2741 C CA . THR A 1 361 ? 12.291 25.084 -17.516 1.00 95.06 361 THR A CA 1
ATOM 2742 C C . THR A 1 361 ? 13.774 25.441 -17.607 1.00 95.06 361 THR A C 1
ATOM 2744 O O . THR A 1 361 ? 14.553 24.610 -18.064 1.00 95.06 361 THR A O 1
ATOM 2747 N N . GLU A 1 362 ? 14.190 26.623 -17.153 1.00 94.56 362 GLU A N 1
ATOM 2748 C CA . GLU A 1 362 ? 15.592 27.046 -17.252 1.00 94.56 362 GLU A CA 1
ATOM 2749 C C . GLU A 1 362 ? 16.501 26.262 -16.298 1.00 94.56 362 GLU A C 1
ATOM 2751 O O . GLU A 1 362 ? 17.587 25.860 -16.702 1.00 94.56 362 GLU A O 1
ATOM 2756 N N . LEU A 1 363 ? 16.031 25.934 -15.087 1.00 94.00 363 LEU A N 1
ATOM 2757 C CA . LEU A 1 363 ? 16.749 25.031 -14.178 1.00 94.00 363 LEU A CA 1
ATOM 2758 C C . LEU A 1 363 ? 16.858 23.612 -14.753 1.00 94.00 363 LEU A C 1
ATOM 2760 O O . LEU A 1 363 ? 17.910 22.980 -14.707 1.00 94.00 363 LEU A O 1
ATOM 2764 N N . VAL A 1 364 ? 15.780 23.083 -15.330 1.00 95.19 364 VAL A N 1
ATOM 2765 C CA . VAL A 1 364 ? 15.850 21.754 -15.950 1.00 95.19 364 VAL A CA 1
ATOM 2766 C C . VAL A 1 364 ? 16.851 21.772 -17.112 1.00 95.19 364 VAL A C 1
ATOM 2768 O O . VAL A 1 364 ? 17.712 20.900 -17.191 1.00 95.19 364 VAL A O 1
ATOM 2771 N N . LYS A 1 365 ? 16.824 22.798 -17.969 1.00 96.00 365 LYS A N 1
ATOM 2772 C CA . LYS A 1 365 ? 17.803 22.945 -19.055 1.00 96.00 365 LYS A CA 1
ATOM 2773 C C . LYS A 1 365 ? 19.237 23.097 -18.548 1.00 96.00 365 LYS A C 1
ATOM 2775 O O . LYS A 1 365 ? 20.122 22.488 -19.141 1.00 96.00 365 LYS A O 1
ATOM 2780 N N . SER A 1 366 ? 19.487 23.860 -17.479 1.00 95.56 366 SER A N 1
ATOM 2781 C CA . SER A 1 366 ? 20.837 24.023 -16.916 1.00 95.56 366 SER A CA 1
ATOM 2782 C C . SER A 1 366 ? 21.409 22.707 -16.412 1.00 95.56 366 SER A C 1
ATOM 2784 O O . SER A 1 366 ? 22.578 22.424 -16.663 1.00 95.56 366 SER A O 1
ATOM 2786 N N . TYR A 1 367 ? 20.578 21.868 -15.790 1.00 94.50 367 TYR A N 1
ATOM 2787 C CA . TYR A 1 367 ? 20.961 20.515 -15.400 1.00 94.50 367 TYR A CA 1
ATOM 2788 C C . TYR A 1 367 ? 21.321 19.646 -16.609 1.00 94.50 367 TYR A C 1
ATOM 2790 O O . TYR A 1 367 ? 22.433 19.130 -16.671 1.00 94.50 367 TYR A O 1
ATOM 2798 N N . PHE A 1 368 ? 20.435 19.520 -17.602 1.00 94.31 368 PHE A N 1
ATOM 2799 C CA . PHE A 1 368 ? 20.708 18.681 -18.780 1.00 94.31 368 PHE A CA 1
ATOM 2800 C C . PHE A 1 368 ? 21.916 19.182 -19.589 1.00 94.31 368 PHE A C 1
ATOM 2802 O O . PHE A 1 368 ? 22.724 18.379 -20.053 1.00 94.31 368 PHE A O 1
ATOM 2809 N N . ALA A 1 369 ? 22.088 20.502 -19.707 1.00 93.69 369 ALA A N 1
ATOM 2810 C CA . ALA A 1 369 ? 23.247 21.102 -20.362 1.00 93.69 369 ALA A CA 1
ATOM 2811 C C . ALA A 1 369 ? 24.565 20.804 -19.626 1.00 93.69 369 ALA A C 1
ATOM 2813 O O . ALA A 1 369 ? 25.607 20.686 -20.270 1.00 93.69 369 ALA A O 1
ATOM 2814 N N . GLU A 1 370 ? 24.539 20.682 -18.296 1.00 92.25 370 GLU A N 1
ATOM 2815 C CA . GLU A 1 370 ? 25.704 20.271 -17.510 1.00 92.25 370 GLU A CA 1
ATOM 2816 C C . GLU A 1 370 ? 25.955 18.763 -17.597 1.00 92.25 370 GLU A C 1
ATOM 2818 O O . GLU A 1 370 ? 27.101 18.355 -17.782 1.00 92.25 370 GLU A O 1
ATOM 2823 N N . VAL A 1 371 ? 24.899 17.942 -17.556 1.00 90.00 371 VAL A N 1
ATOM 2824 C CA . VAL A 1 371 ? 24.996 16.482 -17.727 1.00 90.00 371 VAL A CA 1
ATOM 2825 C C . VAL A 1 371 ? 25.631 16.117 -19.071 1.00 90.00 371 VAL A C 1
ATOM 2827 O O . VAL A 1 371 ? 26.435 15.192 -19.140 1.00 90.00 371 VAL A O 1
ATOM 2830 N N . ASN A 1 372 ? 25.355 16.894 -20.124 1.00 88.94 372 ASN A N 1
ATOM 2831 C CA . ASN A 1 372 ? 25.996 16.746 -21.436 1.00 88.94 372 ASN A CA 1
ATOM 2832 C C . ASN A 1 372 ? 27.512 17.025 -21.436 1.00 88.94 372 ASN A C 1
ATOM 2834 O O . ASN A 1 372 ? 28.187 16.670 -22.400 1.00 88.94 372 ASN A O 1
ATOM 2838 N N . LYS A 1 373 ? 28.059 17.634 -20.376 1.00 85.81 373 LYS A N 1
ATOM 2839 C CA . LYS A 1 373 ? 29.501 17.872 -20.202 1.00 85.81 373 LYS A CA 1
ATOM 2840 C C . LYS A 1 373 ? 30.142 16.887 -19.226 1.00 85.81 373 LYS A C 1
ATOM 2842 O O . LYS A 1 373 ? 31.282 16.486 -19.438 1.00 85.81 373 LYS A O 1
ATOM 2847 N N . ARG A 1 374 ? 29.449 16.541 -18.137 1.00 85.00 374 ARG A N 1
ATOM 2848 C CA . ARG A 1 374 ? 29.927 15.627 -17.087 1.00 85.00 374 ARG A CA 1
ATOM 2849 C C . ARG A 1 374 ? 28.763 15.022 -16.312 1.00 85.00 374 ARG A C 1
ATOM 2851 O O . ARG A 1 374 ? 27.722 15.651 -16.179 1.00 85.00 374 ARG A O 1
ATOM 2858 N N . TRP A 1 375 ? 28.964 13.856 -15.699 1.00 84.88 375 TRP A N 1
ATOM 2859 C CA . TRP A 1 375 ? 27.954 13.302 -14.796 1.00 84.88 375 TRP A CA 1
ATOM 2860 C C . TRP A 1 375 ? 27.741 14.213 -13.580 1.00 84.88 375 TRP A C 1
ATOM 2862 O O . TRP A 1 375 ? 28.702 14.643 -12.936 1.00 84.88 375 TRP A O 1
ATOM 2872 N N . VAL A 1 376 ? 26.473 14.469 -13.254 1.00 86.44 376 VAL A N 1
ATOM 2873 C CA . VAL A 1 376 ? 26.053 15.191 -12.050 1.00 86.44 376 VAL A CA 1
ATOM 2874 C C . VAL A 1 376 ? 25.411 14.178 -11.098 1.00 86.44 376 VAL A C 1
ATOM 2876 O O . VAL A 1 376 ? 24.282 13.747 -11.354 1.00 86.44 376 VAL A O 1
ATOM 2879 N N . PRO A 1 377 ? 26.104 13.771 -10.018 1.00 82.38 377 PRO A N 1
ATOM 2880 C CA . PRO A 1 377 ? 25.570 12.812 -9.061 1.00 82.38 377 PRO A CA 1
ATOM 2881 C C . PRO A 1 377 ? 24.277 13.292 -8.408 1.00 82.38 377 PRO A C 1
ATOM 2883 O O . PRO A 1 377 ? 24.111 14.475 -8.099 1.00 82.38 377 PRO A O 1
ATOM 2886 N N . TRP A 1 378 ? 23.374 12.354 -8.141 1.00 84.25 378 TRP A N 1
ATOM 2887 C CA . TRP A 1 378 ? 22.199 12.632 -7.322 1.00 84.25 378 TRP A CA 1
ATOM 2888 C C . TRP A 1 378 ? 22.600 12.676 -5.848 1.00 84.25 378 TRP A C 1
ATOM 2890 O O . TRP A 1 378 ? 23.401 11.858 -5.398 1.00 84.25 378 TRP A O 1
ATOM 2900 N N . ALA A 1 379 ? 22.031 13.608 -5.085 1.00 80.00 379 ALA A N 1
ATOM 2901 C CA . ALA A 1 379 ? 22.466 13.878 -3.713 1.00 80.00 379 ALA A CA 1
ATOM 2902 C C . ALA A 1 379 ? 22.363 12.655 -2.786 1.00 80.00 379 ALA A C 1
ATOM 2904 O O . ALA A 1 379 ? 23.233 12.423 -1.949 1.00 80.00 379 ALA A O 1
ATOM 2905 N N . TRP A 1 380 ? 21.345 11.816 -2.979 1.00 75.06 380 TRP A N 1
ATOM 2906 C CA . TRP A 1 380 ? 21.185 10.586 -2.204 1.00 75.06 380 TRP A CA 1
ATOM 2907 C C . TRP A 1 380 ? 22.236 9.508 -2.537 1.00 75.06 380 TRP A C 1
ATOM 2909 O O . TRP A 1 380 ? 22.462 8.617 -1.726 1.00 75.06 380 TRP A O 1
ATOM 2919 N N . GLN A 1 381 ? 22.901 9.585 -3.698 1.00 70.19 381 GLN A N 1
ATOM 2920 C CA . GLN A 1 381 ? 23.946 8.635 -4.109 1.00 70.19 381 GLN A CA 1
ATOM 2921 C C . GLN A 1 381 ? 25.317 8.980 -3.514 1.00 70.19 381 GLN A C 1
ATOM 2923 O O . GLN A 1 381 ? 26.119 8.085 -3.259 1.00 70.19 381 GLN A O 1
ATOM 2928 N N . THR A 1 382 ? 25.607 10.268 -3.303 1.00 56.81 382 THR A N 1
ATOM 2929 C CA . THR A 1 382 ? 26.877 10.754 -2.721 1.00 56.81 382 THR A CA 1
ATOM 2930 C C . THR A 1 382 ? 26.856 10.791 -1.195 1.00 56.81 382 THR A C 1
ATOM 2932 O O . THR A 1 382 ? 27.903 10.796 -0.553 1.00 56.81 382 THR A O 1
ATOM 2935 N N . ALA A 1 383 ? 25.657 10.769 -0.618 1.00 49.72 383 ALA A N 1
ATOM 2936 C CA . ALA A 1 383 ? 25.355 10.795 0.808 1.00 49.72 383 ALA A CA 1
ATOM 2937 C C . ALA A 1 383 ? 25.963 9.643 1.645 1.00 49.72 383 ALA A C 1
ATOM 2939 O O . ALA A 1 383 ? 26.015 9.737 2.876 1.00 49.72 383 ALA A O 1
ATOM 2940 N N . GLY A 1 384 ? 26.415 8.554 1.009 1.00 49.19 384 GLY A N 1
ATOM 2941 C CA . GLY A 1 384 ? 26.774 7.314 1.704 1.00 49.19 384 GLY A CA 1
ATOM 2942 C C . GLY A 1 384 ? 25.589 6.717 2.482 1.00 49.19 384 GLY A C 1
ATOM 2943 O O . GLY A 1 384 ? 24.464 7.213 2.419 1.00 49.19 384 GLY A O 1
ATOM 2944 N N . SER A 1 385 ? 25.832 5.656 3.255 1.00 47.00 385 SER A N 1
ATOM 2945 C CA . SER A 1 385 ? 24.806 5.050 4.121 1.00 47.00 385 SER A CA 1
ATOM 2946 C C . SER A 1 385 ? 24.328 5.975 5.249 1.00 47.00 385 SER A C 1
ATOM 2948 O O . SER A 1 385 ? 23.272 5.718 5.807 1.00 47.00 385 SER A O 1
ATOM 2950 N N . ALA A 1 386 ? 25.064 7.048 5.569 1.00 39.88 386 ALA A N 1
ATOM 2951 C CA . ALA A 1 386 ? 24.795 7.933 6.704 1.00 39.88 386 ALA A CA 1
ATOM 2952 C C . ALA A 1 386 ? 23.632 8.913 6.437 1.00 39.88 386 ALA A C 1
ATOM 2954 O O . ALA A 1 386 ? 22.612 8.879 7.119 1.00 39.88 386 ALA A O 1
ATOM 2955 N N . LEU A 1 387 ? 23.688 9.719 5.370 1.00 45.75 387 LEU A N 1
ATOM 2956 C CA . LEU A 1 387 ? 22.582 10.626 5.002 1.00 45.75 387 LEU A CA 1
ATOM 2957 C C . LEU A 1 387 ? 21.337 9.878 4.480 1.00 45.75 387 LEU A C 1
ATOM 2959 O O . LEU A 1 387 ? 20.236 10.426 4.499 1.00 45.75 387 LEU A O 1
ATOM 2963 N N . ALA A 1 388 ? 21.485 8.611 4.077 1.00 52.25 388 ALA A N 1
ATOM 2964 C CA . ALA A 1 388 ? 20.371 7.717 3.752 1.00 52.25 388 ALA A CA 1
ATOM 2965 C C . ALA A 1 388 ? 19.542 7.297 4.986 1.00 52.25 388 ALA A C 1
ATOM 2967 O O . ALA A 1 388 ? 18.427 6.796 4.830 1.00 52.25 388 ALA A O 1
ATOM 2968 N N . THR A 1 389 ? 20.047 7.513 6.208 1.00 61.50 389 THR A N 1
ATOM 2969 C CA . THR A 1 389 ? 19.306 7.187 7.434 1.00 61.50 389 THR A CA 1
ATOM 2970 C C . THR A 1 389 ? 18.303 8.282 7.813 1.00 61.50 389 THR A C 1
ATOM 2972 O O . THR A 1 389 ? 17.136 7.976 8.062 1.00 61.50 389 THR A O 1
ATOM 2975 N N . ILE A 1 390 ? 18.714 9.555 7.759 1.00 71.12 390 ILE A N 1
ATOM 2976 C CA . ILE A 1 390 ? 17.873 10.739 8.033 1.00 71.12 390 ILE A CA 1
ATOM 2977 C C . ILE A 1 390 ? 17.191 11.313 6.780 1.00 71.12 390 ILE A C 1
ATOM 2979 O O . ILE A 1 390 ? 16.385 12.239 6.878 1.00 71.12 390 ILE A O 1
ATOM 2983 N N . GLY A 1 391 ? 17.496 10.777 5.599 1.00 79.44 391 GLY A N 1
ATOM 2984 C CA . GLY A 1 391 ? 16.816 11.071 4.341 1.00 79.44 391 GLY A CA 1
ATOM 2985 C C . GLY A 1 391 ? 16.013 9.884 3.808 1.00 79.44 391 GLY A C 1
ATOM 2986 O O . GLY A 1 391 ? 16.201 8.743 4.228 1.00 79.44 391 GLY A O 1
ATOM 2987 N N . LEU A 1 392 ? 15.110 10.151 2.864 1.00 87.38 392 LEU A N 1
ATOM 2988 C CA . LEU A 1 392 ? 14.290 9.132 2.210 1.00 87.38 392 LEU A CA 1
ATOM 2989 C C . LEU A 1 392 ? 14.371 9.280 0.684 1.00 87.38 392 LEU A C 1
ATOM 2991 O O . LEU A 1 392 ? 13.693 10.146 0.128 1.00 87.38 392 LEU A O 1
ATOM 2995 N N . PRO A 1 393 ? 15.189 8.478 -0.021 1.00 87.62 393 PRO A N 1
ATOM 2996 C CA . PRO A 1 393 ? 15.067 8.351 -1.465 1.00 87.62 393 PRO A CA 1
ATOM 2997 C C . PRO A 1 393 ? 13.825 7.529 -1.808 1.00 87.62 393 PRO A C 1
ATOM 2999 O O . PRO A 1 393 ? 13.602 6.471 -1.225 1.00 87.62 393 PRO A O 1
ATOM 3002 N N . MET A 1 394 ? 13.025 8.003 -2.761 1.00 90.50 394 MET A N 1
ATOM 3003 C CA . MET A 1 394 ? 11.846 7.279 -3.225 1.00 90.50 394 MET A CA 1
ATOM 3004 C C . MET A 1 394 ? 11.713 7.248 -4.748 1.00 90.50 394 MET A C 1
ATOM 3006 O O . MET A 1 394 ? 12.071 8.194 -5.449 1.00 90.50 394 MET A O 1
ATOM 3010 N N . GLY A 1 395 ? 11.127 6.166 -5.256 1.00 90.19 395 GLY A N 1
ATOM 3011 C CA . GLY A 1 395 ? 10.554 6.105 -6.597 1.00 90.19 395 GLY A CA 1
ATOM 3012 C C . GLY A 1 395 ? 9.090 6.556 -6.606 1.00 90.19 395 GLY A C 1
ATOM 3013 O O . GLY A 1 395 ? 8.406 6.566 -5.584 1.00 90.19 395 GLY A O 1
ATOM 3014 N N . THR A 1 396 ? 8.564 6.902 -7.776 1.00 92.56 396 THR A N 1
ATOM 3015 C CA . THR A 1 396 ? 7.123 7.128 -7.938 1.00 92.56 396 THR A CA 1
ATOM 3016 C C . THR A 1 396 ? 6.661 6.66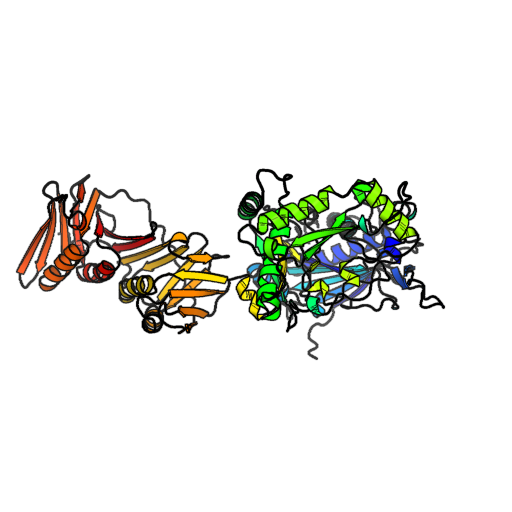8 -9.309 1.00 92.56 396 THR A C 1
ATOM 3018 O O . THR A 1 396 ? 7.246 7.026 -10.327 1.00 92.56 396 THR A O 1
ATOM 3021 N N . ASN A 1 397 ? 5.585 5.886 -9.325 1.00 93.12 397 ASN A N 1
ATOM 3022 C CA . ASN A 1 397 ? 4.843 5.514 -10.523 1.00 93.12 397 ASN A CA 1
ATOM 3023 C C . ASN A 1 397 ? 3.427 6.098 -10.490 1.00 93.12 397 ASN A C 1
ATOM 3025 O O . ASN A 1 397 ? 2.577 5.627 -11.236 1.00 93.12 397 ASN A O 1
ATOM 3029 N N . TRP A 1 398 ? 3.169 7.125 -9.671 1.00 92.88 398 TRP A N 1
ATOM 3030 C CA . TRP A 1 398 ? 1.842 7.726 -9.475 1.00 92.88 398 TRP A CA 1
ATOM 3031 C C . TRP A 1 398 ? 1.105 8.039 -10.788 1.00 92.88 398 TRP A C 1
ATOM 3033 O O . TRP A 1 398 ? -0.083 7.774 -10.926 1.00 92.88 398 TRP A O 1
ATOM 3043 N N . THR A 1 399 ? 1.823 8.546 -11.792 1.00 86.56 399 THR A N 1
ATOM 3044 C CA . THR A 1 399 ? 1.273 8.890 -13.115 1.00 86.56 399 THR A CA 1
ATOM 3045 C C . THR A 1 399 ? 1.165 7.707 -14.079 1.00 86.56 399 THR A C 1
ATOM 3047 O O . THR A 1 399 ? 0.815 7.900 -15.238 1.00 86.56 399 THR A O 1
ATOM 3050 N N . SER A 1 400 ? 1.473 6.492 -13.629 1.00 88.75 400 SER A N 1
ATOM 3051 C CA . SER A 1 400 ? 1.477 5.269 -14.445 1.00 88.75 400 SER A CA 1
ATOM 3052 C C . SER A 1 400 ? 0.179 4.470 -14.304 1.00 88.75 400 SER A C 1
ATOM 3054 O O . SER A 1 400 ? 0.128 3.331 -14.747 1.00 88.75 400 SER A O 1
ATOM 3056 N N . GLY A 1 401 ? -0.868 5.036 -13.686 1.00 84.75 401 GLY A N 1
ATOM 3057 C CA . GLY A 1 401 ? -2.153 4.351 -13.468 1.00 84.75 401 GLY A CA 1
ATOM 3058 C C . GLY A 1 401 ? -2.851 3.902 -14.759 1.00 84.75 401 GLY A C 1
ATOM 3059 O O . GLY A 1 401 ? -3.623 2.948 -14.737 1.00 84.75 401 GLY A O 1
ATOM 3060 N N . SER A 1 402 ? -2.522 4.513 -15.905 1.00 88.44 402 SER A N 1
ATOM 3061 C CA . SER A 1 402 ? -3.004 4.071 -17.223 1.00 88.44 402 SER A CA 1
ATOM 3062 C C . SER A 1 402 ? -2.596 2.639 -17.569 1.00 88.44 402 SER A C 1
ATOM 3064 O O . SER A 1 402 ? -3.252 2.018 -18.390 1.00 88.44 402 SER A O 1
ATOM 3066 N N . LEU A 1 403 ? -1.564 2.096 -16.919 1.00 91.94 403 LEU A N 1
ATOM 3067 C CA . LEU A 1 403 ? -1.108 0.723 -17.114 1.00 91.94 403 LEU A CA 1
ATOM 3068 C C . LEU A 1 403 ? -2.194 -0.321 -16.794 1.00 91.94 403 LEU A C 1
ATOM 3070 O O . LEU A 1 403 ? -2.212 -1.387 -17.399 1.00 91.94 403 LEU A O 1
ATOM 3074 N N . TYR A 1 404 ? -3.127 -0.010 -15.888 1.00 94.94 404 TYR A N 1
ATOM 3075 C CA . TYR A 1 404 ? -4.285 -0.868 -15.605 1.00 94.94 404 TYR A CA 1
ATOM 3076 C C . TYR A 1 404 ? -5.385 -0.782 -16.675 1.00 94.94 404 TYR A C 1
ATOM 3078 O O . TYR A 1 404 ? -6.275 -1.627 -16.707 1.00 94.94 404 TYR A O 1
ATOM 3086 N N . LEU A 1 405 ? -5.340 0.245 -17.528 1.00 92.75 405 LEU A N 1
ATOM 3087 C CA . LEU A 1 405 ? -6.284 0.476 -18.625 1.00 92.75 405 LEU A CA 1
ATOM 3088 C C . LEU A 1 405 ? -5.751 -0.031 -19.972 1.00 92.75 405 LEU A C 1
ATOM 3090 O O . LEU A 1 405 ? -6.496 -0.046 -20.951 1.00 92.75 405 LEU A O 1
ATOM 3094 N N . ASP A 1 406 ? -4.473 -0.409 -20.035 1.00 93.44 406 ASP A N 1
ATOM 3095 C CA . ASP A 1 406 ? -3.865 -0.960 -21.237 1.00 93.44 406 ASP A CA 1
ATOM 3096 C C . ASP A 1 406 ? -4.522 -2.302 -21.588 1.00 93.44 406 ASP A C 1
ATOM 3098 O O . ASP A 1 406 ? -4.588 -3.218 -20.769 1.00 93.44 406 ASP A O 1
ATOM 3102 N N . ASP A 1 407 ? -4.995 -2.424 -22.827 1.00 93.94 407 ASP A N 1
ATOM 3103 C CA . ASP A 1 407 ? -5.653 -3.633 -23.317 1.00 93.94 407 ASP A CA 1
ATOM 3104 C C . ASP A 1 407 ? -4.612 -4.633 -23.842 1.00 93.94 407 ASP A C 1
ATOM 3106 O O . ASP A 1 407 ? -4.012 -4.432 -24.902 1.00 93.94 407 ASP A O 1
ATOM 3110 N N . TRP A 1 408 ? -4.406 -5.718 -23.092 1.00 96.81 408 TRP A N 1
ATOM 3111 C CA . TRP A 1 408 ? -3.511 -6.825 -23.447 1.00 96.81 408 TRP A CA 1
ATOM 3112 C C . TRP A 1 408 ? -4.199 -7.931 -24.269 1.00 96.81 408 TRP A C 1
ATOM 3114 O O . TRP A 1 408 ? -3.598 -8.976 -24.530 1.00 96.81 408 TRP A O 1
ATOM 3124 N N . GLY A 1 409 ? -5.447 -7.719 -24.696 1.00 96.00 409 GLY A N 1
ATOM 3125 C CA . GLY A 1 409 ? -6.265 -8.698 -25.404 1.00 96.00 409 GLY A CA 1
ATOM 3126 C C . GLY A 1 409 ? -6.830 -9.796 -24.499 1.00 96.00 409 GLY A C 1
ATOM 3127 O O . GLY A 1 409 ? -6.509 -9.895 -23.315 1.00 96.00 409 GLY A O 1
ATOM 3128 N N . GLU A 1 410 ? -7.668 -10.661 -25.077 1.00 94.69 410 GLU A N 1
ATOM 3129 C CA . GLU A 1 410 ? -8.435 -11.677 -24.334 1.00 94.69 410 GLU A CA 1
ATOM 3130 C C . GLU A 1 410 ? -7.557 -12.668 -23.556 1.00 94.69 410 GLU A C 1
ATOM 3132 O O . GLU A 1 410 ? -7.930 -13.113 -22.474 1.00 94.69 410 GLU A O 1
ATOM 3137 N N . ALA A 1 411 ? -6.368 -12.997 -24.075 1.00 94.25 411 ALA A N 1
ATOM 3138 C CA . ALA A 1 411 ? -5.488 -13.977 -23.442 1.00 94.25 411 ALA A CA 1
ATOM 3139 C C . ALA A 1 411 ? -4.976 -13.510 -22.068 1.00 94.25 411 ALA A C 1
ATOM 3141 O O . ALA A 1 411 ? -4.941 -14.299 -21.124 1.00 94.25 411 ALA A O 1
ATOM 3142 N N . PHE A 1 412 ? -4.573 -12.244 -21.943 1.00 96.88 412 PHE A N 1
ATOM 3143 C CA . PHE A 1 412 ? -4.064 -11.677 -20.688 1.00 96.88 412 PHE A CA 1
ATOM 3144 C C . PHE A 1 412 ? -5.162 -11.015 -19.852 1.00 96.88 412 PHE A C 1
ATOM 3146 O O . PHE A 1 412 ? -5.116 -11.099 -18.625 1.00 96.88 412 PHE A O 1
ATOM 3153 N N . GLY A 1 413 ? -6.145 -10.377 -20.495 1.00 94.94 413 GLY A N 1
ATOM 3154 C CA . GLY A 1 413 ? -7.105 -9.519 -19.810 1.00 94.94 413 GLY A CA 1
ATOM 3155 C C . GLY A 1 413 ? -6.433 -8.288 -19.176 1.00 94.94 413 GLY A C 1
ATOM 3156 O O . GLY A 1 413 ? -5.335 -7.898 -19.584 1.00 94.94 413 GLY A O 1
ATOM 3157 N N . PRO A 1 414 ? -7.078 -7.644 -18.188 1.00 94.94 414 PRO A N 1
ATOM 3158 C CA . PRO A 1 414 ? -6.502 -6.490 -17.509 1.00 94.94 414 PRO A CA 1
ATOM 3159 C C . PRO A 1 414 ? -5.338 -6.893 -16.597 1.00 94.94 414 PRO A C 1
ATOM 3161 O O . PRO A 1 414 ? -5.324 -7.979 -16.010 1.00 94.94 414 PRO A O 1
ATOM 3164 N N . VAL A 1 415 ? -4.392 -5.971 -16.409 1.00 96.75 415 VAL A N 1
ATOM 3165 C CA . VAL A 1 415 ? -3.397 -6.085 -15.336 1.00 96.75 415 VAL A CA 1
ATOM 3166 C C . VAL A 1 415 ? -4.142 -6.069 -14.001 1.00 96.75 415 VAL A C 1
ATOM 3168 O O . VAL A 1 415 ? -4.860 -5.117 -13.705 1.00 96.75 415 VAL A O 1
ATOM 3171 N N . VAL A 1 416 ? -3.967 -7.106 -13.183 1.00 96.19 416 VAL A N 1
ATOM 3172 C CA . VAL A 1 416 ? -4.599 -7.184 -11.856 1.00 96.19 416 VAL A CA 1
ATOM 3173 C C . VAL A 1 416 ? -3.819 -6.366 -10.843 1.00 96.19 416 VAL A C 1
ATOM 3175 O O . VAL A 1 416 ? -4.401 -5.653 -10.032 1.00 96.19 416 VAL A O 1
ATOM 3178 N N . SER A 1 417 ? -2.491 -6.461 -10.890 1.00 95.88 417 SER A N 1
ATOM 3179 C CA . SER A 1 417 ? -1.630 -5.775 -9.937 1.00 95.88 417 SER A CA 1
ATOM 3180 C C . SER A 1 417 ? -0.264 -5.454 -10.538 1.00 95.88 417 SER A C 1
ATOM 3182 O O . SER A 1 417 ? 0.293 -6.229 -11.322 1.00 95.88 417 SER A O 1
ATOM 3184 N N . PHE A 1 418 ? 0.272 -4.293 -10.162 1.00 96.62 418 PHE A N 1
ATOM 3185 C CA . PHE A 1 418 ? 1.651 -3.894 -10.412 1.00 96.62 418 PHE A CA 1
ATOM 3186 C C . PHE A 1 418 ? 2.457 -4.028 -9.124 1.00 96.62 418 PHE A C 1
ATOM 3188 O O . PHE A 1 418 ? 2.075 -3.473 -8.090 1.00 96.62 418 PHE A O 1
ATOM 3195 N N . ARG A 1 419 ? 3.615 -4.687 -9.177 1.00 95.50 419 ARG A N 1
ATOM 3196 C CA . ARG A 1 419 ? 4.502 -4.828 -8.015 1.00 95.50 419 ARG A CA 1
ATOM 3197 C C . ARG A 1 419 ? 5.969 -4.621 -8.376 1.00 95.50 419 ARG A C 1
ATOM 3199 O O . ARG A 1 419 ? 6.381 -4.726 -9.532 1.00 95.50 419 ARG A O 1
ATOM 3206 N N . TYR A 1 420 ? 6.763 -4.343 -7.351 1.00 92.75 420 TYR A N 1
ATOM 3207 C CA . TYR A 1 420 ? 8.209 -4.529 -7.379 1.00 92.75 420 TYR A CA 1
ATOM 3208 C C . TYR A 1 420 ? 8.549 -5.870 -6.713 1.00 92.75 420 TYR A C 1
ATOM 3210 O O . TYR A 1 420 ? 7.803 -6.300 -5.830 1.00 92.75 420 TYR A O 1
ATOM 3218 N N . PRO A 1 421 ? 9.643 -6.542 -7.113 1.00 90.06 421 PRO A N 1
ATOM 3219 C CA . PRO A 1 421 ? 10.106 -7.736 -6.411 1.00 90.06 421 PRO A CA 1
ATOM 3220 C C . PRO A 1 421 ? 10.486 -7.397 -4.964 1.00 90.06 421 PRO A C 1
ATOM 3222 O O . PRO A 1 421 ? 10.911 -6.275 -4.676 1.00 90.06 421 PRO A O 1
ATOM 3225 N N . GLY A 1 422 ? 10.370 -8.375 -4.067 1.00 82.75 422 GLY A N 1
ATOM 3226 C CA . GLY A 1 422 ? 10.782 -8.261 -2.673 1.00 82.75 422 GLY A CA 1
ATOM 3227 C C . GLY A 1 422 ? 12.276 -7.978 -2.559 1.00 82.75 422 GLY A C 1
ATOM 3228 O O . GLY A 1 422 ? 13.097 -8.884 -2.683 1.00 82.75 422 GLY A O 1
ATOM 3229 N N . GLN A 1 423 ? 12.628 -6.712 -2.341 1.00 75.88 423 GLN A N 1
ATOM 3230 C CA . GLN A 1 423 ? 13.996 -6.251 -2.138 1.00 75.88 423 GLN A CA 1
ATOM 3231 C C . GLN A 1 423 ? 14.022 -5.173 -1.048 1.00 75.88 423 GLN A C 1
ATOM 3233 O O . GLN A 1 423 ? 13.142 -4.313 -0.988 1.00 75.88 423 GLN A O 1
ATOM 3238 N N . ALA A 1 424 ? 15.044 -5.220 -0.195 1.00 72.69 424 ALA A N 1
ATOM 3239 C CA . ALA A 1 424 ? 15.287 -4.214 0.832 1.00 72.69 424 ALA A CA 1
ATOM 3240 C C . ALA A 1 424 ? 15.612 -2.833 0.230 1.00 72.69 424 ALA A C 1
ATOM 3242 O O . ALA A 1 424 ? 16.171 -2.730 -0.863 1.00 72.69 424 ALA A O 1
ATOM 3243 N N . GLY A 1 425 ? 15.316 -1.769 0.981 1.00 70.94 425 GLY A N 1
ATOM 3244 C CA . GLY A 1 425 ? 15.733 -0.398 0.665 1.00 70.94 425 GLY A CA 1
ATOM 3245 C C . GLY A 1 425 ? 14.916 0.323 -0.414 1.00 70.94 425 GLY A C 1
ATOM 3246 O O . GLY A 1 425 ? 15.310 1.404 -0.848 1.00 70.94 425 GLY A O 1
ATOM 3247 N N . LEU A 1 426 ? 13.782 -0.235 -0.847 1.00 77.62 426 LEU A N 1
ATOM 3248 C CA . LEU A 1 426 ? 12.869 0.410 -1.790 1.00 77.62 426 LEU A CA 1
ATOM 3249 C C . LEU A 1 426 ? 11.751 1.163 -1.053 1.00 77.62 426 LEU A C 1
ATOM 3251 O O . LEU A 1 426 ? 10.901 0.550 -0.411 1.00 77.62 426 LEU A O 1
ATOM 3255 N N . ALA A 1 427 ? 11.703 2.486 -1.217 1.00 88.75 427 ALA A N 1
ATOM 3256 C CA . ALA A 1 427 ? 10.506 3.278 -0.949 1.00 88.75 427 ALA A CA 1
ATOM 3257 C C . ALA A 1 427 ? 9.903 3.731 -2.280 1.00 88.75 427 ALA A C 1
ATOM 3259 O O . ALA A 1 427 ? 10.606 4.300 -3.121 1.00 88.75 427 ALA A O 1
ATOM 3260 N N . ALA A 1 428 ? 8.621 3.462 -2.514 1.00 93.00 428 ALA A N 1
ATOM 3261 C CA . ALA A 1 428 ? 8.002 3.802 -3.789 1.00 93.00 428 ALA A CA 1
ATOM 3262 C C . ALA A 1 428 ? 6.497 4.015 -3.688 1.00 93.00 428 ALA A C 1
ATOM 3264 O O . ALA A 1 428 ? 5.792 3.254 -3.035 1.00 93.00 428 ALA A O 1
ATOM 3265 N N . VAL A 1 429 ? 5.998 4.994 -4.440 1.00 96.00 429 VAL A N 1
ATOM 3266 C CA . VAL A 1 429 ? 4.570 5.098 -4.756 1.00 96.00 429 VAL A CA 1
ATOM 3267 C C . VAL A 1 429 ? 4.278 4.245 -5.992 1.00 96.00 429 VAL A C 1
ATOM 3269 O O . VAL A 1 429 ? 4.943 4.399 -7.024 1.00 96.00 429 VAL A O 1
ATOM 3272 N N . LEU A 1 430 ? 3.306 3.339 -5.900 1.00 96.06 430 LEU A N 1
ATOM 3273 C CA . LEU A 1 430 ? 2.886 2.483 -7.011 1.00 96.06 430 LEU A CA 1
ATOM 3274 C C . LEU A 1 430 ? 1.896 3.216 -7.941 1.00 96.06 430 LEU A C 1
ATOM 3276 O O . LEU A 1 430 ? 1.444 4.319 -7.613 1.00 96.06 430 LEU A O 1
ATOM 3280 N N . PRO A 1 431 ? 1.591 2.670 -9.135 1.00 96.25 431 PRO A N 1
ATOM 3281 C CA . PRO A 1 431 ? 0.542 3.217 -9.987 1.00 96.25 431 PRO A CA 1
ATOM 3282 C C . PRO A 1 431 ? -0.788 3.288 -9.236 1.00 96.25 431 PRO A C 1
ATOM 3284 O O . PRO A 1 431 ? -1.155 2.337 -8.548 1.00 96.25 431 PRO A O 1
ATOM 3287 N N . GLN A 1 432 ? -1.506 4.404 -9.376 1.00 94.56 432 GLN A N 1
ATOM 3288 C CA . GLN A 1 432 ? -2.821 4.552 -8.756 1.00 94.56 432 GLN A CA 1
ATOM 3289 C C . GLN A 1 432 ? -3.771 3.466 -9.277 1.00 94.56 432 GLN A C 1
ATOM 3291 O O . GLN A 1 432 ? -3.824 3.226 -10.487 1.00 94.56 432 GLN A O 1
ATOM 3296 N N . LEU A 1 433 ? -4.498 2.817 -8.366 1.00 94.00 433 LEU A N 1
ATOM 3297 C CA . LEU A 1 433 ? -5.441 1.759 -8.713 1.00 94.00 433 LEU A CA 1
ATOM 3298 C C . LEU A 1 433 ? -6.672 2.341 -9.433 1.00 94.00 433 LEU A C 1
ATOM 3300 O O . LEU A 1 433 ? -7.038 3.495 -9.185 1.00 94.00 433 LEU A O 1
ATOM 3304 N N . PRO A 1 434 ? -7.364 1.561 -10.288 1.00 92.94 434 PRO A N 1
ATOM 3305 C CA . PRO A 1 434 ? -8.535 2.042 -11.031 1.00 92.94 434 PRO A CA 1
ATOM 3306 C C . PRO A 1 434 ? -9.678 2.568 -10.153 1.00 92.94 434 PRO A C 1
ATOM 3308 O O . PRO A 1 434 ? -10.430 3.440 -10.577 1.00 92.94 434 PRO A O 1
ATOM 3311 N N . ASN A 1 435 ? -9.800 2.065 -8.923 1.00 90.62 435 ASN A N 1
ATOM 3312 C CA . ASN A 1 435 ? -10.800 2.514 -7.953 1.00 90.62 435 ASN A CA 1
ATOM 3313 C C . ASN A 1 435 ? -10.412 3.821 -7.225 1.00 90.62 435 ASN A C 1
ATOM 3315 O O . ASN A 1 435 ? -11.167 4.301 -6.384 1.00 90.62 435 ASN A O 1
ATOM 3319 N N . GLY A 1 436 ? -9.249 4.401 -7.540 1.00 92.19 436 GLY A N 1
ATOM 3320 C CA . GLY A 1 436 ? -8.732 5.631 -6.943 1.00 92.19 436 GLY A CA 1
ATOM 3321 C C . GLY A 1 436 ? -7.829 5.423 -5.725 1.00 92.19 436 GLY A C 1
ATOM 3322 O O . GLY A 1 436 ? -7.225 6.399 -5.269 1.00 92.19 436 GLY A O 1
ATOM 3323 N N . ASP A 1 437 ? -7.693 4.191 -5.229 1.00 93.81 437 ASP A N 1
ATOM 3324 C CA . ASP A 1 437 ? -6.810 3.864 -4.110 1.00 93.81 437 ASP A CA 1
ATOM 3325 C C . ASP A 1 437 ? -5.335 4.062 -4.478 1.00 93.81 437 ASP A C 1
ATOM 3327 O O . ASP A 1 437 ? -4.922 3.973 -5.640 1.00 93.81 437 ASP A O 1
ATOM 3331 N N . ALA A 1 438 ? -4.521 4.301 -3.455 1.00 95.62 438 ALA A N 1
ATOM 3332 C CA . ALA A 1 438 ? -3.079 4.407 -3.582 1.00 95.62 438 ALA A CA 1
ATOM 3333 C C . ALA A 1 438 ? -2.389 3.272 -2.844 1.00 95.62 438 ALA A C 1
ATOM 3335 O O . ALA A 1 438 ? -2.809 2.863 -1.763 1.00 95.62 438 ALA A O 1
ATOM 3336 N N . GLU A 1 439 ? -1.263 2.843 -3.394 1.00 95.00 439 GLU A N 1
ATOM 3337 C CA . GLU A 1 439 ? -0.387 1.872 -2.764 1.00 95.00 439 GLU A CA 1
ATOM 3338 C C . GLU A 1 439 ? 1.023 2.453 -2.648 1.00 95.00 439 GLU A C 1
ATOM 3340 O O . GLU A 1 439 ? 1.547 3.068 -3.585 1.00 95.00 439 GLU A O 1
ATOM 3345 N N . VAL A 1 440 ? 1.641 2.263 -1.486 1.00 94.75 440 VAL A N 1
ATOM 3346 C CA . VAL A 1 440 ? 3.015 2.684 -1.208 1.00 94.75 440 VAL A CA 1
ATOM 3347 C C . VAL A 1 440 ? 3.804 1.532 -0.615 1.00 94.75 440 VAL A C 1
ATOM 3349 O O . VAL A 1 440 ? 3.288 0.756 0.185 1.00 94.75 440 VAL A O 1
ATOM 3352 N N . ILE A 1 441 ? 5.068 1.431 -1.006 1.00 92.00 441 ILE A N 1
ATOM 3353 C CA . ILE A 1 441 ? 6.031 0.518 -0.403 1.00 92.00 441 ILE A CA 1
ATOM 3354 C C . ILE A 1 441 ? 6.954 1.342 0.485 1.00 92.00 441 ILE A C 1
ATOM 3356 O O . ILE A 1 441 ? 7.520 2.339 0.032 1.00 92.00 441 ILE A O 1
ATOM 3360 N N . VAL A 1 442 ? 7.119 0.902 1.727 1.00 90.69 442 VAL A N 1
ATOM 3361 C CA . VAL A 1 442 ? 8.122 1.404 2.671 1.00 90.69 442 VAL A CA 1
ATOM 3362 C C . VAL A 1 442 ? 8.990 0.249 3.146 1.00 90.69 442 VAL A C 1
ATOM 3364 O O . VAL A 1 442 ? 8.507 -0.869 3.276 1.00 90.69 442 VAL A O 1
ATOM 3367 N N . CYS A 1 443 ? 10.268 0.504 3.410 1.00 87.25 443 CYS A N 1
ATOM 3368 C CA . CYS A 1 443 ? 11.162 -0.492 3.994 1.00 87.25 443 CYS A CA 1
ATOM 3369 C C . CYS A 1 443 ? 11.403 -0.174 5.468 1.00 87.25 443 CYS A C 1
ATOM 3371 O O . CYS A 1 443 ? 11.774 0.950 5.806 1.00 87.25 443 CYS A O 1
ATOM 3373 N N . VAL A 1 444 ? 11.185 -1.165 6.330 1.00 86.88 444 VAL A N 1
ATOM 3374 C CA . VAL A 1 444 ? 11.400 -1.074 7.783 1.00 86.88 444 VAL A CA 1
ATOM 3375 C C . VAL A 1 444 ? 12.051 -2.353 8.298 1.00 86.88 444 VAL A C 1
ATOM 3377 O O . VAL A 1 444 ? 12.042 -3.366 7.607 1.00 86.88 444 VAL A O 1
ATOM 3380 N N . MET A 1 445 ? 12.645 -2.344 9.489 1.00 86.50 445 MET A N 1
ATOM 3381 C CA . MET A 1 445 ? 13.174 -3.577 10.081 1.00 86.50 445 MET A CA 1
ATOM 3382 C C . MET A 1 445 ? 12.026 -4.553 10.403 1.00 86.50 445 MET A C 1
ATOM 3384 O O . MET A 1 445 ? 10.922 -4.099 10.695 1.00 86.50 445 MET A O 1
ATOM 3388 N N . PRO A 1 446 ? 12.254 -5.879 10.412 1.00 82.31 446 PRO A N 1
ATOM 3389 C CA . PRO A 1 446 ? 11.201 -6.863 10.687 1.00 82.31 446 PRO A CA 1
ATOM 3390 C C . PRO A 1 446 ? 10.386 -6.584 11.962 1.00 82.31 446 PRO A C 1
ATOM 3392 O O . PRO A 1 446 ? 9.162 -6.625 11.923 1.00 82.31 446 PRO A O 1
ATOM 3395 N N . GLY A 1 447 ? 11.040 -6.197 13.064 1.00 75.88 447 GLY A N 1
ATOM 3396 C CA . GLY A 1 447 ? 10.358 -5.839 14.320 1.00 75.88 447 GLY A CA 1
ATOM 3397 C C . GLY A 1 447 ? 9.596 -4.505 14.291 1.00 75.88 447 GLY A C 1
ATOM 3398 O O . GLY A 1 447 ? 8.861 -4.195 15.220 1.00 75.88 447 GLY A O 1
ATOM 3399 N N . GLU A 1 448 ? 9.758 -3.703 13.238 1.00 81.31 448 GLU A N 1
ATOM 3400 C CA . GLU A 1 448 ? 9.045 -2.436 13.036 1.00 81.31 448 GLU A CA 1
ATOM 3401 C C . GLU A 1 448 ? 7.801 -2.607 12.150 1.00 81.31 448 GLU A C 1
ATOM 3403 O O . GLU A 1 448 ? 6.996 -1.682 12.056 1.00 81.31 448 GLU A O 1
ATOM 3408 N N . VAL A 1 449 ? 7.616 -3.769 11.505 1.00 78.88 449 VAL A N 1
ATOM 3409 C CA . VAL A 1 449 ? 6.467 -4.027 10.618 1.00 78.88 449 VAL A CA 1
ATOM 3410 C C . VAL A 1 449 ? 5.151 -3.887 11.379 1.00 78.88 449 VAL A C 1
ATOM 3412 O O . VAL A 1 449 ? 4.234 -3.244 10.872 1.00 78.88 449 VAL A O 1
ATOM 3415 N N . GLY A 1 450 ? 5.085 -4.384 12.619 1.00 63.78 450 GLY A N 1
ATOM 3416 C CA . GLY A 1 450 ? 3.917 -4.213 13.483 1.00 63.78 450 GLY A CA 1
ATOM 3417 C C . GLY A 1 450 ? 3.551 -2.739 13.682 1.00 63.78 450 GLY A C 1
ATOM 3418 O O . GLY A 1 450 ? 2.389 -2.379 13.604 1.00 63.78 450 GLY A O 1
ATOM 3419 N N . VAL A 1 451 ? 4.522 -1.826 13.799 1.00 67.94 451 VAL A N 1
ATOM 3420 C CA . VAL A 1 451 ? 4.243 -0.378 13.942 1.00 67.94 451 VAL A CA 1
ATOM 3421 C C . VAL A 1 451 ? 3.496 0.194 12.722 1.00 67.94 451 VAL A C 1
ATOM 3423 O O . VAL A 1 451 ? 2.792 1.203 12.828 1.00 67.94 451 VAL A O 1
ATOM 3426 N N . LEU A 1 452 ? 3.629 -0.440 11.553 1.00 66.38 452 LEU A N 1
ATOM 3427 C CA . LEU A 1 452 ? 2.948 -0.048 10.320 1.00 66.38 452 LEU A CA 1
ATOM 3428 C C . LEU A 1 452 ? 1.577 -0.708 10.111 1.00 66.38 452 LEU A C 1
ATOM 3430 O O . LEU A 1 452 ? 0.824 -0.167 9.306 1.00 66.38 452 LEU A O 1
ATOM 3434 N N . LYS A 1 453 ? 1.281 -1.832 10.775 1.00 59.25 453 LYS A N 1
ATOM 3435 C CA . LYS A 1 453 ? 0.183 -2.760 10.438 1.00 59.25 453 LYS A CA 1
ATOM 3436 C C . LYS A 1 453 ? -0.504 -3.345 11.683 1.00 59.25 453 LYS A C 1
ATOM 3438 O O . LYS A 1 453 ? -0.579 -4.562 11.838 1.00 59.25 453 LYS A O 1
ATOM 3443 N N . MET A 1 454 ? -0.894 -2.499 12.634 1.00 66.94 454 MET A N 1
ATOM 3444 C CA . MET A 1 454 ? -1.335 -2.974 13.950 1.00 66.94 454 MET A CA 1
ATOM 3445 C C . MET A 1 454 ? -2.657 -2.347 14.371 1.00 66.94 454 MET A C 1
ATOM 3447 O O . MET A 1 454 ? -2.841 -1.129 14.297 1.00 66.94 454 MET A O 1
ATOM 3451 N N . LEU A 1 455 ? -3.544 -3.207 14.876 1.00 75.75 455 LEU A N 1
ATOM 3452 C CA . LEU A 1 455 ? -4.571 -2.814 15.826 1.00 75.75 455 LEU A CA 1
ATOM 3453 C C . LEU A 1 455 ? -3.872 -2.410 17.122 1.00 75.75 455 LEU A C 1
ATOM 3455 O O . LEU A 1 455 ? -3.309 -3.269 17.791 1.00 75.75 455 LEU A O 1
ATOM 3459 N N . GLU A 1 456 ? -3.912 -1.134 17.480 1.00 83.94 456 GLU A N 1
ATOM 3460 C CA . GLU A 1 456 ? -3.463 -0.639 18.780 1.00 83.94 456 GLU A CA 1
ATOM 3461 C C . GLU A 1 456 ? -4.644 0.051 19.459 1.00 83.94 456 GLU A C 1
ATOM 3463 O O . GLU A 1 456 ? -5.077 1.126 19.044 1.00 83.94 456 GLU A O 1
ATOM 3468 N N . ALA A 1 457 ? -5.190 -0.582 20.493 1.00 88.88 457 ALA A N 1
ATOM 3469 C CA . ALA A 1 457 ? -6.324 -0.064 21.246 1.00 88.88 457 ALA A CA 1
ATOM 3470 C C . ALA A 1 457 ? -5.944 0.071 22.724 1.00 88.88 457 ALA A C 1
ATOM 3472 O O . ALA A 1 457 ? -5.802 -0.929 23.431 1.00 88.88 457 ALA A O 1
ATOM 3473 N N . ARG A 1 458 ? -5.764 1.310 23.199 1.00 89.19 458 ARG A N 1
ATOM 3474 C CA . ARG A 1 458 ? -5.385 1.612 24.588 1.00 89.19 458 ARG A CA 1
ATOM 3475 C C . ARG A 1 458 ? -6.587 2.098 25.392 1.00 89.19 458 ARG A C 1
ATOM 3477 O O . ARG A 1 458 ? -7.129 3.161 25.120 1.00 89.19 458 ARG A O 1
ATOM 3484 N N . LEU A 1 459 ? -6.989 1.331 26.396 1.00 90.75 459 LEU A N 1
ATOM 3485 C CA . LEU A 1 459 ? -7.985 1.704 27.396 1.00 90.75 459 LEU A CA 1
ATOM 3486 C C . LEU A 1 459 ? -7.288 2.297 28.620 1.00 90.75 459 LEU A C 1
ATOM 3488 O O . LEU A 1 459 ? -6.378 1.679 29.170 1.00 90.75 459 LEU A O 1
ATOM 3492 N N . GLU A 1 460 ? -7.763 3.453 29.088 1.00 89.44 460 GLU A N 1
ATOM 3493 C CA . GLU A 1 460 ? -7.236 4.102 30.299 1.00 89.44 460 GLU A CA 1
ATOM 3494 C C . GLU A 1 460 ? -7.402 3.231 31.549 1.00 89.44 460 GLU A C 1
ATOM 3496 O O . GLU A 1 460 ? -6.551 3.257 32.429 1.00 89.44 460 GLU A O 1
ATOM 3501 N N . GLN A 1 461 ? -8.471 2.431 31.606 1.00 90.00 461 GLN A N 1
ATOM 3502 C CA . GLN A 1 461 ? -8.748 1.521 32.714 1.00 90.00 461 GLN A CA 1
ATOM 3503 C C . GLN A 1 461 ? -9.075 0.117 32.202 1.00 90.00 461 GLN A C 1
ATOM 3505 O O . GLN A 1 461 ? -10.119 -0.123 31.583 1.00 90.00 461 GLN A O 1
ATOM 3510 N N . ALA A 1 462 ? -8.233 -0.855 32.552 1.00 90.56 462 ALA A N 1
ATOM 3511 C CA . ALA A 1 462 ? -8.449 -2.273 32.270 1.00 90.56 462 ALA A CA 1
ATOM 3512 C C . ALA A 1 462 ? -9.747 -2.810 32.903 1.00 90.56 462 ALA A C 1
ATOM 3514 O O . ALA A 1 462 ? -10.282 -3.832 32.463 1.00 90.56 462 ALA A O 1
ATOM 3515 N N . GLN A 1 463 ? -10.272 -2.141 33.940 1.00 92.12 463 GLN A N 1
ATOM 3516 C CA . GLN A 1 463 ? -11.527 -2.516 34.591 1.00 92.12 463 GLN A CA 1
ATOM 3517 C C . GLN A 1 463 ? -12.720 -2.545 33.620 1.00 92.12 463 GLN A C 1
ATOM 3519 O O . GLN A 1 463 ? -13.598 -3.395 33.786 1.00 92.12 463 GLN A O 1
ATOM 3524 N N . LEU A 1 464 ? -12.752 -1.669 32.609 1.00 91.75 464 LEU A N 1
ATOM 3525 C CA . LEU A 1 464 ? -13.856 -1.619 31.648 1.00 91.75 464 LEU A CA 1
ATOM 3526 C C . LEU A 1 464 ? -14.005 -2.960 30.917 1.00 91.75 464 LEU A C 1
ATOM 3528 O O . LEU A 1 464 ? -15.054 -3.600 31.009 1.00 91.75 464 LEU A O 1
ATOM 3532 N N . LEU A 1 465 ? -12.933 -3.431 30.270 1.00 92.06 465 LEU A N 1
ATOM 3533 C CA . LEU A 1 465 ? -12.962 -4.691 29.525 1.00 92.06 465 LEU A CA 1
ATOM 3534 C C . LEU A 1 465 ? -13.157 -5.901 30.452 1.00 92.06 465 LEU A C 1
ATOM 3536 O O . LEU A 1 465 ? -13.864 -6.836 30.088 1.00 92.06 465 LEU A O 1
ATOM 3540 N N . LYS A 1 466 ? -12.620 -5.866 31.682 1.00 92.38 466 LYS A N 1
ATOM 3541 C CA . LYS A 1 466 ? -12.882 -6.904 32.700 1.00 92.38 466 LYS A CA 1
ATOM 3542 C C . LYS A 1 466 ? -14.365 -7.067 32.992 1.00 92.38 466 LYS A C 1
ATOM 3544 O O . LYS A 1 466 ? -14.876 -8.181 32.936 1.00 92.38 466 LYS A O 1
ATOM 3549 N N . LYS A 1 467 ? -15.049 -5.962 33.297 1.00 92.19 467 LYS A N 1
ATOM 3550 C CA . LYS A 1 467 ? -16.479 -5.961 33.626 1.00 92.19 467 LYS A CA 1
ATOM 3551 C C . LYS A 1 467 ? -17.329 -6.411 32.439 1.00 92.19 467 LYS A C 1
ATOM 3553 O O . LYS A 1 467 ? -18.286 -7.153 32.636 1.00 92.19 467 LYS A O 1
ATOM 3558 N N . VAL A 1 468 ? -16.957 -6.008 31.222 1.00 92.94 468 VAL A N 1
ATOM 3559 C CA . VAL A 1 468 ? -17.599 -6.472 29.984 1.00 92.94 468 VAL A CA 1
ATOM 3560 C C . VAL A 1 468 ? -17.461 -7.987 29.841 1.00 92.94 468 VAL A C 1
ATOM 3562 O O . VAL A 1 468 ? -18.474 -8.676 29.757 1.00 92.94 468 VAL A O 1
ATOM 3565 N N . VAL A 1 469 ? -16.234 -8.522 29.885 1.00 92.88 469 VAL A N 1
ATOM 3566 C CA . VAL A 1 469 ? -15.972 -9.966 29.745 1.00 92.88 469 VAL A CA 1
ATOM 3567 C C . VAL A 1 469 ? -16.673 -10.768 30.845 1.00 92.88 469 VAL A C 1
ATOM 3569 O O . VAL A 1 469 ? -17.277 -11.803 30.566 1.00 92.88 469 VAL A O 1
ATOM 3572 N N . ASP A 1 470 ? -16.667 -10.279 32.088 1.00 90.81 470 ASP A N 1
ATOM 3573 C CA . ASP A 1 470 ? -17.369 -10.923 33.202 1.00 90.81 470 ASP A CA 1
ATOM 3574 C C . ASP A 1 470 ? -18.895 -10.960 33.028 1.00 90.81 470 ASP A C 1
ATOM 3576 O O . ASP A 1 470 ? -19.526 -11.891 33.533 1.00 90.81 470 ASP A O 1
ATOM 3580 N N . ALA A 1 471 ? -19.485 -9.996 32.316 1.00 91.38 471 ALA A N 1
ATOM 3581 C CA . ALA A 1 471 ? -20.917 -9.967 32.037 1.00 91.38 471 ALA A CA 1
ATOM 3582 C C . ALA A 1 471 ? -21.338 -10.943 30.922 1.00 91.38 471 ALA A C 1
ATOM 3584 O O . ALA A 1 471 ? -22.461 -11.445 30.956 1.00 91.38 471 ALA A O 1
ATOM 3585 N N . ILE A 1 472 ? -20.456 -11.229 29.956 1.00 92.62 472 ILE A N 1
ATOM 3586 C CA . ILE A 1 472 ? -20.808 -11.995 28.744 1.00 92.62 472 ILE A CA 1
ATOM 3587 C C . ILE A 1 472 ? -20.334 -13.457 28.756 1.00 92.62 472 ILE A C 1
ATOM 3589 O O . ILE A 1 472 ? -20.969 -14.303 28.131 1.00 92.62 472 ILE A O 1
ATOM 3593 N N . LYS A 1 473 ? -19.269 -13.792 29.498 1.00 89.75 473 LYS A N 1
ATOM 3594 C CA . LYS A 1 473 ? -18.633 -15.131 29.487 1.00 89.75 473 LYS A CA 1
ATOM 3595 C C . LYS A 1 473 ? -19.548 -16.308 29.856 1.00 89.75 473 LYS A C 1
ATOM 3597 O O . LYS A 1 473 ? -19.231 -17.451 29.553 1.00 89.75 473 LYS A O 1
ATOM 3602 N N . ASP A 1 474 ? -20.633 -16.046 30.588 1.00 88.31 474 ASP A N 1
ATOM 3603 C CA . ASP A 1 474 ? -21.568 -17.090 31.030 1.00 88.31 474 ASP A CA 1
ATOM 3604 C C . ASP A 1 474 ? -22.663 -17.359 29.983 1.00 88.31 474 ASP A C 1
ATOM 3606 O O . ASP A 1 474 ? -23.421 -18.318 30.116 1.00 88.31 474 ASP A O 1
ATOM 3610 N N . LEU A 1 475 ? -22.757 -16.502 28.960 1.00 87.31 475 LEU A N 1
ATOM 3611 C CA . LEU A 1 475 ? -23.656 -16.650 27.816 1.00 87.31 475 LEU A CA 1
ATOM 3612 C C . LEU A 1 475 ? -22.921 -17.253 26.617 1.00 87.31 475 LEU A C 1
ATOM 3614 O O . LEU A 1 475 ? -23.484 -18.087 25.915 1.00 87.31 475 LEU A O 1
ATOM 3618 N N . VAL A 1 476 ? -21.667 -16.842 26.412 1.00 88.12 476 VAL A N 1
ATOM 3619 C CA . VAL A 1 476 ? -20.856 -17.183 25.240 1.00 88.12 476 VAL A CA 1
ATOM 3620 C C . VAL A 1 476 ? -19.484 -17.666 25.703 1.00 88.12 476 VAL A C 1
ATOM 3622 O O . VAL A 1 476 ? -18.859 -17.034 26.553 1.00 88.12 476 VAL A O 1
ATOM 3625 N N . GLN A 1 477 ? -19.013 -18.792 25.162 1.00 86.81 477 GLN A N 1
ATOM 3626 C CA . GLN A 1 477 ? -17.680 -19.324 25.477 1.00 86.81 477 GLN A CA 1
ATOM 3627 C C . GLN A 1 477 ? -16.606 -18.764 24.543 1.00 86.81 477 GLN A C 1
ATOM 3629 O O . GLN A 1 477 ? -15.564 -18.310 25.022 1.00 86.81 477 GLN A O 1
ATOM 3634 N N . ASP A 1 478 ? -16.894 -18.759 23.242 1.00 89.50 478 ASP A N 1
ATOM 3635 C CA . ASP A 1 478 ? -15.990 -18.355 22.170 1.00 89.50 478 ASP A CA 1
ATOM 3636 C C . ASP A 1 478 ? -16.678 -17.290 21.310 1.00 89.50 478 ASP A C 1
ATOM 3638 O O . ASP A 1 478 ? -17.849 -17.434 20.954 1.00 89.50 478 ASP A O 1
ATOM 3642 N N . CYS A 1 479 ? -15.980 -16.197 21.009 1.00 90.00 479 CYS A N 1
ATOM 3643 C CA . CYS A 1 479 ? -16.529 -15.101 20.214 1.00 90.00 479 CYS A CA 1
ATOM 3644 C C . CYS A 1 479 ? -15.445 -14.352 19.438 1.00 90.00 479 CYS A C 1
ATOM 3646 O O . CYS A 1 479 ? -14.290 -14.304 19.869 1.00 90.00 479 CYS A O 1
ATOM 3648 N N . ASN A 1 480 ? -15.855 -13.688 18.357 1.00 90.12 480 ASN A N 1
ATOM 3649 C CA . ASN A 1 480 ? -15.011 -12.745 17.632 1.00 90.12 480 ASN A CA 1
ATOM 3650 C C . ASN A 1 480 ? -15.189 -11.328 18.185 1.00 90.12 480 ASN A C 1
ATOM 3652 O O . ASN A 1 480 ? -16.312 -10.839 18.331 1.00 90.12 480 ASN A O 1
ATOM 3656 N N . PHE A 1 481 ? -14.068 -10.670 18.474 1.00 91.94 481 PHE A N 1
ATOM 3657 C CA . PHE A 1 481 ? -14.016 -9.220 18.621 1.00 91.94 481 PHE A CA 1
ATOM 3658 C C . PHE A 1 481 ? -13.665 -8.616 17.261 1.00 91.94 481 PHE A C 1
ATOM 3660 O O . PHE A 1 481 ? -12.537 -8.759 16.793 1.00 91.94 481 PHE A O 1
ATOM 3667 N N . ASP A 1 482 ? -14.631 -7.953 16.636 1.00 89.19 482 ASP A N 1
ATOM 3668 C CA . ASP A 1 482 ? -14.475 -7.297 15.343 1.00 89.19 482 ASP A CA 1
ATOM 3669 C C . ASP A 1 482 ? -13.910 -5.896 15.539 1.00 89.19 482 ASP A C 1
ATOM 3671 O O . ASP A 1 482 ? -14.588 -4.985 16.021 1.00 89.19 482 ASP A O 1
ATOM 3675 N N . CYS A 1 483 ? -12.655 -5.712 15.165 1.00 88.25 483 CYS A N 1
ATOM 3676 C CA . CYS A 1 483 ? -11.971 -4.435 15.218 1.00 88.25 483 CYS A CA 1
ATOM 3677 C C . CYS A 1 483 ? -12.019 -3.771 13.842 1.00 88.25 483 CYS A C 1
ATOM 3679 O O . CYS A 1 483 ? -11.642 -4.374 12.839 1.00 88.25 483 CYS A O 1
ATOM 3681 N N . ASN A 1 484 ? -12.481 -2.524 13.792 1.00 81.19 484 ASN A N 1
ATOM 3682 C CA . ASN A 1 484 ? -12.489 -1.689 12.592 1.00 81.19 484 ASN A CA 1
ATOM 3683 C C . ASN A 1 484 ? -12.206 -0.223 12.955 1.00 81.19 484 ASN A C 1
ATOM 3685 O O . ASN A 1 484 ? -11.895 0.096 14.101 1.00 81.19 484 ASN A O 1
ATOM 3689 N N . ASP A 1 485 ? -12.307 0.684 11.984 1.00 76.44 485 ASP A N 1
ATOM 3690 C CA . ASP A 1 485 ? -12.079 2.121 12.180 1.00 76.44 485 ASP A CA 1
ATOM 3691 C C . ASP A 1 485 ? -13.035 2.781 13.189 1.00 76.44 485 ASP A C 1
ATOM 3693 O O . ASP A 1 485 ? -12.686 3.787 13.807 1.00 76.44 485 ASP A O 1
ATOM 3697 N N . SER A 1 486 ? -14.221 2.206 13.379 1.00 76.25 486 SER A N 1
ATOM 3698 C CA . SER A 1 486 ? -15.266 2.713 14.264 1.00 76.25 486 SER A CA 1
ATOM 3699 C C . SER A 1 486 ? -15.080 2.257 15.712 1.00 76.25 486 SER A C 1
ATOM 3701 O O . SER A 1 486 ? -15.612 2.903 16.618 1.00 76.25 486 SER A O 1
ATOM 3703 N N . GLY A 1 487 ? -14.326 1.181 15.958 1.00 87.50 487 GLY A N 1
ATOM 3704 C CA . GLY A 1 487 ? -14.092 0.644 17.295 1.00 87.50 487 GLY A CA 1
ATOM 3705 C C . GLY A 1 487 ? -13.930 -0.875 17.336 1.00 87.50 487 GLY A C 1
ATOM 3706 O O . GLY A 1 487 ? -13.546 -1.507 16.354 1.00 87.50 487 GLY A O 1
ATOM 3707 N N . ILE A 1 488 ? -14.227 -1.457 18.499 1.00 92.81 488 ILE A N 1
ATOM 3708 C CA . ILE A 1 488 ? -14.251 -2.905 18.735 1.00 92.81 488 ILE A CA 1
ATOM 3709 C C . ILE A 1 488 ? -15.692 -3.331 19.011 1.00 92.81 488 ILE A C 1
ATOM 3711 O O . ILE A 1 488 ? -16.293 -2.915 20.007 1.00 92.81 488 ILE A O 1
ATOM 3715 N N . ALA A 1 489 ? -16.235 -4.178 18.145 1.00 91.50 489 ALA A N 1
ATOM 3716 C CA . ALA A 1 489 ? -17.566 -4.749 18.260 1.00 91.50 489 ALA A CA 1
ATOM 3717 C C . ALA A 1 489 ? -17.502 -6.235 18.622 1.00 91.50 489 ALA A C 1
ATOM 3719 O O . ALA A 1 489 ? -16.508 -6.911 18.385 1.00 91.50 489 ALA A O 1
ATOM 3720 N N . LEU A 1 490 ? -18.572 -6.746 19.218 1.00 91.94 490 LEU A N 1
ATOM 3721 C CA . LEU A 1 490 ? -18.757 -8.174 19.451 1.00 91.94 490 LEU A CA 1
ATOM 3722 C C . LEU A 1 490 ? -20.235 -8.492 19.291 1.00 91.94 490 LEU A C 1
ATOM 3724 O O . LEU A 1 490 ? -21.088 -7.818 19.875 1.00 91.94 490 LEU A O 1
ATOM 3728 N N . GLN A 1 491 ? -20.534 -9.534 18.524 1.00 90.81 491 GLN A N 1
ATOM 3729 C CA . GLN A 1 491 ? -21.878 -10.077 18.391 1.00 90.81 491 GLN A CA 1
ATOM 3730 C C . GLN A 1 491 ? -21.817 -11.599 18.497 1.00 90.81 491 GLN A C 1
ATOM 3732 O O . GLN A 1 491 ? -21.041 -12.236 17.790 1.00 90.81 491 GLN A O 1
ATOM 3737 N N . ALA A 1 492 ? -22.615 -12.178 19.395 1.00 89.56 492 ALA A N 1
ATOM 3738 C CA . ALA A 1 492 ? -22.646 -13.624 19.590 1.00 89.56 492 ALA A CA 1
ATOM 3739 C C . ALA A 1 492 ? -23.974 -14.098 20.193 1.00 89.56 492 ALA A C 1
ATOM 3741 O O . ALA A 1 492 ? -24.553 -13.422 21.049 1.00 89.56 492 ALA A O 1
ATOM 3742 N N . MET A 1 493 ? -24.439 -15.269 19.751 1.00 89.00 493 MET A N 1
ATOM 3743 C CA . MET A 1 493 ? -25.586 -15.970 20.333 1.00 89.00 493 MET A CA 1
ATOM 3744 C C . MET A 1 493 ? -25.153 -16.922 21.445 1.00 89.00 493 MET A C 1
ATOM 3746 O O . MET A 1 493 ? -24.035 -17.434 21.441 1.00 89.00 493 MET A O 1
ATOM 3750 N N . ASP A 1 494 ? -26.052 -17.167 22.394 1.00 88.81 494 ASP A N 1
ATOM 3751 C CA . ASP A 1 494 ? -25.872 -18.222 23.383 1.00 88.81 494 ASP A CA 1
ATOM 3752 C C . ASP A 1 494 ? -26.043 -19.619 22.760 1.00 88.81 494 ASP A C 1
ATOM 3754 O O . ASP A 1 494 ? -26.648 -19.783 21.702 1.00 88.81 494 ASP A O 1
ATOM 3758 N N . ASN A 1 495 ? -25.578 -20.656 23.463 1.00 82.62 495 ASN A N 1
ATOM 3759 C CA . ASN A 1 495 ? -25.662 -22.046 22.989 1.00 82.62 495 ASN A CA 1
ATOM 3760 C C . ASN A 1 495 ? -27.098 -22.537 22.717 1.00 82.62 495 ASN A C 1
ATOM 3762 O O . ASN A 1 495 ? -27.274 -23.540 22.030 1.00 82.62 495 ASN A O 1
ATOM 3766 N N . SER A 1 496 ? -28.116 -21.888 23.296 1.00 86.06 496 SER A N 1
ATOM 3767 C CA . SER A 1 496 ? -29.523 -22.252 23.079 1.00 86.06 496 SER A CA 1
ATOM 3768 C C . SER A 1 496 ? -30.176 -21.459 21.942 1.00 86.06 496 SER A C 1
ATOM 3770 O O . SER A 1 496 ? -31.328 -21.738 21.624 1.00 86.06 496 SER A O 1
ATOM 3772 N N . HIS A 1 497 ? -29.477 -20.486 21.344 1.00 84.69 497 HIS A N 1
ATOM 3773 C CA . HIS A 1 497 ? -30.005 -19.548 20.345 1.00 84.69 497 HIS A CA 1
ATOM 3774 C C . HIS A 1 497 ? -31.255 -18.772 20.809 1.00 84.69 497 HIS A C 1
ATOM 3776 O O . HIS A 1 497 ? -32.135 -18.440 20.017 1.00 84.69 497 HIS A O 1
ATOM 3782 N N . VAL A 1 498 ? -31.342 -18.483 22.110 1.00 88.25 498 VAL A N 1
ATOM 3783 C CA . VAL A 1 498 ? -32.451 -17.750 22.751 1.00 88.25 498 VAL A CA 1
ATOM 3784 C C . VAL A 1 498 ? -32.033 -16.327 23.135 1.00 88.25 498 VAL A C 1
ATOM 3786 O O . VAL A 1 498 ? -32.882 -15.433 23.220 1.00 88.25 498 VAL A O 1
ATOM 3789 N N . ALA A 1 499 ? -30.737 -16.106 23.372 1.00 91.00 499 ALA A N 1
ATOM 3790 C CA . ALA A 1 499 ? -30.174 -14.821 23.757 1.00 91.00 499 ALA A CA 1
ATOM 3791 C C . ALA A 1 499 ? -29.038 -14.388 22.819 1.00 91.00 499 ALA A C 1
ATOM 3793 O O . ALA A 1 499 ? -28.164 -15.180 22.473 1.00 91.00 499 ALA A O 1
ATOM 3794 N N . LEU A 1 500 ? -29.021 -13.102 22.464 1.00 91.62 500 LEU A N 1
ATOM 3795 C CA . LEU A 1 500 ? -27.970 -12.471 21.662 1.00 91.62 500 LEU A CA 1
ATOM 3796 C C . LEU A 1 500 ? -27.273 -11.392 22.491 1.00 91.62 500 LEU A C 1
ATOM 3798 O O . LEU A 1 500 ? -27.927 -10.547 23.102 1.00 91.62 500 LEU A O 1
ATOM 3802 N N . VAL A 1 501 ? -25.946 -11.383 22.461 1.00 92.69 501 VAL A N 1
ATOM 3803 C CA . VAL A 1 501 ? -25.111 -10.311 23.005 1.00 92.69 501 VAL A CA 1
ATOM 3804 C C . VAL A 1 501 ? -24.634 -9.434 21.854 1.00 92.69 501 VAL A C 1
ATOM 3806 O O . VAL A 1 501 ? -24.158 -9.942 20.841 1.00 92.69 501 VAL A O 1
ATOM 3809 N N . SER A 1 502 ? -24.738 -8.115 22.013 1.00 92.88 502 SER A N 1
ATOM 3810 C CA . SER A 1 502 ? -24.175 -7.127 21.093 1.00 92.88 502 SER A CA 1
ATOM 3811 C C . SER A 1 502 ? -23.453 -6.037 21.881 1.00 92.88 502 SER A C 1
ATOM 3813 O O . SER A 1 502 ? -24.053 -5.318 22.677 1.00 92.88 502 SER A O 1
ATOM 3815 N N . MET A 1 503 ? -22.153 -5.907 21.659 1.00 93.19 503 MET A N 1
ATOM 3816 C CA . MET A 1 503 ? -21.291 -4.921 22.300 1.00 93.19 503 MET A CA 1
ATOM 3817 C C . MET A 1 503 ? -20.653 -4.033 21.235 1.00 93.19 503 MET A C 1
ATOM 3819 O O . MET A 1 503 ? -20.231 -4.521 20.189 1.00 93.19 503 MET A O 1
ATOM 3823 N N . MET A 1 504 ? -20.535 -2.741 21.532 1.00 92.44 504 MET A N 1
ATOM 3824 C CA . MET A 1 504 ? -19.752 -1.796 20.742 1.00 92.44 504 MET A CA 1
ATOM 3825 C C . MET A 1 504 ? -18.958 -0.893 21.681 1.00 92.44 504 MET A C 1
ATOM 3827 O O . MET A 1 504 ? -19.546 -0.143 22.460 1.00 92.44 504 MET A O 1
ATOM 3831 N N . LEU A 1 505 ? -17.631 -0.950 21.584 1.00 93.12 505 LEU A N 1
ATOM 3832 C CA . LEU A 1 505 ? -16.713 0.027 22.159 1.00 93.12 505 LEU A CA 1
ATOM 3833 C C . LEU A 1 505 ? -16.215 0.916 21.026 1.00 93.12 505 LEU A C 1
ATOM 3835 O O . LEU A 1 505 ? -15.421 0.470 20.202 1.00 93.12 505 LEU A O 1
ATOM 3839 N N . LYS A 1 506 ? -16.691 2.157 20.959 1.00 89.56 506 LYS A N 1
ATOM 3840 C CA . LYS A 1 506 ? -16.290 3.082 19.901 1.00 89.56 506 LYS A CA 1
ATOM 3841 C C . LYS A 1 506 ? -14.828 3.505 20.027 1.00 89.56 506 LYS A C 1
ATOM 3843 O O . LYS A 1 506 ? -14.268 3.503 21.122 1.00 89.56 506 LYS A O 1
ATOM 3848 N N . SER A 1 507 ? -14.232 3.918 18.911 1.00 86.25 507 SER A N 1
ATOM 3849 C CA . SER A 1 507 ? -12.841 4.385 18.827 1.00 86.25 507 SER A CA 1
ATOM 3850 C C . SER A 1 507 ? -12.490 5.458 19.871 1.00 86.25 507 SER A C 1
ATOM 3852 O O . SER A 1 507 ? -11.400 5.445 20.432 1.00 86.25 507 SER A O 1
ATOM 3854 N N . GLU A 1 508 ? -13.439 6.334 20.206 1.00 87.00 508 GLU A N 1
ATOM 3855 C CA . GLU A 1 508 ? -13.283 7.411 21.183 1.00 87.00 508 GLU A CA 1
ATOM 3856 C C . GLU A 1 508 ? -13.155 6.904 22.625 1.00 87.00 508 GLU A C 1
ATOM 3858 O O . GLU A 1 508 ? -12.719 7.644 23.502 1.00 87.00 508 GLU A O 1
ATOM 3863 N N . SER A 1 509 ? -13.549 5.659 22.911 1.00 85.75 509 SER A N 1
ATOM 3864 C CA . SER A 1 509 ? -13.328 5.016 24.213 1.00 85.75 509 SER A CA 1
ATOM 3865 C C . SER A 1 509 ? -11.865 4.600 24.436 1.00 85.75 509 SER A C 1
ATOM 3867 O O . SER A 1 509 ? -11.536 4.186 25.546 1.00 85.75 509 SER A O 1
ATOM 3869 N N . PHE A 1 510 ? -10.992 4.725 23.429 1.00 87.06 510 PHE A N 1
ATOM 3870 C CA . PHE A 1 510 ? -9.575 4.375 23.508 1.00 87.06 510 PHE A CA 1
ATOM 3871 C C . PHE A 1 510 ? -8.677 5.595 23.236 1.00 87.06 510 PHE A C 1
ATOM 3873 O O . PHE A 1 510 ? -9.029 6.503 22.485 1.00 87.06 510 PHE A O 1
ATOM 3880 N N . SER A 1 511 ? -7.483 5.610 23.827 1.00 83.38 511 SER A N 1
ATOM 3881 C CA . SER A 1 511 ? -6.513 6.703 23.713 1.00 83.38 511 SER A CA 1
ATOM 3882 C C . SER A 1 511 ? -5.074 6.172 23.810 1.00 83.38 511 SER A C 1
ATOM 3884 O O . SER A 1 511 ? -4.574 6.015 24.925 1.00 83.38 511 SER A O 1
ATOM 3886 N N . PRO A 1 512 ? -4.377 5.883 22.684 1.00 79.31 512 PRO A N 1
ATOM 3887 C CA . PRO A 1 512 ? -4.840 5.958 21.291 1.00 79.31 512 PRO A CA 1
ATOM 3888 C C . PRO A 1 512 ? -5.657 4.731 20.828 1.00 79.31 512 PRO A C 1
ATOM 3890 O O . PRO A 1 512 ? -5.547 3.642 21.394 1.00 79.31 512 PRO A O 1
ATOM 3893 N N . PHE A 1 513 ? -6.438 4.918 19.755 1.00 81.00 513 PHE A N 1
ATOM 3894 C CA . PHE A 1 513 ? -7.045 3.854 18.946 1.00 81.00 513 PHE A CA 1
ATOM 3895 C C . PHE A 1 513 ? -6.472 3.873 17.530 1.00 81.00 513 PHE A C 1
ATOM 3897 O O . PHE A 1 513 ? -6.414 4.932 16.896 1.00 81.00 513 PHE A O 1
ATOM 3904 N N . ARG A 1 514 ? -6.114 2.710 16.999 1.00 76.62 514 ARG A N 1
ATOM 3905 C CA . ARG A 1 514 ? -5.753 2.521 15.597 1.00 76.62 514 ARG A CA 1
ATOM 3906 C C . ARG A 1 514 ? -6.184 1.132 15.159 1.00 76.62 514 ARG A C 1
ATOM 3908 O O . ARG A 1 514 ? -5.828 0.167 15.816 1.00 76.62 514 ARG A O 1
ATOM 3915 N N . CYS A 1 515 ? -6.901 1.038 14.045 1.00 73.81 515 CYS A N 1
ATOM 3916 C CA . CYS A 1 515 ? -7.240 -0.220 13.391 1.00 73.81 515 CYS A CA 1
ATOM 3917 C C . CYS A 1 515 ? -7.124 -0.001 11.880 1.00 73.81 515 CYS A C 1
ATOM 3919 O O . CYS A 1 515 ? -7.938 0.710 11.293 1.00 73.81 515 CYS A O 1
ATOM 3921 N N . ASP A 1 516 ? -6.063 -0.526 11.264 1.00 65.00 516 ASP A N 1
ATOM 3922 C CA . ASP A 1 516 ? -5.737 -0.227 9.861 1.00 65.00 516 ASP A CA 1
ATOM 3923 C C . ASP A 1 516 ? -6.537 -1.088 8.863 1.00 65.00 516 ASP A C 1
ATOM 3925 O O . ASP A 1 516 ? -6.781 -0.672 7.727 1.00 65.00 516 ASP A O 1
ATOM 3929 N N . ARG A 1 517 ? -6.959 -2.283 9.289 1.00 61.62 517 ARG A N 1
ATOM 3930 C CA . ARG A 1 517 ? -7.829 -3.215 8.559 1.00 61.62 517 ARG A CA 1
ATOM 3931 C C . ARG A 1 517 ? -8.915 -3.735 9.488 1.00 61.62 517 ARG A C 1
ATOM 3933 O O . ARG A 1 517 ? -8.751 -3.690 10.703 1.00 61.62 517 ARG A O 1
ATOM 3940 N N . ASN A 1 518 ? -10.000 -4.244 8.912 1.00 71.31 518 ASN A N 1
ATOM 3941 C CA . ASN A 1 518 ? -10.981 -4.985 9.694 1.00 71.31 518 ASN A CA 1
ATOM 3942 C C . ASN A 1 518 ? -10.346 -6.308 10.126 1.00 71.31 518 ASN A C 1
ATOM 3944 O O . ASN A 1 518 ? -9.949 -7.096 9.268 1.00 71.31 518 ASN A O 1
ATOM 3948 N N . ILE A 1 519 ? -10.231 -6.519 11.433 1.00 83.69 519 ILE A N 1
ATOM 3949 C CA . ILE A 1 519 ? -9.605 -7.701 12.030 1.00 83.69 519 ILE A CA 1
ATOM 3950 C C . ILE A 1 519 ? -10.630 -8.348 12.957 1.00 83.69 519 ILE A C 1
ATOM 3952 O O . ILE A 1 519 ? -11.200 -7.668 13.805 1.00 83.69 519 ILE A O 1
ATOM 3956 N N . ALA A 1 520 ? -10.849 -9.653 12.813 1.00 85.38 520 ALA A N 1
ATOM 3957 C CA . ALA A 1 520 ? -11.656 -10.434 13.742 1.00 85.38 520 ALA A CA 1
ATOM 3958 C C . ALA A 1 520 ? -10.723 -11.192 14.693 1.00 85.38 520 ALA A C 1
ATOM 3960 O O . ALA A 1 520 ? -9.907 -12.003 14.261 1.00 85.38 520 ALA A O 1
ATOM 3961 N N . LEU A 1 521 ? -10.823 -10.914 15.991 1.00 90.50 521 LEU A N 1
ATOM 3962 C CA . LEU A 1 521 ? -10.048 -11.604 17.020 1.00 90.50 521 LEU A CA 1
ATOM 3963 C C . LEU A 1 521 ? -10.920 -12.682 17.665 1.00 90.50 521 LEU A C 1
ATOM 3965 O O . LEU A 1 521 ? -11.692 -12.388 18.584 1.00 90.50 521 LEU A O 1
ATOM 3969 N N . GLY A 1 522 ? -10.799 -13.922 17.193 1.00 92.19 522 GLY A N 1
ATOM 3970 C CA . GLY A 1 522 ? -11.485 -15.065 17.791 1.00 92.19 522 GLY A CA 1
ATOM 3971 C C . GLY A 1 522 ? -10.825 -15.489 19.093 1.00 92.19 522 GLY A C 1
ATOM 3972 O O . GLY A 1 522 ? -9.683 -15.951 19.105 1.00 92.19 522 GLY A O 1
ATOM 3973 N N . ILE A 1 523 ? -11.524 -15.287 20.212 1.00 92.56 523 ILE A N 1
ATOM 3974 C CA . ILE A 1 523 ? -10.974 -15.476 21.556 1.00 92.56 523 ILE A CA 1
ATOM 3975 C C . ILE A 1 523 ? -11.942 -16.284 22.422 1.00 92.56 523 ILE A C 1
ATOM 3977 O O . ILE A 1 523 ? -13.127 -15.972 22.537 1.00 92.56 523 ILE A O 1
ATOM 3981 N N . ASN A 1 524 ? -11.393 -17.261 23.143 1.00 91.88 524 ASN A N 1
ATOM 3982 C CA . ASN A 1 524 ? -12.089 -17.915 24.244 1.00 91.88 524 ASN A CA 1
ATOM 3983 C C . ASN A 1 524 ? -12.197 -16.969 25.456 1.00 91.88 524 ASN A C 1
ATOM 3985 O O . ASN A 1 524 ? -11.190 -16.604 26.080 1.00 91.88 524 ASN A O 1
ATOM 3989 N N . LEU A 1 525 ? -13.423 -16.616 25.847 1.00 91.88 525 LEU A N 1
ATOM 3990 C CA . LEU A 1 525 ? -13.694 -15.630 26.898 1.00 91.88 525 LEU A CA 1
ATOM 3991 C C . LEU A 1 525 ? -13.209 -16.075 28.283 1.00 91.88 525 LEU A C 1
ATOM 3993 O O . LEU A 1 525 ? -12.833 -15.239 29.105 1.00 91.88 525 LEU A O 1
ATOM 3997 N N . THR A 1 526 ? -13.135 -17.384 28.542 1.00 90.94 526 THR A N 1
ATOM 3998 C CA . THR A 1 526 ? -12.577 -17.904 29.803 1.00 90.94 526 THR A CA 1
ATOM 3999 C C . THR A 1 526 ? -11.067 -17.667 29.883 1.00 90.94 526 THR A C 1
ATOM 4001 O O . THR A 1 526 ? -10.545 -17.319 30.946 1.00 90.94 526 THR A O 1
ATOM 4004 N N . SER A 1 527 ? -10.349 -17.833 28.771 1.00 91.62 527 SER A N 1
ATOM 4005 C CA . SER A 1 527 ? -8.914 -17.539 28.680 1.00 91.62 527 SER A CA 1
ATOM 4006 C C . SER A 1 527 ? -8.647 -16.041 28.791 1.00 91.62 527 SER A C 1
ATOM 4008 O O . SER A 1 527 ? -7.804 -15.631 29.593 1.00 91.62 527 SER A O 1
ATOM 4010 N N . LEU A 1 528 ? -9.435 -15.225 28.086 1.00 93.50 528 LEU A N 1
ATOM 4011 C CA . LEU A 1 528 ? -9.374 -13.768 28.187 1.00 93.50 528 LEU A CA 1
ATOM 4012 C C . LEU A 1 528 ? -9.584 -13.288 29.627 1.00 93.50 528 LEU A C 1
ATOM 4014 O O . LEU A 1 528 ? -8.805 -12.487 30.141 1.00 93.50 528 LEU A O 1
ATOM 4018 N N . GLN A 1 529 ? -10.578 -13.840 30.326 1.00 93.12 529 GLN A N 1
ATOM 4019 C CA . GLN A 1 529 ? -10.841 -13.498 31.720 1.00 93.12 529 GLN A CA 1
ATOM 4020 C C . GLN A 1 529 ? -9.642 -13.805 32.636 1.00 93.12 529 GLN A C 1
ATOM 4022 O O . GLN A 1 529 ? -9.350 -13.036 33.552 1.00 93.12 529 GLN A O 1
ATOM 4027 N N . LYS A 1 530 ? -8.931 -14.920 32.413 1.00 91.88 530 LYS A N 1
ATOM 4028 C CA . LYS A 1 530 ? -7.743 -15.277 33.210 1.00 91.88 530 LYS A CA 1
ATOM 4029 C C . LYS A 1 530 ? -6.614 -14.268 33.026 1.00 91.88 530 LYS A C 1
ATOM 4031 O O . LYS A 1 530 ? -6.005 -13.890 34.020 1.00 91.88 530 LYS A O 1
ATOM 4036 N N . VAL A 1 531 ? -6.377 -13.814 31.795 1.00 93.06 531 VAL A N 1
ATOM 4037 C CA . VAL A 1 531 ? -5.354 -12.800 31.492 1.00 93.06 531 VAL A CA 1
ATOM 4038 C C . VAL A 1 531 ? -5.743 -11.444 32.073 1.00 93.06 531 VAL A C 1
ATOM 4040 O O . VAL A 1 531 ? -4.950 -10.823 32.775 1.00 93.06 531 VAL A O 1
ATOM 4043 N N . LEU A 1 532 ? -6.995 -11.016 31.893 1.00 91.69 532 LEU A N 1
ATOM 4044 C CA . LEU A 1 532 ? -7.473 -9.744 32.436 1.00 91.69 532 LEU A CA 1
ATOM 4045 C C . LEU A 1 532 ? -7.432 -9.696 33.977 1.00 91.69 532 LEU A C 1
ATOM 4047 O O . LEU A 1 532 ? -7.259 -8.625 34.559 1.00 91.69 532 LEU A O 1
ATOM 4051 N N . ARG A 1 533 ? -7.536 -10.840 34.667 1.00 90.25 533 ARG A N 1
ATOM 4052 C CA . ARG A 1 533 ? -7.377 -10.924 36.133 1.00 90.25 533 ARG A CA 1
ATOM 4053 C C . ARG A 1 533 ? -5.958 -10.624 36.626 1.00 90.25 533 ARG A C 1
ATOM 4055 O O . ARG A 1 533 ? -5.801 -10.345 37.811 1.00 90.25 533 ARG A O 1
ATOM 4062 N N . CYS A 1 534 ? -4.942 -10.673 35.764 1.00 86.69 534 CYS A N 1
ATOM 4063 C CA . CYS A 1 534 ? -3.559 -10.354 36.135 1.00 86.69 534 CYS A CA 1
ATOM 4064 C C . CYS A 1 534 ? -3.307 -8.846 36.312 1.00 86.69 534 CYS A C 1
ATOM 4066 O O . CYS A 1 534 ? -2.309 -8.458 36.927 1.00 86.69 534 CYS A O 1
ATOM 4068 N N . ALA A 1 535 ? -4.210 -8.008 35.801 1.00 88.06 535 ALA A N 1
ATOM 4069 C CA . ALA A 1 535 ? -4.147 -6.558 35.919 1.00 88.06 535 ALA A CA 1
ATOM 4070 C C . ALA A 1 535 ? -4.892 -6.050 37.160 1.00 88.06 535 ALA A C 1
ATOM 4072 O O . ALA A 1 535 ? -5.887 -6.645 37.586 1.00 88.06 535 ALA A O 1
ATOM 4073 N N . GLN A 1 536 ? -4.485 -4.900 37.691 1.00 87.25 536 GLN A N 1
ATOM 4074 C CA . GLN A 1 536 ? -5.270 -4.107 38.641 1.00 87.25 536 GLN A CA 1
ATOM 4075 C C . GLN A 1 536 ? -6.374 -3.323 37.915 1.00 87.25 536 GLN A C 1
ATOM 4077 O O . GLN A 1 536 ? -6.463 -3.341 36.686 1.00 87.25 536 GLN A O 1
ATOM 4082 N N . ASN A 1 537 ? -7.304 -2.724 38.660 1.00 85.69 537 ASN A N 1
ATOM 4083 C CA . ASN A 1 537 ? -8.450 -2.021 38.065 1.00 85.69 537 ASN A CA 1
ATOM 4084 C C . ASN A 1 537 ? -8.044 -0.722 37.356 1.00 85.69 537 ASN A C 1
ATOM 4086 O O . ASN A 1 537 ? -8.568 -0.448 36.279 1.00 85.69 537 ASN A O 1
ATOM 4090 N N . GLU A 1 538 ? -7.088 0.000 37.939 1.00 88.00 538 GLU A N 1
ATOM 4091 C CA . GLU A 1 538 ? -6.561 1.271 37.424 1.00 88.00 538 GLU A CA 1
ATOM 4092 C C . GLU A 1 538 ? -5.382 1.085 36.456 1.00 88.00 538 GLU A C 1
ATOM 4094 O O . GLU A 1 538 ? -4.830 2.064 35.966 1.00 88.00 538 GLU A O 1
ATOM 4099 N N . ASP A 1 539 ? -4.978 -0.162 36.178 1.00 90.88 539 ASP A N 1
ATOM 4100 C CA . ASP A 1 539 ? -3.945 -0.420 35.174 1.00 90.88 539 ASP A CA 1
ATOM 4101 C C . ASP A 1 539 ? -4.483 -0.040 33.789 1.00 90.88 539 ASP A C 1
ATOM 4103 O O . ASP A 1 539 ? -5.624 -0.357 33.433 1.00 90.88 539 ASP A O 1
ATOM 4107 N N . ILE A 1 540 ? -3.630 0.579 32.985 1.00 90.94 540 ILE A N 1
ATOM 4108 C CA . ILE A 1 540 ? -3.898 0.882 31.585 1.00 90.94 540 ILE A CA 1
ATOM 4109 C C . ILE A 1 540 ? -3.751 -0.415 30.791 1.00 90.94 540 ILE A C 1
ATOM 4111 O O . ILE A 1 540 ? -2.761 -1.131 30.946 1.00 90.94 540 ILE A O 1
ATOM 4115 N N . LEU A 1 541 ? -4.715 -0.714 29.921 1.00 93.00 541 LEU A N 1
ATOM 4116 C CA . LEU A 1 541 ? -4.674 -1.878 29.035 1.00 93.00 541 LEU A CA 1
ATOM 4117 C C . LEU A 1 541 ? -4.419 -1.428 27.597 1.00 93.00 541 LEU A C 1
ATOM 4119 O O . LEU A 1 541 ? -5.222 -0.691 27.036 1.00 93.00 541 LEU A O 1
ATOM 4123 N N . THR A 1 542 ? -3.362 -1.939 26.974 1.00 90.50 542 THR A N 1
ATOM 4124 C CA . THR A 1 542 ? -3.127 -1.810 25.534 1.00 90.50 542 THR A CA 1
ATOM 4125 C C . THR A 1 542 ? -3.300 -3.169 24.861 1.00 90.50 542 THR A C 1
ATOM 4127 O O . THR A 1 542 ? -2.589 -4.119 25.184 1.00 90.50 542 THR A O 1
ATOM 4130 N N . VAL A 1 543 ? -4.244 -3.259 23.924 1.00 91.69 543 VAL A N 1
ATOM 4131 C CA . VAL A 1 543 ? -4.472 -4.436 23.075 1.00 91.69 543 VAL A CA 1
ATOM 4132 C C . VAL A 1 543 ? -3.760 -4.222 21.746 1.00 91.69 543 VAL A C 1
ATOM 4134 O O . VAL A 1 543 ? -3.961 -3.190 21.102 1.00 91.69 543 VAL A O 1
ATOM 4137 N N . LYS A 1 544 ? -2.928 -5.190 21.355 1.00 87.50 544 LYS A N 1
ATOM 4138 C CA . LYS A 1 544 ? -2.134 -5.167 20.128 1.00 87.50 544 LYS A CA 1
ATOM 4139 C C . LYS A 1 544 ? -2.370 -6.425 19.304 1.00 87.50 544 LYS A C 1
ATOM 4141 O O . LYS A 1 544 ? -2.264 -7.531 19.828 1.00 87.50 544 LYS A O 1
ATOM 4146 N N . ALA A 1 545 ? -2.659 -6.264 18.019 1.00 83.56 545 ALA A N 1
ATOM 4147 C CA . ALA A 1 545 ? -2.745 -7.378 17.077 1.00 83.56 545 ALA A CA 1
ATOM 4148 C C . ALA A 1 545 ? -2.227 -6.969 15.692 1.00 83.56 545 ALA A C 1
ATOM 4150 O O . ALA A 1 545 ? -2.366 -5.813 15.293 1.00 83.56 545 ALA A O 1
ATOM 4151 N N . GLU A 1 546 ? -1.623 -7.916 14.978 1.00 76.75 546 GLU A N 1
ATOM 4152 C CA . GLU A 1 546 ? -1.224 -7.759 13.572 1.00 76.75 546 GLU A CA 1
ATOM 4153 C C . GLU A 1 546 ? -2.438 -7.903 12.628 1.00 76.75 546 GLU A C 1
ATOM 4155 O O . GLU A 1 546 ? -3.520 -8.283 13.066 1.00 76.75 546 GLU A O 1
ATOM 4160 N N . ASP A 1 547 ? -2.267 -7.620 11.330 1.00 63.81 547 ASP A N 1
ATOM 4161 C CA . ASP A 1 547 ? -3.344 -7.688 10.320 1.00 63.81 547 ASP A CA 1
ATOM 4162 C C . ASP A 1 547 ? -3.977 -9.091 10.161 1.00 63.81 547 ASP A C 1
ATOM 4164 O O . ASP A 1 547 ? -5.166 -9.198 9.867 1.00 63.81 547 ASP A O 1
ATOM 4168 N N . ALA A 1 548 ? -3.190 -10.161 10.323 1.00 64.44 548 ALA A N 1
ATOM 4169 C CA . ALA A 1 548 ? -3.637 -11.559 10.281 1.00 64.44 548 ALA A CA 1
ATOM 4170 C C . ALA A 1 548 ? -3.110 -12.282 11.530 1.00 64.44 548 ALA A C 1
ATOM 4172 O O . ALA A 1 548 ? -2.098 -12.982 11.462 1.00 64.44 548 ALA A O 1
ATOM 4173 N N . PRO A 1 549 ? -3.701 -12.008 12.702 1.00 68.25 549 PRO A N 1
ATOM 4174 C CA . PRO A 1 549 ? -3.084 -12.374 13.959 1.00 68.25 549 PRO A CA 1
ATOM 4175 C C . PRO A 1 549 ? -3.353 -13.848 14.292 1.00 68.25 549 PRO A C 1
ATOM 4177 O O . PRO A 1 549 ? -4.498 -14.279 14.362 1.00 68.25 549 PRO A O 1
ATOM 4180 N N . ASP A 1 550 ? -2.292 -14.601 14.588 1.00 80.00 550 ASP A N 1
ATOM 4181 C CA . ASP A 1 550 ? -2.394 -15.893 15.295 1.00 80.00 550 ASP A CA 1
ATOM 4182 C C . ASP A 1 550 ? -2.483 -15.688 16.821 1.00 80.00 550 ASP A C 1
ATOM 4184 O O . ASP A 1 550 ? -2.883 -16.574 17.584 1.00 80.00 550 ASP A O 1
ATOM 4188 N N . VAL A 1 551 ? -2.057 -14.509 17.286 1.00 86.12 551 VAL A N 1
ATOM 4189 C CA . VAL A 1 551 ? -2.003 -14.115 18.694 1.00 86.12 551 VAL A CA 1
ATOM 4190 C C . VAL A 1 551 ? -2.442 -12.663 18.863 1.00 86.12 551 VAL A C 1
ATOM 4192 O O . VAL A 1 551 ? -2.113 -11.803 18.048 1.00 86.12 551 VAL A O 1
ATOM 4195 N N . VAL A 1 552 ? -3.148 -12.380 19.955 1.00 90.38 552 VAL A N 1
ATOM 4196 C CA . VAL A 1 552 ? -3.368 -11.016 20.446 1.00 90.38 552 VAL A CA 1
ATOM 4197 C C . VAL A 1 552 ? -2.484 -10.780 21.662 1.00 90.38 552 VAL A C 1
ATOM 4199 O O . VAL A 1 552 ? -2.438 -11.596 22.586 1.00 90.38 552 VAL A O 1
ATOM 4202 N N . ASN A 1 553 ? -1.792 -9.651 21.661 1.00 90.19 553 ASN A N 1
ATOM 4203 C CA . ASN A 1 553 ? -0.916 -9.221 22.734 1.00 90.19 553 ASN A CA 1
ATOM 4204 C C . ASN A 1 553 ? -1.654 -8.221 23.639 1.00 90.19 553 ASN A C 1
ATOM 4206 O O . ASN A 1 553 ? -2.297 -7.281 23.165 1.00 90.19 553 ASN A O 1
ATOM 4210 N N . MET A 1 554 ? -1.591 -8.441 24.951 1.00 91.19 554 MET A N 1
ATOM 4211 C CA . MET A 1 554 ? -2.194 -7.576 25.965 1.00 91.19 554 MET A CA 1
ATOM 4212 C C . MET A 1 554 ? -1.122 -7.058 26.914 1.00 91.19 554 MET A C 1
ATOM 4214 O O . MET A 1 554 ? -0.518 -7.825 27.666 1.00 91.19 554 MET A O 1
ATOM 4218 N N . VAL A 1 555 ? -0.928 -5.741 26.903 1.00 90.75 555 VAL A N 1
ATOM 4219 C CA . VAL A 1 555 ? 0.018 -5.036 27.768 1.00 90.75 555 VAL A CA 1
ATOM 4220 C C . VAL A 1 555 ? -0.752 -4.301 28.856 1.00 90.75 555 VAL A C 1
ATOM 4222 O O . VAL A 1 555 ? -1.642 -3.505 28.564 1.00 90.75 555 VAL A O 1
ATOM 4225 N N . PHE A 1 556 ? -0.390 -4.550 30.109 1.00 91.56 556 PHE A N 1
ATOM 4226 C CA . PHE A 1 556 ? -0.910 -3.859 31.280 1.00 91.56 556 PHE A CA 1
ATOM 4227 C C . PHE A 1 556 ? 0.179 -2.982 31.889 1.00 91.56 556 PHE A C 1
ATOM 4229 O O . PHE A 1 556 ? 1.241 -3.483 32.267 1.00 91.56 556 PHE A O 1
ATOM 4236 N N . GLU A 1 557 ? -0.095 -1.689 32.003 1.00 88.75 557 GLU A N 1
ATOM 4237 C CA . GLU A 1 557 ? 0.804 -0.696 32.592 1.00 88.75 557 GLU A CA 1
ATOM 4238 C C . GLU A 1 557 ? 0.173 -0.153 33.874 1.00 88.75 557 GLU A C 1
ATOM 4240 O O . GLU A 1 557 ? -0.967 0.311 33.866 1.00 88.75 557 GLU A O 1
ATOM 4245 N N . SER A 1 558 ? 0.905 -0.210 34.984 1.00 87.06 558 SER A N 1
ATOM 4246 C CA . SER A 1 558 ? 0.434 0.365 36.243 1.00 87.06 558 SER A CA 1
ATOM 4247 C C . SER A 1 558 ? 0.573 1.889 36.234 1.00 87.06 558 SER A C 1
ATOM 4249 O O . SER A 1 558 ? 1.601 2.418 35.822 1.00 87.06 558 SER A O 1
ATOM 4251 N N . SER A 1 559 ? -0.443 2.606 36.722 1.00 76.75 559 SER A N 1
ATOM 4252 C CA . SER A 1 559 ? -0.386 4.069 36.879 1.00 76.75 559 SER A CA 1
ATOM 4253 C C . SER A 1 559 ? 0.571 4.513 37.991 1.00 76.75 559 SER A C 1
ATOM 4255 O O . SER A 1 559 ? 1.164 5.588 37.913 1.00 76.75 559 SER A O 1
ATOM 4257 N N . ASP A 1 560 ? 0.718 3.683 39.026 1.00 77.94 560 ASP A N 1
ATOM 4258 C CA . ASP A 1 560 ? 1.376 4.048 40.287 1.00 77.94 560 ASP A CA 1
ATOM 4259 C C . ASP A 1 560 ? 2.805 3.501 40.394 1.00 77.94 560 ASP A C 1
ATOM 4261 O O . ASP A 1 560 ? 3.580 3.900 41.265 1.00 77.94 560 ASP A O 1
ATOM 4265 N N . SER A 1 561 ? 3.161 2.552 39.530 1.00 75.00 561 SER A N 1
ATOM 4266 C CA . SER A 1 561 ? 4.457 1.881 39.531 1.00 75.00 561 SER A CA 1
ATOM 4267 C C . SER A 1 561 ? 4.940 1.663 38.105 1.00 75.00 561 SER A C 1
ATOM 4269 O O . SER A 1 561 ? 4.136 1.494 37.200 1.00 75.00 561 SER A O 1
ATOM 4271 N N . ASP A 1 562 ? 6.253 1.577 37.901 1.00 77.19 562 ASP A N 1
ATOM 4272 C CA . ASP A 1 562 ? 6.856 1.310 36.584 1.00 77.19 562 ASP A CA 1
ATOM 4273 C C . ASP A 1 562 ? 6.735 -0.177 36.172 1.00 77.19 562 ASP A C 1
ATOM 4275 O O . ASP A 1 562 ? 7.635 -0.786 35.591 1.00 77.19 562 ASP A O 1
ATOM 4279 N N . ARG A 1 563 ? 5.636 -0.828 36.576 1.00 78.75 563 ARG A N 1
ATOM 4280 C CA . ARG A 1 563 ? 5.361 -2.235 36.302 1.00 78.75 563 ARG A CA 1
ATOM 4281 C C . ARG A 1 563 ? 4.600 -2.345 34.988 1.00 78.75 563 ARG A C 1
ATOM 4283 O O . ARG A 1 563 ? 3.456 -1.907 34.889 1.00 78.75 563 ARG A O 1
ATOM 4290 N N . ILE A 1 564 ? 5.207 -3.055 34.043 1.00 86.75 564 ILE A N 1
ATOM 4291 C CA . ILE A 1 564 ? 4.605 -3.444 32.768 1.00 86.75 564 ILE A CA 1
ATOM 4292 C C . ILE A 1 564 ? 4.469 -4.968 32.756 1.00 86.75 564 ILE A C 1
ATOM 4294 O O . ILE A 1 564 ? 5.407 -5.683 33.108 1.00 86.75 564 ILE A O 1
ATOM 4298 N N . SER A 1 565 ? 3.285 -5.479 32.426 1.00 85.31 565 SER A N 1
ATOM 4299 C CA . SER A 1 565 ? 3.025 -6.917 32.277 1.00 85.31 565 SER A CA 1
ATOM 4300 C C . SER A 1 565 ? 2.460 -7.195 30.894 1.00 85.31 565 SER A C 1
ATOM 4302 O O . SER A 1 565 ? 1.502 -6.552 30.488 1.00 85.31 565 SER A O 1
ATOM 4304 N N . GLU A 1 566 ? 3.037 -8.158 30.188 1.00 89.62 566 GLU A N 1
ATOM 4305 C CA . GLU A 1 566 ? 2.691 -8.484 28.806 1.00 89.62 566 GLU A CA 1
ATOM 4306 C C . GLU A 1 566 ? 2.265 -9.951 28.711 1.00 89.62 566 GLU A C 1
ATOM 4308 O O . GLU A 1 566 ? 2.905 -10.829 29.298 1.00 89.62 566 GLU A O 1
ATOM 4313 N N . TYR A 1 567 ? 1.156 -10.207 28.016 1.00 90.56 567 TYR A N 1
ATOM 4314 C CA . TYR A 1 567 ? 0.573 -11.536 27.868 1.00 90.56 567 TYR A CA 1
ATOM 4315 C C . TYR A 1 567 ? 0.063 -11.755 26.447 1.00 90.56 567 TYR A C 1
ATOM 4317 O O . TYR A 1 567 ? -0.714 -10.950 25.938 1.00 90.56 567 TYR A O 1
ATOM 4325 N N . ASP A 1 568 ? 0.418 -12.897 25.862 1.00 89.19 568 ASP A N 1
ATOM 4326 C CA . ASP A 1 568 ? -0.085 -13.318 24.556 1.00 89.19 568 ASP A CA 1
ATOM 4327 C C . ASP A 1 568 ? -1.225 -14.330 24.711 1.00 89.19 568 ASP A C 1
ATOM 4329 O O . ASP A 1 568 ? -1.124 -15.310 25.459 1.00 89.19 568 ASP A O 1
ATOM 4333 N N . ILE A 1 569 ? -2.312 -14.113 23.972 1.00 91.19 569 ILE A N 1
ATOM 4334 C CA . ILE A 1 569 ? -3.448 -15.030 23.873 1.00 91.19 569 ILE A CA 1
ATOM 4335 C C . ILE A 1 569 ? -3.501 -15.559 22.445 1.00 91.19 569 ILE A C 1
ATOM 4337 O O . ILE A 1 569 ? -3.543 -14.784 21.495 1.00 91.19 569 ILE A O 1
ATOM 4341 N N . LYS A 1 570 ? -3.524 -16.886 22.296 1.00 88.94 570 LYS A N 1
ATOM 4342 C CA . LYS A 1 570 ? -3.720 -17.524 20.991 1.00 88.94 570 LYS A CA 1
ATOM 4343 C C . LYS A 1 570 ? -5.137 -17.290 20.494 1.00 88.94 570 LYS A C 1
ATOM 4345 O O . LYS A 1 570 ? -6.087 -17.496 21.252 1.00 88.94 570 LYS A O 1
ATOM 4350 N N . LEU A 1 571 ? -5.236 -16.890 19.236 1.00 89.56 571 LEU A N 1
ATOM 4351 C CA . LEU A 1 571 ? -6.496 -16.699 18.542 1.00 89.56 571 LEU A CA 1
ATOM 4352 C C . LEU A 1 571 ? -6.962 -18.014 17.919 1.00 89.56 571 LEU A C 1
ATOM 4354 O O . LEU A 1 571 ? -6.199 -18.978 17.804 1.00 89.56 571 LEU A O 1
ATOM 4358 N N . MET A 1 572 ? -8.245 -18.067 17.591 1.00 87.81 572 MET A N 1
ATOM 4359 C CA . MET A 1 572 ? -8.881 -19.226 16.981 1.00 87.81 572 MET A CA 1
ATOM 4360 C C . MET A 1 572 ? -9.831 -18.787 15.875 1.00 87.81 572 MET A C 1
ATOM 4362 O O . MET A 1 572 ? -10.474 -17.746 15.991 1.00 87.81 572 MET A O 1
ATOM 4366 N N . ASP A 1 573 ? -9.936 -19.600 14.830 1.00 82.25 573 ASP A N 1
ATOM 4367 C CA . ASP A 1 573 ? -10.882 -19.358 13.747 1.00 82.25 573 ASP A CA 1
ATOM 4368 C C . ASP A 1 573 ? -12.293 -19.709 14.224 1.00 82.25 573 ASP A C 1
ATOM 4370 O O . ASP A 1 573 ? -12.585 -20.861 14.557 1.00 82.25 573 ASP A O 1
ATOM 4374 N N . ILE A 1 574 ? -13.162 -18.701 14.292 1.00 82.81 574 ILE A N 1
ATOM 4375 C CA . ILE A 1 574 ? -14.572 -18.856 14.649 1.00 82.81 574 ILE A CA 1
ATOM 4376 C C . ILE A 1 574 ? -15.393 -18.381 13.457 1.00 82.81 574 ILE A C 1
ATOM 4378 O O . ILE A 1 574 ? -15.332 -17.204 13.088 1.00 82.81 574 ILE A O 1
ATOM 4382 N N . ASP A 1 575 ? -16.163 -19.299 12.874 1.00 72.19 575 ASP A N 1
ATOM 4383 C CA . ASP A 1 575 ? -17.088 -18.989 11.789 1.00 72.19 575 ASP A CA 1
ATOM 4384 C C . ASP A 1 575 ? -18.127 -17.967 12.262 1.00 72.19 575 ASP A C 1
ATOM 4386 O O . ASP A 1 575 ? -18.777 -18.130 13.298 1.00 72.19 575 ASP A O 1
ATOM 4390 N N . GLN A 1 576 ? -18.257 -16.882 11.505 1.00 61.12 576 GLN A N 1
ATOM 4391 C CA . GLN A 1 576 ? -19.020 -15.716 11.917 1.00 61.12 576 GLN A CA 1
ATOM 4392 C C . GLN A 1 576 ? -20.336 -15.612 11.142 1.00 61.12 576 GLN A C 1
ATOM 4394 O O . GLN A 1 576 ? -20.347 -15.341 9.942 1.00 61.12 576 GLN A O 1
ATOM 4399 N N . GLU A 1 577 ? -21.461 -15.749 11.842 1.00 58.56 577 GLU A N 1
ATOM 4400 C CA . GLU A 1 577 ? -22.769 -15.343 11.325 1.00 58.56 577 GLU A CA 1
ATOM 4401 C C . GLU A 1 577 ? -23.052 -13.905 11.766 1.00 58.56 577 GLU A C 1
ATOM 4403 O O . GLU A 1 577 ? -23.374 -13.639 12.924 1.00 58.56 577 GLU A O 1
ATOM 4408 N N . HIS A 1 578 ? -22.908 -12.951 10.844 1.00 62.53 578 HIS A N 1
ATOM 4409 C CA . HIS A 1 578 ? -23.285 -11.564 11.108 1.00 62.53 578 HIS A CA 1
ATOM 4410 C C . HIS A 1 578 ? -24.813 -11.451 11.091 1.00 62.53 578 HIS A C 1
ATOM 4412 O O . HIS A 1 578 ? -25.451 -11.555 10.040 1.00 62.53 578 HIS A O 1
ATOM 4418 N N . LEU A 1 579 ? -25.411 -11.255 12.266 1.00 70.12 579 LEU A N 1
ATOM 4419 C CA . LEU A 1 579 ? -26.858 -11.165 12.415 1.00 70.12 579 LEU A CA 1
ATOM 4420 C C . LEU A 1 579 ? -27.278 -9.707 12.241 1.00 70.12 579 LEU A C 1
ATOM 4422 O O . LEU A 1 579 ? -26.978 -8.849 13.075 1.00 70.12 579 LEU A O 1
ATOM 4426 N N . GLY A 1 580 ? -27.992 -9.422 11.152 1.00 67.25 580 GLY A N 1
ATOM 4427 C CA . GLY A 1 580 ? -28.609 -8.117 10.947 1.00 67.25 580 GLY A CA 1
ATOM 4428 C C . GLY A 1 580 ? -29.655 -7.862 12.030 1.00 67.25 580 GLY A C 1
ATOM 4429 O O . GLY A 1 580 ? -30.695 -8.515 12.042 1.00 67.25 580 GLY A O 1
ATOM 4430 N N . ILE A 1 581 ? -29.381 -6.925 12.939 1.00 76.12 581 ILE A N 1
ATOM 4431 C CA . ILE A 1 581 ? -30.359 -6.466 13.930 1.00 76.12 581 ILE A CA 1
ATOM 4432 C C . ILE A 1 581 ? -31.211 -5.380 13.253 1.00 76.12 581 ILE A C 1
ATOM 4434 O O . ILE A 1 581 ? -30.662 -4.330 12.917 1.00 76.12 581 ILE A O 1
ATOM 4438 N N . PRO A 1 582 ? -32.513 -5.604 13.011 1.00 71.00 582 PRO A N 1
ATOM 4439 C CA . PRO A 1 582 ? -33.367 -4.608 12.376 1.00 71.00 582 PRO A CA 1
ATOM 4440 C C . PRO A 1 582 ? -33.651 -3.430 13.317 1.00 71.00 582 PRO A C 1
ATOM 4442 O O . PRO A 1 582 ? -33.872 -3.616 14.518 1.00 71.00 582 PRO A O 1
ATOM 4445 N N . ASP A 1 583 ? -33.717 -2.221 12.755 1.00 69.81 583 ASP A N 1
ATOM 4446 C CA . ASP A 1 583 ? -34.199 -1.034 13.464 1.00 69.81 583 ASP A CA 1
ATOM 4447 C C . ASP A 1 583 ? -35.679 -1.230 13.808 1.00 69.81 583 ASP A C 1
ATOM 4449 O O . ASP A 1 583 ? -36.557 -1.142 12.950 1.00 69.81 583 ASP A O 1
ATOM 4453 N N . THR A 1 584 ? -35.945 -1.559 15.072 1.00 78.69 584 THR A N 1
ATOM 4454 C CA . THR A 1 584 ? -37.286 -1.898 15.552 1.00 78.69 584 THR A CA 1
ATOM 4455 C C . THR A 1 584 ? -37.815 -0.791 16.453 1.00 78.69 584 THR A C 1
ATOM 4457 O O . THR A 1 584 ? -37.140 -0.369 17.395 1.00 78.69 584 THR A O 1
ATOM 4460 N N . GLU A 1 585 ? -39.037 -0.331 16.189 1.00 80.38 585 GLU A N 1
ATOM 4461 C CA . GLU A 1 585 ? -39.765 0.538 17.110 1.00 80.38 585 GLU A CA 1
ATOM 4462 C C . GLU A 1 585 ? -40.354 -0.297 18.254 1.00 80.38 585 GLU A C 1
ATOM 4464 O O . GLU A 1 585 ? -41.064 -1.279 18.036 1.00 80.38 585 GLU A O 1
ATOM 4469 N N . TYR A 1 586 ? -40.042 0.085 19.491 1.00 87.38 586 TYR A N 1
ATOM 4470 C CA . TYR A 1 586 ? -40.498 -0.626 20.682 1.00 87.38 586 TYR A CA 1
ATOM 4471 C C . TYR A 1 586 ? -41.758 0.022 21.263 1.00 87.38 586 TYR A C 1
ATOM 4473 O O . TYR A 1 586 ? -41.829 1.245 21.400 1.00 87.38 586 TYR A O 1
ATOM 4481 N N . ALA A 1 587 ? -42.728 -0.802 21.666 1.00 88.12 587 ALA A N 1
ATOM 4482 C CA . ALA A 1 587 ? -43.982 -0.357 22.274 1.00 88.12 587 ALA A CA 1
ATOM 4483 C C . ALA A 1 587 ? -43.790 0.279 23.662 1.00 88.12 587 ALA A C 1
ATOM 4485 O O . ALA A 1 587 ? -44.520 1.202 24.027 1.00 88.12 587 ALA A O 1
ATOM 4486 N N . ALA A 1 588 ? -42.805 -0.192 24.430 1.00 90.88 588 ALA A N 1
ATOM 4487 C CA . ALA A 1 588 ? -42.443 0.366 25.727 1.00 90.88 588 ALA A CA 1
ATOM 4488 C C . ALA A 1 588 ? -40.924 0.497 25.867 1.00 90.88 588 ALA A C 1
ATOM 4490 O O . ALA A 1 588 ? -40.182 -0.434 25.563 1.00 90.88 588 ALA A O 1
ATOM 4491 N N . THR A 1 589 ? -40.461 1.642 26.366 1.00 93.12 589 THR A N 1
ATOM 4492 C CA . THR A 1 589 ? -39.061 1.895 26.729 1.00 93.12 589 THR A CA 1
ATOM 4493 C C . THR A 1 589 ? -38.994 2.355 28.177 1.00 93.12 589 THR A C 1
ATOM 4495 O O . THR A 1 589 ? -39.567 3.386 28.530 1.00 93.12 589 THR A O 1
ATOM 4498 N N . ILE A 1 590 ? -38.278 1.608 29.009 1.00 93.94 590 ILE A N 1
ATOM 4499 C CA . ILE A 1 590 ? -38.146 1.868 30.441 1.00 93.94 590 ILE A CA 1
ATOM 4500 C C . ILE A 1 590 ? -36.676 2.122 30.760 1.00 93.94 590 ILE A C 1
ATOM 4502 O O . ILE A 1 590 ? -35.844 1.255 30.518 1.00 93.94 590 ILE A O 1
ATOM 4506 N N . SER A 1 591 ? -36.360 3.282 31.328 1.00 93.94 591 SER A N 1
ATOM 4507 C CA . SER A 1 591 ? -35.043 3.588 31.891 1.00 93.94 591 SER A CA 1
ATOM 4508 C C . SER A 1 591 ? -35.142 3.558 33.412 1.00 93.94 591 SER A C 1
ATOM 4510 O O . SER A 1 591 ? -36.016 4.214 33.979 1.00 93.94 591 SER A O 1
ATOM 4512 N N . MET A 1 592 ? -34.297 2.770 34.078 1.00 94.19 592 MET A N 1
ATOM 4513 C CA . MET A 1 592 ? -34.300 2.639 35.539 1.00 94.19 592 MET A CA 1
ATOM 4514 C C . MET A 1 592 ? -32.892 2.384 36.094 1.00 94.19 592 MET A C 1
ATOM 4516 O O . MET A 1 592 ? -31.992 2.023 35.331 1.00 94.19 592 MET A O 1
ATOM 4520 N N . PRO A 1 593 ? -32.675 2.501 37.416 1.00 94.00 593 PRO A N 1
ATOM 4521 C CA . PRO A 1 593 ? -31.385 2.185 38.020 1.00 94.00 593 PRO A CA 1
ATOM 4522 C C . PRO A 1 593 ? -31.020 0.708 37.822 1.00 94.00 593 PRO A C 1
ATOM 4524 O O . PRO A 1 593 ? -31.811 -0.194 38.119 1.00 94.00 593 PRO A O 1
ATOM 4527 N N . SER A 1 594 ? -29.795 0.439 37.369 1.00 94.56 594 SER A N 1
ATOM 4528 C CA . SER A 1 594 ? -29.317 -0.922 37.083 1.00 94.56 594 SER A CA 1
ATOM 4529 C C . SER A 1 594 ? -29.245 -1.807 38.335 1.00 94.56 594 SER A C 1
ATOM 4531 O O . SER A 1 594 ? -29.366 -3.034 38.248 1.00 94.56 594 SER A O 1
ATOM 4533 N N . SER A 1 595 ? -29.070 -1.185 39.503 1.00 93.00 595 SER A N 1
ATOM 4534 C CA . SER A 1 595 ? -29.075 -1.830 40.819 1.00 93.00 595 SER A CA 1
ATOM 4535 C C . SER A 1 595 ? -30.472 -2.296 41.241 1.00 93.00 595 SER A C 1
ATOM 4537 O O . SER A 1 595 ? -30.606 -3.392 41.789 1.00 93.00 595 SER A O 1
ATOM 4539 N N . GLU A 1 596 ? -31.512 -1.517 40.934 1.00 93.00 596 GLU A N 1
ATOM 4540 C CA . GLU A 1 596 ? -32.901 -1.874 41.238 1.00 93.00 596 GLU A CA 1
ATOM 4541 C C . GLU A 1 596 ? -33.365 -3.028 40.344 1.00 93.00 596 GLU A C 1
ATOM 4543 O O . GLU A 1 596 ? -33.883 -4.026 40.843 1.00 93.00 596 GLU A O 1
ATOM 4548 N N . PHE A 1 597 ? -33.072 -2.966 39.041 1.00 94.62 597 PHE A N 1
ATOM 4549 C CA . PHE A 1 597 ? -33.356 -4.071 38.120 1.00 94.62 597 PHE A CA 1
ATOM 4550 C C . PHE A 1 597 ? -32.664 -5.378 38.545 1.00 94.62 597 PHE A C 1
ATOM 4552 O O . PHE A 1 597 ? -33.283 -6.445 38.564 1.00 94.62 597 PHE A O 1
ATOM 4559 N N . GLN A 1 598 ? -31.394 -5.292 38.961 1.00 94.19 598 GLN A N 1
ATOM 4560 C CA . GLN A 1 598 ? -30.644 -6.437 39.479 1.00 94.19 598 GLN A CA 1
ATOM 4561 C C . GLN A 1 598 ? -31.274 -7.021 40.748 1.00 94.19 598 GLN A C 1
ATOM 4563 O O . GLN A 1 598 ? -31.332 -8.245 40.893 1.00 94.19 598 GLN A O 1
ATOM 4568 N N . ARG A 1 599 ? -31.738 -6.170 41.668 1.00 93.44 599 ARG A N 1
ATOM 4569 C CA . ARG A 1 599 ? -32.420 -6.605 42.889 1.00 93.44 599 ARG A CA 1
ATOM 4570 C C . ARG A 1 599 ? -33.718 -7.339 42.563 1.00 93.44 599 ARG A C 1
ATOM 4572 O O . ARG A 1 599 ? -33.901 -8.455 43.036 1.00 93.44 599 ARG A O 1
ATOM 4579 N N . ILE A 1 600 ? -34.554 -6.763 41.698 1.00 93.94 600 ILE A N 1
ATOM 4580 C CA . ILE A 1 600 ? -35.825 -7.361 41.268 1.00 93.94 600 ILE A CA 1
ATOM 4581 C C . ILE A 1 600 ? -35.593 -8.747 40.659 1.00 93.94 600 ILE A C 1
ATOM 4583 O O . ILE A 1 600 ? -36.230 -9.714 41.071 1.00 93.94 600 ILE A O 1
ATOM 4587 N N . CYS A 1 601 ? -34.645 -8.878 39.726 1.00 94.19 601 CYS A N 1
ATOM 4588 C CA . CYS A 1 601 ? -34.368 -10.167 39.091 1.00 94.19 601 CYS A CA 1
ATOM 4589 C C . CYS A 1 601 ? -33.884 -11.219 40.100 1.00 94.19 601 CYS A C 1
ATOM 4591 O O . CYS A 1 601 ? -34.302 -12.375 40.028 1.00 94.19 601 CYS A O 1
ATOM 4593 N N . ARG A 1 602 ? -33.035 -10.839 41.066 1.00 91.12 602 ARG A N 1
ATOM 4594 C CA . ARG A 1 602 ? -32.554 -11.753 42.117 1.00 91.12 602 ARG A CA 1
ATOM 4595 C C . ARG A 1 602 ? -33.670 -12.195 43.061 1.00 91.12 602 ARG A C 1
ATOM 4597 O O . ARG A 1 602 ? -33.770 -13.388 43.334 1.00 91.12 602 ARG A O 1
ATOM 4604 N N . ASP A 1 603 ? -34.497 -11.259 43.521 1.00 91.56 603 ASP A N 1
ATOM 4605 C CA . ASP A 1 603 ? -35.583 -11.538 44.463 1.00 91.56 603 ASP A CA 1
ATOM 4606 C C . ASP A 1 603 ? -36.634 -12.467 43.826 1.00 91.56 603 ASP A C 1
ATOM 4608 O O . ASP A 1 603 ? -37.075 -13.430 44.452 1.00 91.56 603 ASP A O 1
ATOM 4612 N N . LEU A 1 604 ? -36.983 -12.243 42.551 1.00 91.81 604 LEU A N 1
ATOM 4613 C CA . LEU A 1 604 ? -37.964 -13.069 41.834 1.00 91.81 604 LEU A CA 1
ATOM 4614 C C . LEU A 1 604 ? -37.422 -14.452 41.436 1.00 91.81 604 LEU A C 1
ATOM 4616 O O . LEU A 1 604 ? -38.190 -15.413 41.401 1.00 91.81 604 LEU A O 1
ATOM 4620 N N . THR A 1 605 ? -36.109 -14.589 41.206 1.00 90.88 605 THR A N 1
ATOM 4621 C CA . THR A 1 605 ? -35.472 -15.887 40.886 1.00 90.88 605 THR A CA 1
ATOM 4622 C C . THR A 1 605 ? -35.613 -16.906 42.021 1.00 90.88 605 THR A C 1
ATOM 4624 O O . THR A 1 605 ? -35.591 -18.108 41.777 1.00 90.88 605 THR A O 1
ATOM 4627 N N . ALA A 1 606 ? -35.785 -16.452 43.266 1.00 87.19 606 ALA A N 1
ATOM 4628 C CA . ALA A 1 606 ? -36.028 -17.342 44.401 1.00 87.19 606 ALA A CA 1
ATOM 4629 C C . ALA A 1 606 ? -37.446 -17.950 44.412 1.00 87.19 606 ALA A C 1
ATOM 4631 O O . ALA A 1 606 ? -37.676 -18.926 45.124 1.00 87.19 606 ALA A O 1
ATOM 4632 N N . LEU A 1 607 ? -38.392 -17.368 43.663 1.00 89.75 607 LEU A N 1
ATOM 4633 C CA . LEU A 1 607 ? -39.804 -17.762 43.654 1.00 89.75 607 LEU A CA 1
ATOM 4634 C C . LEU A 1 607 ? -40.199 -18.535 42.391 1.00 89.75 607 LEU A C 1
ATOM 4636 O O . LEU A 1 607 ? -40.991 -19.470 42.479 1.00 89.75 607 LEU A O 1
ATOM 4640 N N . SER A 1 608 ? -39.672 -18.150 41.225 1.00 91.00 608 SER A N 1
ATOM 4641 C CA . SER A 1 608 ? -39.988 -18.770 39.933 1.00 91.00 608 SER A CA 1
ATOM 4642 C C . SER A 1 608 ? -38.805 -18.682 38.967 1.00 91.00 608 SER A C 1
ATOM 4644 O O . SER A 1 608 ? -37.908 -17.857 39.121 1.00 91.00 608 SER A O 1
ATOM 4646 N N . GLU A 1 609 ? -38.826 -19.505 37.920 1.00 89.88 609 GLU A N 1
ATOM 4647 C CA . GLU A 1 609 ? -37.856 -19.448 36.819 1.00 89.88 609 GLU A CA 1
ATOM 4648 C C . GLU A 1 609 ? -38.242 -18.437 35.725 1.00 89.88 609 GLU A C 1
ATOM 4650 O O . GLU A 1 609 ? -37.439 -18.140 34.833 1.00 89.88 609 GLU A O 1
ATOM 4655 N N . SER A 1 610 ? -39.473 -17.916 35.764 1.00 92.38 610 SER A N 1
ATOM 4656 C CA . SER A 1 610 ? -40.009 -17.000 34.752 1.00 92.38 610 SER A CA 1
ATOM 4657 C C . SER A 1 610 ? -40.569 -15.731 35.385 1.00 92.38 610 SER A C 1
ATOM 4659 O O . SER A 1 610 ? -41.131 -15.767 36.479 1.00 92.38 610 SER A O 1
ATOM 4661 N N . VAL A 1 611 ? -40.455 -14.612 34.671 1.00 94.50 611 VAL A N 1
ATOM 4662 C CA . VAL A 1 611 ? -41.050 -13.328 35.058 1.00 94.50 611 VAL A CA 1
ATOM 4663 C C . VAL A 1 611 ? -41.885 -12.772 33.914 1.00 94.50 611 VAL A C 1
ATOM 4665 O O . VAL A 1 611 ? -41.411 -12.680 32.784 1.00 94.50 611 VAL A O 1
ATOM 4668 N N . ALA A 1 612 ? -43.120 -12.396 34.217 1.00 93.75 612 ALA A N 1
ATOM 4669 C CA . ALA A 1 612 ? -43.969 -11.582 33.366 1.00 93.75 612 ALA A CA 1
ATOM 4670 C C . ALA A 1 612 ? -43.626 -10.105 33.595 1.00 93.75 612 ALA A C 1
ATOM 4672 O O . ALA A 1 612 ? -43.696 -9.611 34.725 1.00 93.75 612 ALA A O 1
ATOM 4673 N N . ILE A 1 613 ? -43.226 -9.414 32.530 1.00 94.31 613 ILE A N 1
ATOM 4674 C CA . ILE A 1 613 ? -42.970 -7.975 32.520 1.00 94.31 613 ILE A CA 1
ATOM 4675 C C . ILE A 1 613 ? -44.145 -7.313 31.805 1.00 94.31 613 ILE A C 1
ATOM 4677 O O . ILE A 1 613 ? -44.308 -7.454 30.594 1.00 94.31 613 ILE A O 1
ATOM 4681 N N . GLU A 1 614 ? -44.967 -6.605 32.574 1.00 93.50 614 GLU A N 1
ATOM 4682 C CA . GLU A 1 614 ? -46.164 -5.907 32.107 1.00 93.50 614 GLU A CA 1
ATOM 4683 C C . GLU A 1 614 ? -45.927 -4.397 32.183 1.00 93.50 614 GLU A C 1
ATOM 4685 O O . GLU A 1 614 ? -45.690 -3.859 33.265 1.00 93.50 614 GLU A O 1
ATOM 4690 N N . CYS A 1 615 ? -46.005 -3.688 31.058 1.00 92.56 615 CYS A N 1
ATOM 4691 C CA . CYS A 1 615 ? -45.914 -2.231 31.026 1.00 92.56 615 CYS A CA 1
ATOM 4692 C C . CYS A 1 615 ? -47.272 -1.626 30.660 1.00 92.56 615 CYS A C 1
ATOM 4694 O O . CYS A 1 615 ? -47.809 -1.864 29.579 1.00 92.56 615 CYS A O 1
ATOM 4696 N N . THR A 1 616 ? -47.827 -0.825 31.570 1.00 91.75 616 THR A N 1
ATOM 4697 C CA . THR A 1 616 ? -49.118 -0.142 31.404 1.00 91.75 616 THR A CA 1
ATOM 4698 C C . THR A 1 616 ? -48.997 1.333 31.788 1.00 91.75 616 THR A C 1
ATOM 4700 O O . THR A 1 616 ? -47.947 1.790 32.239 1.00 91.75 616 THR A O 1
ATOM 4703 N N . LYS A 1 617 ? -50.085 2.103 31.651 1.00 85.69 617 LYS A N 1
ATOM 4704 C CA . LYS A 1 617 ? -50.119 3.514 32.079 1.00 85.69 617 LYS A CA 1
ATOM 4705 C C . LYS A 1 617 ? -49.868 3.699 33.581 1.00 85.69 617 LYS A C 1
ATOM 4707 O O . LYS A 1 617 ? -49.521 4.798 33.999 1.00 85.69 617 LYS A O 1
ATOM 4712 N N . GLU A 1 618 ? -50.056 2.656 34.390 1.00 84.00 618 GLU A N 1
ATOM 4713 C CA . GLU A 1 618 ? -49.833 2.709 35.838 1.00 84.00 618 GLU A CA 1
ATOM 4714 C C . GLU A 1 618 ? -48.361 2.509 36.231 1.00 84.00 618 GLU A C 1
ATOM 4716 O O . GLU A 1 618 ? -47.988 2.833 37.360 1.00 84.00 618 GLU A O 1
ATOM 4721 N N . GLY A 1 619 ? -47.529 2.002 35.317 1.00 89.44 619 GLY A N 1
ATOM 4722 C CA . GLY A 1 619 ? -46.122 1.683 35.545 1.00 89.44 619 GLY A CA 1
ATOM 4723 C C . GLY A 1 619 ? -45.705 0.361 34.898 1.00 89.44 619 GLY A C 1
ATOM 4724 O O . GLY A 1 619 ? -46.472 -0.256 34.153 1.00 89.44 619 GLY A O 1
ATOM 4725 N N . VAL A 1 620 ? -44.487 -0.082 35.215 1.00 93.56 620 VAL A N 1
ATOM 4726 C CA . VAL A 1 620 ? -43.981 -1.413 34.861 1.00 93.56 620 VAL A CA 1
ATOM 4727 C C . VAL A 1 620 ? -44.113 -2.350 36.057 1.00 93.56 620 VAL A C 1
ATOM 4729 O O . VAL A 1 620 ? -43.734 -2.014 37.180 1.00 93.56 620 VAL A O 1
ATOM 4732 N N . LYS A 1 621 ? -44.651 -3.541 35.823 1.00 94.19 621 LYS A N 1
ATOM 4733 C CA . LYS A 1 621 ? -44.855 -4.580 36.824 1.00 94.19 621 LYS A CA 1
ATOM 4734 C C . LYS A 1 621 ? -44.082 -5.833 36.431 1.00 94.19 621 LYS A C 1
ATOM 4736 O O . LYS A 1 621 ? -44.249 -6.357 35.338 1.00 94.19 621 LYS A O 1
ATOM 4741 N N . PHE A 1 622 ? -43.261 -6.315 37.355 1.00 95.19 622 PHE A N 1
ATOM 4742 C CA . PHE A 1 622 ? -42.548 -7.583 37.274 1.00 95.19 622 PHE A CA 1
ATOM 4743 C C . PHE A 1 622 ? -43.279 -8.580 38.162 1.00 95.19 622 PHE A C 1
ATOM 4745 O O . PHE A 1 622 ? -43.303 -8.405 39.380 1.00 95.19 622 PHE A O 1
ATOM 4752 N N . ALA A 1 623 ? -43.904 -9.592 37.575 1.00 93.62 623 ALA A N 1
ATOM 4753 C CA . ALA A 1 623 ? -44.679 -10.592 38.295 1.00 93.62 623 ALA A CA 1
ATOM 4754 C C . ALA A 1 623 ? -44.147 -11.995 38.016 1.00 93.62 623 ALA A C 1
ATOM 4756 O O . ALA A 1 623 ? -43.765 -12.318 36.898 1.00 93.62 623 ALA A O 1
ATOM 4757 N N . CYS A 1 624 ? -44.141 -12.850 39.027 1.00 91.50 624 CYS A N 1
ATOM 4758 C CA . CYS A 1 624 ? -43.820 -14.256 38.867 1.00 91.50 624 CYS A CA 1
ATOM 4759 C C . CYS A 1 624 ? -44.809 -15.108 39.659 1.00 91.50 624 CYS A C 1
ATOM 4761 O O . CYS A 1 624 ? -45.308 -14.701 40.713 1.00 91.50 624 CYS A O 1
ATOM 4763 N N . ASN A 1 625 ? -45.090 -16.293 39.132 1.00 88.31 625 ASN A N 1
ATOM 4764 C CA . ASN A 1 625 ? -45.869 -17.318 39.802 1.00 88.31 625 ASN A CA 1
ATOM 4765 C C . ASN A 1 625 ? -45.033 -18.599 39.788 1.00 88.31 625 ASN A C 1
ATOM 4767 O O . ASN A 1 625 ? -44.550 -19.002 38.728 1.00 88.31 625 ASN A O 1
ATOM 4771 N N . GLY A 1 626 ? -44.796 -19.190 40.951 1.00 85.56 626 GLY A N 1
ATOM 4772 C CA . GLY A 1 626 ? -44.024 -20.420 41.080 1.00 85.56 626 GLY A CA 1
ATOM 4773 C C . GLY A 1 626 ? -44.546 -21.287 42.217 1.00 85.56 626 GLY A C 1
ATOM 4774 O O . GLY A 1 626 ? -45.449 -20.887 42.952 1.00 85.56 626 GLY A O 1
ATOM 4775 N N . ASP A 1 627 ? -43.964 -22.473 42.369 1.00 80.00 627 ASP A N 1
ATOM 4776 C CA . ASP A 1 627 ? -44.473 -23.512 43.277 1.00 80.00 627 ASP A CA 1
ATOM 4777 C C . ASP A 1 627 ? -44.422 -23.108 44.757 1.00 80.00 627 ASP A C 1
ATOM 4779 O O . ASP A 1 627 ? -45.233 -23.556 45.568 1.00 80.00 627 ASP A O 1
ATOM 4783 N N . ILE A 1 628 ? -43.463 -22.250 45.115 1.00 82.88 628 ILE A N 1
ATOM 4784 C CA . ILE A 1 628 ? -43.260 -21.755 46.484 1.00 82.88 628 ILE A CA 1
ATOM 4785 C C . ILE A 1 628 ? -44.206 -20.578 46.787 1.00 82.88 628 ILE A C 1
ATOM 4787 O O . ILE A 1 628 ? -44.580 -20.361 47.940 1.00 82.88 628 ILE A O 1
ATOM 4791 N N . GLY A 1 629 ? -44.608 -19.820 45.763 1.00 84.31 629 GLY A N 1
ATOM 4792 C CA . GLY A 1 629 ? -45.499 -18.673 45.887 1.00 84.31 629 GLY A CA 1
ATOM 4793 C C . GLY A 1 629 ? -45.418 -17.710 44.701 1.00 84.31 629 GLY A C 1
ATOM 4794 O O . GLY A 1 629 ? -44.599 -17.853 43.795 1.00 84.31 629 GLY A O 1
ATOM 4795 N N . SER A 1 630 ? -46.276 -16.692 44.732 1.00 88.25 630 SER A N 1
ATOM 4796 C CA . SER A 1 630 ? -46.304 -15.606 43.750 1.00 88.25 630 SER A CA 1
ATOM 4797 C C . SER A 1 630 ? -45.659 -14.336 44.306 1.00 88.25 630 SER A C 1
ATOM 4799 O O . SER A 1 630 ? -45.905 -13.976 45.459 1.00 88.25 630 SER A O 1
ATOM 4801 N N . GLY A 1 631 ? -44.909 -13.612 43.477 1.00 89.69 631 GLY A N 1
ATOM 4802 C CA . GLY A 1 631 ? -44.313 -12.319 43.821 1.00 89.69 631 GLY A CA 1
ATOM 4803 C C . GLY A 1 631 ? -44.570 -11.282 42.734 1.00 89.69 631 GLY A C 1
ATOM 4804 O O . GLY A 1 631 ? -44.576 -11.619 41.552 1.00 89.69 631 GLY A O 1
ATOM 4805 N N . ALA A 1 632 ? -44.780 -10.021 43.116 1.00 92.06 632 ALA A N 1
ATOM 4806 C CA . ALA A 1 632 ? -44.917 -8.922 42.166 1.00 92.06 632 ALA A CA 1
ATOM 4807 C C . ALA A 1 632 ? -44.263 -7.637 42.686 1.00 92.06 632 ALA A C 1
ATOM 4809 O O . ALA A 1 632 ? -44.468 -7.251 43.836 1.00 92.06 632 ALA A O 1
ATOM 4810 N N . VAL A 1 633 ? -43.520 -6.954 41.817 1.00 93.06 633 VAL A N 1
ATOM 4811 C CA . VAL A 1 633 ? -42.917 -5.641 42.069 1.00 93.06 633 VAL A CA 1
ATOM 4812 C C . VAL A 1 633 ? -43.431 -4.675 41.012 1.00 93.06 633 VAL A C 1
ATOM 4814 O O . VAL A 1 633 ? -43.370 -4.971 39.824 1.00 93.06 633 VAL A O 1
ATOM 4817 N N . THR A 1 634 ? -43.969 -3.528 41.426 1.00 92.50 634 THR A N 1
ATOM 4818 C CA . THR A 1 634 ? -44.458 -2.491 40.504 1.00 92.50 634 THR A CA 1
ATOM 4819 C C . THR A 1 634 ? -43.637 -1.226 40.675 1.00 92.50 634 THR A C 1
ATOM 4821 O O . THR A 1 634 ? -43.593 -0.658 41.766 1.00 92.50 634 THR A O 1
ATOM 4824 N N . LEU A 1 635 ? -43.019 -0.777 39.589 1.00 90.88 635 LEU A N 1
ATOM 4825 C CA . LEU A 1 635 ? -42.293 0.478 39.506 1.00 90.88 635 LEU A CA 1
ATOM 4826 C C . LEU A 1 635 ? -43.130 1.493 38.732 1.00 90.88 635 LEU A C 1
ATOM 4828 O O . LEU A 1 635 ? -43.604 1.229 37.627 1.00 90.88 635 LEU A O 1
ATOM 4832 N N . ARG A 1 636 ? -43.303 2.674 39.320 1.00 89.88 636 ARG A N 1
ATOM 4833 C CA . ARG A 1 636 ? -43.976 3.806 38.678 1.00 89.88 636 ARG A CA 1
ATOM 4834 C C . ARG A 1 636 ? -42.938 4.815 38.226 1.00 89.88 636 ARG A C 1
ATOM 4836 O O . ARG A 1 636 ? -41.846 4.861 38.791 1.00 89.88 636 ARG A O 1
ATOM 4843 N N . SER A 1 637 ? -43.293 5.629 37.235 1.00 86.31 637 SER A N 1
ATOM 4844 C CA . SER A 1 637 ? -42.408 6.712 36.824 1.00 86.31 637 SER A CA 1
ATOM 4845 C C . SER A 1 637 ? -42.162 7.650 38.005 1.00 86.31 637 SER A C 1
ATOM 4847 O O . SER A 1 637 ? -43.097 8.052 38.705 1.00 86.31 637 SER A O 1
ATOM 4849 N N . HIS A 1 638 ? -40.890 7.933 38.253 1.00 83.75 638 HIS A N 1
ATOM 4850 C CA . HIS A 1 638 ? -40.435 8.711 39.390 1.00 83.75 638 HIS A CA 1
ATOM 4851 C C . HIS A 1 638 ? -39.280 9.603 38.952 1.00 83.75 638 HIS A C 1
ATOM 4853 O O . HIS A 1 638 ? -38.344 9.138 38.301 1.00 83.75 638 HIS A O 1
ATOM 4859 N N . THR A 1 639 ? -39.353 10.877 39.326 1.00 81.69 639 THR A N 1
ATOM 4860 C CA . THR A 1 639 ? -38.318 11.869 39.050 1.00 81.69 639 THR A CA 1
ATOM 4861 C C . THR A 1 639 ? -37.945 12.537 40.366 1.00 81.69 639 THR A C 1
ATOM 4863 O O . THR A 1 639 ? -38.755 13.254 40.954 1.00 81.69 639 THR A O 1
ATOM 4866 N N . ASP A 1 640 ? -36.731 12.281 40.828 1.00 79.12 640 ASP A N 1
ATOM 4867 C CA . ASP A 1 640 ? -36.090 12.924 41.964 1.00 79.12 640 ASP A CA 1
ATOM 4868 C C . ASP A 1 640 ? -35.060 13.930 41.425 1.00 79.12 640 ASP A C 1
ATOM 4870 O O . ASP A 1 640 ? -34.138 13.581 40.687 1.00 79.12 640 ASP A O 1
ATOM 4874 N N . VAL A 1 641 ? -35.252 15.211 41.749 1.00 75.56 641 VAL A N 1
ATOM 4875 C CA . VAL A 1 641 ? -34.379 16.303 41.284 1.00 75.56 641 VAL A CA 1
ATOM 4876 C C . VAL A 1 641 ? -33.058 16.326 42.060 1.00 75.56 641 VAL A C 1
ATOM 4878 O O . VAL A 1 641 ? -32.049 16.785 41.529 1.00 75.56 641 VAL A O 1
ATOM 4881 N N . GLU A 1 642 ? -33.042 15.830 43.300 1.00 76.69 642 GLU A N 1
ATOM 4882 C CA . GLU A 1 642 ? -31.831 15.778 44.126 1.00 76.69 642 GLU A CA 1
ATOM 4883 C C . GLU A 1 642 ? -30.975 14.545 43.811 1.00 76.69 642 GLU A C 1
ATOM 4885 O O . GLU A 1 642 ? -29.760 14.586 44.005 1.00 76.69 642 GLU A O 1
ATOM 4890 N N . LYS A 1 643 ? -31.600 13.458 43.334 1.00 77.25 643 LYS A N 1
ATOM 4891 C CA . LYS A 1 643 ? -30.951 12.171 43.026 1.00 77.25 643 LYS A CA 1
ATOM 4892 C C . LYS A 1 643 ? -31.389 11.614 41.670 1.00 77.25 643 LYS A C 1
ATOM 4894 O O . LYS A 1 643 ? -32.101 10.603 41.624 1.00 77.25 643 LYS A O 1
ATOM 4899 N N . PRO A 1 644 ? -30.972 12.245 40.558 1.00 77.56 644 PRO A N 1
ATOM 4900 C CA . PRO A 1 644 ? -31.381 11.836 39.218 1.00 77.56 644 PRO A CA 1
ATOM 4901 C C . PRO A 1 644 ? -31.005 10.385 38.874 1.00 77.56 644 PRO A C 1
ATOM 4903 O O . PRO A 1 644 ? -31.684 9.749 38.074 1.00 77.56 644 PRO A O 1
ATOM 4906 N N . GLU A 1 645 ? -29.982 9.818 39.517 1.00 76.25 645 GLU A N 1
ATOM 4907 C CA . GLU A 1 645 ? -29.562 8.419 39.380 1.00 76.25 645 GLU A CA 1
ATOM 4908 C C . GLU A 1 645 ? -30.605 7.393 39.860 1.00 76.25 645 GLU A C 1
ATOM 4910 O O . GLU A 1 645 ? -30.457 6.198 39.612 1.00 76.25 645 GLU A O 1
ATOM 4915 N N . LYS A 1 646 ? -31.661 7.840 40.552 1.00 81.19 646 LYS A N 1
ATOM 4916 C CA . LYS A 1 646 ? -32.778 6.999 41.008 1.00 81.19 646 LYS A CA 1
ATOM 4917 C C . LYS A 1 646 ? -34.027 7.114 40.141 1.00 81.19 646 LYS A C 1
ATOM 4919 O O . LYS A 1 646 ? -35.041 6.488 40.457 1.00 81.19 646 LYS A O 1
ATOM 4924 N N . ASN A 1 647 ? -33.971 7.913 39.081 1.00 86.94 647 ASN A N 1
ATOM 4925 C CA . ASN A 1 647 ? -35.131 8.182 38.248 1.00 86.94 647 ASN A CA 1
ATOM 4926 C C . ASN A 1 647 ? -35.574 6.939 37.483 1.00 86.94 647 ASN A C 1
ATOM 4928 O O . ASN A 1 647 ? -34.767 6.111 37.058 1.00 86.94 647 ASN A O 1
ATOM 4932 N N . ILE A 1 648 ? -36.888 6.837 37.308 1.00 89.69 648 ILE A N 1
ATOM 4933 C CA . ILE A 1 648 ? -37.527 5.811 36.496 1.00 89.69 648 ILE A CA 1
ATOM 4934 C C . ILE A 1 648 ? -38.359 6.528 35.439 1.00 89.69 648 ILE A C 1
ATOM 4936 O O . ILE A 1 648 ? -39.371 7.173 35.744 1.00 89.69 648 ILE A O 1
ATOM 4940 N N . GLU A 1 649 ? -37.935 6.401 34.190 1.00 90.19 649 GLU A N 1
ATOM 4941 C CA . GLU A 1 649 ? -38.618 6.960 33.028 1.00 90.19 649 GLU A CA 1
ATOM 4942 C C . GLU A 1 649 ? -39.291 5.829 32.260 1.00 90.19 649 GLU A C 1
ATOM 4944 O O . GLU A 1 649 ? -38.662 4.824 31.933 1.00 90.19 649 GLU A O 1
ATOM 4949 N N . ILE A 1 650 ? -40.585 5.980 31.986 1.00 91.12 650 ILE A N 1
ATOM 4950 C CA . ILE A 1 650 ? -41.380 4.981 31.273 1.00 91.12 650 ILE A CA 1
ATOM 4951 C C . ILE A 1 650 ? -42.042 5.684 30.097 1.00 91.12 650 ILE A C 1
ATOM 4953 O O . ILE A 1 650 ? -42.950 6.492 30.282 1.00 91.12 650 ILE A O 1
ATOM 4957 N N . ASN A 1 651 ? -41.592 5.358 28.890 1.00 90.12 651 ASN A N 1
ATOM 4958 C CA . ASN A 1 651 ? -42.207 5.797 27.646 1.00 90.12 651 ASN A CA 1
ATOM 4959 C C . ASN A 1 651 ? -43.043 4.642 27.100 1.00 90.12 651 ASN A C 1
ATOM 4961 O O . ASN A 1 651 ? -42.499 3.593 26.757 1.00 90.12 651 ASN A O 1
ATOM 4965 N N . LEU A 1 652 ? -44.361 4.828 27.056 1.00 90.06 652 LEU A N 1
ATOM 4966 C CA . LEU A 1 652 ? -45.315 3.804 26.643 1.00 90.06 652 LEU A CA 1
ATOM 4967 C C . LEU A 1 652 ? -46.124 4.287 25.440 1.00 90.06 652 LEU A C 1
ATOM 4969 O O . LEU A 1 652 ? -46.889 5.245 25.556 1.00 90.06 652 LEU A O 1
ATOM 4973 N N . SER A 1 653 ? -45.991 3.576 24.326 1.00 89.12 653 SER A N 1
ATOM 4974 C CA . SER A 1 653 ? -46.828 3.727 23.136 1.00 89.12 653 SER A CA 1
ATOM 4975 C C . SER A 1 653 ? -48.050 2.812 23.234 1.00 89.12 653 SER A C 1
ATOM 4977 O O . SER A 1 653 ? -49.185 3.282 23.157 1.00 89.12 653 SER A O 1
ATOM 4979 N N . GLU A 1 654 ? -47.826 1.520 23.502 1.00 89.06 654 GLU A N 1
ATOM 4980 C CA . GLU A 1 654 ? -48.873 0.495 23.614 1.00 89.06 654 GLU A CA 1
ATOM 4981 C C . GLU A 1 654 ? -48.618 -0.439 24.811 1.00 89.06 654 GLU A C 1
ATOM 4983 O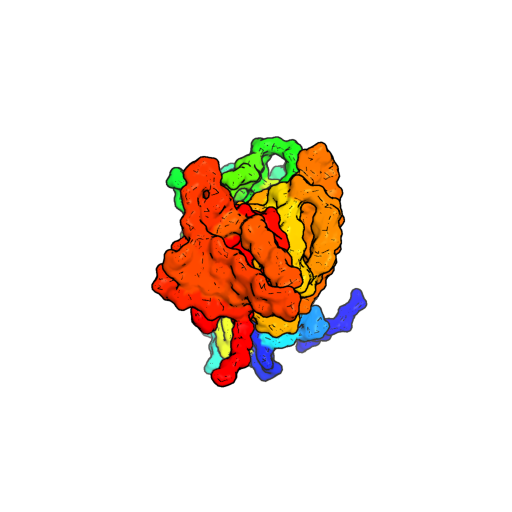 O . GLU A 1 654 ? -47.459 -0.740 25.103 1.00 89.06 654 GLU A O 1
ATOM 4988 N N . PRO A 1 655 ? -49.664 -0.908 25.527 1.00 89.38 655 PRO A N 1
ATOM 4989 C CA . PRO A 1 655 ? -49.500 -1.873 26.612 1.00 89.38 655 PRO A CA 1
ATOM 4990 C C . PRO A 1 655 ? -48.878 -3.183 26.120 1.00 89.38 655 PRO A C 1
ATOM 4992 O O . PRO A 1 655 ? -49.337 -3.759 25.137 1.00 89.38 655 PRO A O 1
ATOM 4995 N N . VAL A 1 656 ? -47.876 -3.678 26.843 1.00 92.31 656 VAL A N 1
ATOM 4996 C CA . VAL A 1 656 ? -47.148 -4.907 26.499 1.00 92.31 656 VAL A CA 1
ATOM 4997 C C . VAL A 1 656 ? -46.995 -5.786 27.734 1.00 92.31 656 VAL A C 1
ATOM 4999 O O . VAL A 1 656 ? -46.721 -5.284 28.825 1.00 92.31 656 VAL A O 1
ATOM 5002 N N . ALA A 1 657 ? -47.194 -7.090 27.563 1.00 91.94 657 ALA A N 1
ATOM 5003 C CA . ALA A 1 657 ? -47.087 -8.093 28.615 1.00 91.94 657 ALA A CA 1
ATOM 5004 C C . ALA A 1 657 ? -46.392 -9.332 28.047 1.00 91.94 657 ALA A C 1
ATOM 5006 O O . ALA A 1 657 ? -46.970 -10.053 27.240 1.00 91.94 657 ALA A O 1
ATOM 5007 N N . LEU A 1 658 ? -45.140 -9.558 28.443 1.00 93.12 658 LEU A N 1
ATOM 5008 C CA . LEU A 1 658 ? -44.318 -10.651 27.920 1.00 93.12 658 LEU A CA 1
ATOM 5009 C C . LEU A 1 658 ? -43.633 -11.398 29.059 1.00 93.12 658 LEU A C 1
ATOM 5011 O O . LEU A 1 658 ? -43.237 -10.800 30.061 1.00 93.12 658 LEU A O 1
ATOM 5015 N N . THR A 1 659 ? -43.473 -12.708 28.891 1.00 93.69 659 THR A N 1
ATOM 5016 C CA . THR A 1 659 ? -42.825 -13.569 29.886 1.00 93.69 659 THR A CA 1
ATOM 5017 C C . THR A 1 659 ? -41.408 -13.912 29.450 1.00 93.69 659 THR A C 1
ATOM 5019 O O . THR A 1 659 ? -41.191 -14.334 28.320 1.00 93.69 659 THR A O 1
ATOM 5022 N N . PHE A 1 660 ? -40.437 -13.789 30.354 1.00 94.44 660 PHE A N 1
ATOM 5023 C CA . PHE A 1 660 ? -39.023 -14.058 30.089 1.00 94.44 660 PHE A CA 1
ATOM 5024 C C . PHE A 1 660 ? -38.423 -15.006 31.126 1.00 94.44 660 PHE A C 1
ATOM 5026 O O . PHE A 1 660 ? -38.922 -15.152 32.242 1.00 94.44 660 PHE A O 1
ATOM 5033 N N . SER A 1 661 ? -37.319 -15.654 30.757 1.00 93.75 661 SER A N 1
ATOM 5034 C CA . SER A 1 661 ? -36.545 -16.501 31.666 1.00 93.75 661 SER A CA 1
ATOM 5035 C C . SER A 1 661 ? -35.698 -15.655 32.623 1.00 93.75 661 SER A C 1
ATOM 5037 O O . SER A 1 661 ? -34.802 -14.922 32.194 1.00 93.75 661 SER A O 1
ATOM 5039 N N . LEU A 1 662 ? -35.936 -15.802 33.931 1.00 92.56 662 LEU A N 1
ATOM 5040 C CA . LEU A 1 662 ? -35.194 -15.084 34.975 1.00 92.56 662 LEU A CA 1
ATOM 5041 C C . LEU A 1 662 ? -33.712 -15.468 34.998 1.00 92.56 662 LEU A C 1
ATOM 5043 O O . LEU A 1 662 ? -32.865 -14.627 35.293 1.00 92.56 662 LEU A O 1
ATOM 5047 N N . LYS A 1 663 ? -33.376 -16.701 34.601 1.00 91.50 663 LYS A N 1
ATOM 5048 C CA . LYS A 1 663 ? -31.988 -17.173 34.505 1.00 91.50 663 LYS A CA 1
ATOM 5049 C C . LYS A 1 663 ? -31.140 -16.286 33.581 1.00 91.50 663 LYS A C 1
ATOM 5051 O O . LYS A 1 663 ? -30.017 -15.937 33.939 1.00 91.50 663 LYS A O 1
ATOM 5056 N N . TYR A 1 664 ? -31.675 -15.901 32.418 1.00 93.19 664 TYR A N 1
ATOM 5057 C CA . TYR A 1 664 ? -30.979 -15.004 31.488 1.00 93.19 664 TYR A CA 1
ATOM 5058 C C . TYR A 1 664 ? -30.929 -13.570 32.014 1.00 93.19 664 TYR A C 1
ATOM 5060 O O . TYR A 1 664 ? -29.865 -12.957 31.985 1.00 93.19 664 TYR A O 1
ATOM 5068 N N . LEU A 1 665 ? -32.030 -13.059 32.575 1.00 93.75 665 LEU A N 1
ATOM 5069 C CA . LEU A 1 665 ? -32.061 -11.703 33.134 1.00 93.75 665 LEU A CA 1
ATOM 5070 C C . LEU A 1 665 ? -31.043 -11.527 34.269 1.00 93.75 665 LEU A C 1
ATOM 5072 O O . LEU A 1 665 ? -30.303 -10.549 34.277 1.00 93.75 665 LEU A O 1
ATOM 5076 N N . VAL A 1 666 ? -30.916 -12.507 35.171 1.00 92.88 666 VAL A N 1
ATOM 5077 C CA . VAL A 1 666 ? -29.890 -12.496 36.230 1.00 92.88 666 VAL A CA 1
ATOM 5078 C C . VAL A 1 666 ? -28.472 -12.478 35.653 1.00 92.88 666 VAL A C 1
ATOM 5080 O O . VAL A 1 666 ? -27.601 -11.804 36.210 1.00 92.88 666 VAL A O 1
ATOM 5083 N N . ASN A 1 667 ? -28.226 -13.176 34.539 1.00 91.56 667 ASN A N 1
ATOM 5084 C CA . ASN A 1 667 ? -26.943 -13.099 33.841 1.00 91.56 667 ASN A CA 1
ATOM 5085 C C . ASN A 1 667 ? -26.705 -11.703 33.253 1.00 91.56 667 ASN A C 1
ATOM 5087 O O . ASN A 1 667 ? -25.632 -11.148 33.471 1.00 91.56 667 ASN A O 1
ATOM 5091 N N . PHE A 1 668 ? -27.701 -11.097 32.602 1.00 94.12 668 PHE A N 1
ATOM 5092 C CA . PHE A 1 668 ? -27.585 -9.739 32.056 1.00 94.12 668 PHE A CA 1
ATOM 5093 C C . PHE A 1 668 ? -27.325 -8.705 33.159 1.00 94.12 668 PHE A C 1
ATOM 5095 O O . PHE A 1 668 ? -26.511 -7.802 32.982 1.00 94.12 668 PHE A O 1
ATOM 5102 N N . CYS A 1 669 ? -27.904 -8.891 34.351 1.00 93.38 669 CYS A N 1
ATOM 5103 C CA . CYS A 1 669 ? -27.652 -8.038 35.514 1.00 93.38 669 CYS A CA 1
ATOM 5104 C C . CYS A 1 669 ? -26.198 -8.061 36.025 1.00 93.38 669 CYS A C 1
ATOM 5106 O O . CYS A 1 669 ? -25.863 -7.276 36.915 1.00 93.38 669 CYS A O 1
ATOM 5108 N N . LYS A 1 670 ? -25.309 -8.926 35.517 1.00 91.75 670 LYS A N 1
ATOM 5109 C CA . LYS A 1 670 ? -23.862 -8.832 35.799 1.00 91.75 670 LYS A CA 1
ATOM 5110 C C . LYS A 1 670 ? -23.240 -7.578 35.175 1.00 91.75 670 LYS A C 1
ATOM 5112 O O . LYS A 1 670 ? -22.253 -7.073 35.702 1.00 91.75 670 LYS A O 1
ATOM 5117 N N . ALA A 1 671 ? -23.867 -7.021 34.137 1.00 91.69 671 ALA A N 1
ATOM 5118 C CA . ALA A 1 671 ? -23.472 -5.763 33.516 1.00 91.69 671 ALA A CA 1
ATOM 5119 C C . ALA A 1 671 ? -23.817 -4.514 34.352 1.00 91.69 671 ALA A C 1
ATOM 5121 O O . ALA A 1 671 ? -23.336 -3.434 34.027 1.00 91.69 671 ALA A O 1
ATOM 5122 N N . SER A 1 672 ? -24.561 -4.620 35.464 1.00 90.12 672 SER A N 1
ATOM 5123 C CA . SER A 1 672 ? -24.911 -3.452 36.297 1.00 90.12 672 SER A CA 1
ATOM 5124 C C . SER A 1 672 ? -23.696 -2.694 36.861 1.00 90.12 672 SER A C 1
ATOM 5126 O O . SER A 1 672 ? -23.832 -1.549 37.262 1.00 90.12 672 SER A O 1
ATOM 5128 N N . GLY A 1 673 ? -22.498 -3.293 36.884 1.00 86.81 673 GLY A N 1
ATOM 5129 C CA . GLY A 1 673 ? -21.260 -2.593 37.261 1.00 86.81 673 GLY A CA 1
ATOM 5130 C C . GLY A 1 673 ? -20.648 -1.711 36.161 1.00 86.81 673 GLY A C 1
ATOM 5131 O O . GLY A 1 673 ? -19.640 -1.047 36.421 1.00 86.81 673 GLY A O 1
ATOM 5132 N N . LEU A 1 674 ? -21.198 -1.754 34.943 1.00 89.25 674 LEU A N 1
ATOM 5133 C CA . LEU A 1 674 ? -20.761 -0.976 33.778 1.00 89.25 674 LEU A CA 1
ATOM 5134 C C . LEU A 1 674 ? -21.529 0.339 33.615 1.00 89.25 674 LEU A C 1
ATOM 5136 O O . LEU A 1 674 ? -20.986 1.283 33.051 1.00 89.25 674 LEU A O 1
ATOM 5140 N N . SER A 1 675 ? -22.780 0.386 34.078 1.00 92.25 675 SER A N 1
ATOM 5141 C CA . SER A 1 675 ? -23.658 1.548 33.957 1.00 92.25 675 SER A CA 1
ATOM 5142 C C . SER A 1 675 ? -24.607 1.622 35.148 1.00 92.25 675 SER A C 1
ATOM 5144 O O . SER A 1 675 ? -25.182 0.607 35.551 1.00 92.25 675 SER A O 1
ATOM 5146 N N . ASP A 1 676 ? -24.809 2.824 35.685 1.00 91.12 676 ASP A N 1
ATOM 5147 C CA . ASP A 1 676 ? -25.718 3.066 36.813 1.00 91.12 676 ASP A CA 1
ATOM 5148 C C . ASP A 1 676 ? -27.198 2.956 36.410 1.00 91.12 676 ASP A C 1
ATOM 5150 O O . ASP A 1 676 ? -28.070 2.749 37.257 1.00 91.12 676 ASP A O 1
ATOM 5154 N N . SER A 1 677 ? -27.485 3.033 35.107 1.00 92.38 677 SER A N 1
ATOM 5155 C CA . SER A 1 677 ? -28.826 2.903 34.532 1.00 92.38 677 SER A CA 1
ATOM 5156 C C . SER A 1 677 ? -28.905 1.727 33.559 1.00 92.38 677 SER A C 1
ATOM 5158 O O . SER A 1 677 ? -27.910 1.324 32.957 1.00 92.38 677 SER A O 1
ATOM 5160 N N . VAL A 1 678 ? -30.099 1.160 33.420 1.00 95.31 678 VAL A N 1
ATOM 5161 C CA . VAL A 1 678 ? -30.425 0.125 32.439 1.00 95.31 678 VAL A CA 1
ATOM 5162 C C . VAL A 1 678 ? -31.674 0.539 31.675 1.00 95.31 678 VAL A C 1
ATOM 5164 O O . VAL A 1 678 ? -32.632 1.053 32.259 1.00 95.31 678 VAL A O 1
ATOM 5167 N N . LYS A 1 679 ? -31.663 0.295 30.367 1.00 95.19 679 LYS A N 1
ATOM 5168 C CA . LYS A 1 679 ? -32.788 0.561 29.476 1.00 95.19 679 LYS A CA 1
ATOM 5169 C C . LYS A 1 679 ? -33.390 -0.755 28.994 1.00 95.19 679 LYS A C 1
ATOM 5171 O O . LYS A 1 679 ? -32.690 -1.582 28.417 1.00 95.19 679 LYS A O 1
ATOM 5176 N N . LEU A 1 680 ? -34.684 -0.942 29.236 1.00 95.31 680 LEU A N 1
ATOM 5177 C CA . LEU A 1 680 ? -35.467 -2.091 28.792 1.00 95.31 680 LEU A CA 1
ATOM 5178 C C . LEU A 1 680 ? -36.403 -1.648 27.670 1.00 95.31 680 LEU A C 1
ATOM 5180 O O . LEU A 1 680 ? -37.212 -0.744 27.883 1.00 95.31 680 LEU A O 1
ATOM 5184 N N . CYS A 1 681 ? -36.329 -2.286 26.506 1.00 93.50 681 CYS A N 1
ATOM 5185 C CA . CYS A 1 681 ? -37.261 -2.031 25.412 1.00 93.50 681 CYS A CA 1
ATOM 5186 C C . CYS A 1 681 ? -38.070 -3.293 25.100 1.00 93.50 681 CYS A C 1
ATOM 5188 O O . CYS A 1 681 ? -37.499 -4.358 24.863 1.00 93.50 681 CYS A O 1
ATOM 5190 N N . LEU A 1 682 ? -39.398 -3.165 25.112 1.00 92.62 682 LEU A N 1
ATOM 5191 C CA . LEU A 1 682 ? -40.344 -4.265 24.927 1.00 92.62 682 LEU A CA 1
ATOM 5192 C C . LEU A 1 682 ? -41.300 -3.962 23.775 1.00 92.62 682 LEU A C 1
ATOM 5194 O O . LEU A 1 682 ? -41.775 -2.836 23.633 1.00 92.62 682 LEU A O 1
ATOM 5198 N N . SER A 1 683 ? -41.611 -4.984 22.986 1.00 90.81 683 SER A N 1
ATOM 5199 C CA . SER A 1 683 ? -42.671 -4.968 21.978 1.00 90.81 683 SER A CA 1
ATOM 5200 C C . SER A 1 683 ? -43.166 -6.391 21.750 1.00 90.81 683 SER A C 1
ATOM 5202 O O . SER A 1 683 ? -42.391 -7.332 21.915 1.00 90.81 683 SER A O 1
ATOM 5204 N N . ASN A 1 684 ? -44.434 -6.564 21.375 1.00 85.19 684 ASN A N 1
ATOM 5205 C CA . ASN A 1 684 ? -44.934 -7.884 20.988 1.00 85.19 684 ASN A CA 1
ATOM 5206 C C . ASN A 1 684 ? -44.171 -8.382 19.749 1.00 85.19 684 ASN A C 1
ATOM 5208 O O . ASN A 1 684 ? -43.790 -7.581 18.901 1.00 85.19 684 ASN A O 1
ATOM 5212 N N . GLU A 1 685 ? -43.933 -9.693 19.663 1.00 82.88 685 GLU A N 1
ATOM 5213 C CA . GLU A 1 685 ? -43.232 -10.354 18.542 1.00 82.88 685 GLU A CA 1
ATOM 5214 C C . GLU A 1 685 ? -41.747 -9.974 18.352 1.00 82.88 685 GLU A C 1
ATOM 5216 O O . GLU A 1 685 ? -41.099 -10.462 17.427 1.00 82.88 685 GLU A O 1
ATOM 5221 N N . VAL A 1 686 ? -41.167 -9.168 19.250 1.00 87.38 686 VAL A N 1
ATOM 5222 C CA . VAL A 1 686 ? -39.756 -8.749 19.207 1.00 87.38 686 VAL A CA 1
ATOM 5223 C C . VAL A 1 686 ? -39.050 -9.167 20.505 1.00 87.38 686 VAL A C 1
ATOM 5225 O O . VAL A 1 686 ? -39.651 -9.092 21.580 1.00 87.38 686 VAL A O 1
ATOM 5228 N N . PRO A 1 687 ? -37.775 -9.603 20.460 1.00 90.25 687 PRO A N 1
ATOM 5229 C CA . PRO A 1 687 ? -36.995 -9.873 21.665 1.00 90.25 687 PRO A CA 1
ATOM 5230 C C . PRO A 1 687 ? -36.907 -8.661 22.604 1.00 90.25 687 PRO A C 1
ATOM 5232 O O . PRO A 1 687 ? -36.801 -7.517 22.161 1.00 90.25 687 PRO A O 1
ATOM 5235 N N . LEU A 1 688 ? -36.871 -8.916 23.913 1.00 93.88 688 LEU A N 1
ATOM 5236 C CA . LEU A 1 688 ? -36.564 -7.896 24.916 1.00 93.88 688 LEU A CA 1
ATOM 5237 C C . LEU A 1 688 ? -35.140 -7.394 24.708 1.00 93.88 688 LEU A C 1
ATOM 5239 O O . LEU A 1 688 ? -34.205 -8.189 24.783 1.00 93.88 688 LEU A O 1
ATOM 5243 N N . LEU A 1 689 ? -34.980 -6.083 24.545 1.00 94.69 689 LEU A N 1
ATOM 5244 C CA . LEU A 1 689 ? -33.681 -5.421 24.562 1.00 94.69 689 LEU A CA 1
ATOM 5245 C C . LEU A 1 689 ? -33.368 -4.924 25.978 1.00 94.69 689 LEU A C 1
ATOM 5247 O O . LEU A 1 689 ? -34.127 -4.140 26.544 1.00 94.69 689 LEU A O 1
ATOM 5251 N N . VAL A 1 690 ? -32.226 -5.343 26.519 1.00 95.75 690 VAL A N 1
ATOM 5252 C CA . VAL A 1 690 ? -31.626 -4.822 27.754 1.00 95.75 690 VAL A CA 1
ATOM 5253 C C . VAL A 1 690 ? -30.323 -4.114 27.392 1.00 95.75 690 VAL A C 1
ATOM 5255 O O . VAL A 1 690 ? -29.350 -4.757 27.004 1.00 95.75 690 VAL A O 1
ATOM 5258 N N . GLU A 1 691 ? -30.298 -2.790 27.499 1.00 95.38 691 GLU A N 1
ATOM 5259 C CA . GLU A 1 691 ? -29.160 -1.947 27.125 1.00 95.38 691 GLU A CA 1
ATOM 5260 C C . GLU A 1 691 ? -28.509 -1.309 28.358 1.00 95.38 691 GLU A C 1
ATOM 5262 O O . GLU A 1 691 ? -29.172 -0.668 29.176 1.00 95.38 691 GLU A O 1
ATOM 5267 N N . TYR A 1 692 ? -27.187 -1.452 28.442 1.00 95.62 692 TYR A N 1
ATOM 5268 C CA . TYR A 1 692 ? -26.315 -0.732 29.363 1.00 95.62 692 TYR A CA 1
ATOM 5269 C C . TYR A 1 692 ? -25.463 0.254 28.558 1.00 95.62 692 TYR A C 1
ATOM 5271 O O . TYR A 1 692 ? -24.629 -0.150 27.740 1.00 95.62 692 TYR A O 1
ATOM 5279 N N . GLY A 1 693 ? -25.685 1.551 28.777 1.00 91.12 693 GLY A N 1
ATOM 5280 C CA . GLY A 1 693 ? -24.919 2.616 28.129 1.00 91.12 693 GLY A CA 1
ATOM 5281 C C . GLY A 1 693 ? -23.532 2.767 28.753 1.00 91.12 693 GLY A C 1
ATOM 5282 O O . GLY A 1 693 ? -23.407 2.817 29.978 1.00 91.12 693 GLY A O 1
ATOM 5283 N N . LEU A 1 694 ? -22.504 2.850 27.911 1.00 89.38 694 LEU A N 1
ATOM 5284 C CA . LEU A 1 694 ? -21.113 3.091 28.293 1.00 89.38 694 LEU A CA 1
ATOM 5285 C C . LEU A 1 694 ? -20.689 4.505 27.848 1.00 89.38 694 LEU A C 1
ATOM 5287 O O . LEU A 1 694 ? -21.436 5.226 27.180 1.00 89.38 694 LEU A O 1
ATOM 5291 N N . SER A 1 695 ? -19.475 4.920 28.211 1.00 84.00 695 SER A N 1
ATOM 5292 C CA . SER A 1 695 ? -18.919 6.210 27.784 1.00 84.00 695 SER A CA 1
ATOM 5293 C C . SER A 1 695 ? -18.841 6.335 26.254 1.00 84.00 695 SER A C 1
ATOM 5295 O O . SER A 1 695 ? -18.734 5.347 25.530 1.00 84.00 695 SER A O 1
ATOM 5297 N N . ASN A 1 696 ? -18.889 7.571 25.748 1.00 82.62 696 ASN A N 1
ATOM 5298 C CA . ASN A 1 696 ? -18.708 7.901 24.326 1.00 82.62 696 ASN A CA 1
ATOM 5299 C C . ASN A 1 696 ? -19.696 7.219 23.359 1.00 82.62 696 ASN A C 1
ATOM 5301 O O . ASN A 1 696 ? -19.373 6.970 22.203 1.00 82.62 696 ASN A O 1
ATOM 5305 N N . SER A 1 697 ? -20.935 6.965 23.794 1.00 85.12 697 SER A N 1
ATOM 5306 C CA . SER A 1 697 ? -21.957 6.244 23.004 1.00 85.12 697 SER A CA 1
ATOM 5307 C C . SER A 1 697 ? -21.607 4.781 22.697 1.00 85.12 697 SER A C 1
ATOM 5309 O O . SER A 1 697 ? -22.177 4.193 21.776 1.00 85.12 697 SER A O 1
ATOM 5311 N N . SER A 1 698 ? -20.670 4.203 23.446 1.00 91.62 698 SER A N 1
ATOM 5312 C CA . SER A 1 698 ? -20.438 2.761 23.496 1.00 91.62 698 SER A CA 1
ATOM 5313 C C . SER A 1 698 ? -21.583 2.081 24.260 1.00 91.62 698 SER A C 1
ATOM 5315 O O . SER A 1 698 ? -22.260 2.714 25.073 1.00 91.62 698 SER A O 1
ATOM 5317 N N . TYR A 1 699 ? -21.832 0.797 24.016 1.00 93.88 699 TYR A N 1
ATOM 5318 C CA . TYR A 1 699 ? -22.934 0.080 24.663 1.00 93.88 699 TYR A CA 1
ATOM 5319 C C . TYR A 1 699 ? -22.662 -1.412 24.830 1.00 93.88 699 TYR A C 1
ATOM 5321 O O . TYR A 1 699 ? -21.889 -2.020 24.085 1.00 93.88 699 TYR A O 1
ATOM 5329 N N . LEU A 1 700 ? -23.387 -2.008 25.776 1.00 95.38 700 LEU A N 1
ATOM 5330 C CA . LEU A 1 700 ? -23.575 -3.448 25.895 1.00 95.38 700 LEU A CA 1
ATOM 5331 C C . LEU A 1 700 ? -25.077 -3.754 25.889 1.00 95.38 700 LEU A C 1
ATOM 5333 O O . LEU A 1 700 ? -25.812 -3.321 26.776 1.00 95.38 700 LEU A O 1
ATOM 5337 N N . ARG A 1 701 ? -25.532 -4.475 24.866 1.00 94.81 701 ARG A N 1
ATOM 5338 C CA . ARG A 1 701 ? -26.931 -4.829 24.622 1.00 94.81 701 ARG A CA 1
ATOM 5339 C C . ARG A 1 701 ? -27.117 -6.335 24.693 1.00 94.81 701 ARG A C 1
ATOM 5341 O O . ARG A 1 701 ? -26.326 -7.093 24.136 1.00 94.81 701 ARG A O 1
ATOM 5348 N N . PHE A 1 702 ? -28.207 -6.745 25.319 1.00 95.19 702 PHE A N 1
ATOM 5349 C CA . PHE A 1 702 ? -28.674 -8.121 25.339 1.00 95.19 702 PHE A CA 1
ATOM 5350 C C . PHE A 1 702 ? -30.061 -8.186 24.715 1.00 95.19 702 PHE A C 1
ATOM 5352 O O . PHE A 1 702 ? -30.911 -7.358 25.036 1.00 95.19 702 PHE A O 1
ATOM 5359 N N . TYR A 1 703 ? -30.293 -9.178 23.863 1.00 93.44 703 TYR A N 1
ATOM 5360 C CA . TYR A 1 703 ? -31.611 -9.490 23.325 1.00 93.44 703 TYR A CA 1
ATOM 5361 C C . TYR A 1 703 ? -32.053 -10.844 23.858 1.00 93.44 703 TYR A C 1
ATOM 5363 O O . TYR A 1 703 ? -31.258 -11.783 23.861 1.00 93.44 703 TYR A O 1
ATOM 5371 N N . LEU A 1 704 ? -33.300 -10.948 24.309 1.00 93.94 704 LEU A N 1
ATOM 5372 C CA . LEU A 1 704 ? -33.856 -12.183 24.857 1.00 93.94 704 LEU A CA 1
ATOM 5373 C C . LEU A 1 704 ? -35.237 -12.456 24.279 1.00 93.94 704 LEU A C 1
ATOM 5375 O O . LEU A 1 704 ? -36.145 -11.634 24.412 1.00 93.94 704 LEU A O 1
ATOM 5379 N N . ALA A 1 705 ? -35.401 -13.626 23.666 1.00 92.06 705 ALA A N 1
ATOM 5380 C CA . ALA A 1 705 ? -36.697 -14.044 23.156 1.00 92.06 705 ALA A CA 1
ATOM 5381 C C . ALA A 1 705 ? -37.703 -14.260 24.310 1.00 92.06 705 ALA A C 1
ATOM 5383 O O . ALA A 1 705 ? -37.335 -14.806 25.360 1.00 92.06 705 ALA A O 1
ATOM 5384 N N . PRO A 1 706 ? -38.971 -13.841 24.146 1.00 90.75 706 PRO A N 1
ATOM 5385 C CA . PRO A 1 706 ? -40.017 -14.155 25.108 1.00 90.75 706 PRO A CA 1
ATOM 5386 C C . PRO A 1 706 ? -40.275 -15.666 25.141 1.00 90.75 706 PRO A C 1
ATOM 5388 O O . PRO A 1 706 ? -40.132 -16.366 24.137 1.00 90.75 706 PRO A O 1
ATOM 5391 N N . LYS A 1 707 ? -40.685 -16.182 26.300 1.00 86.69 707 LYS A N 1
ATOM 5392 C CA . LYS A 1 707 ? -41.232 -17.535 26.392 1.00 86.69 707 LYS A CA 1
ATOM 5393 C C . LYS A 1 707 ? -42.572 -17.553 25.665 1.00 86.69 707 LYS A C 1
ATOM 5395 O O . LYS A 1 707 ? -43.454 -16.759 25.986 1.00 86.69 707 LYS A O 1
ATOM 5400 N N . ILE A 1 708 ? -42.711 -18.469 24.713 1.00 75.56 708 ILE A N 1
ATOM 5401 C CA . ILE A 1 708 ? -44.001 -18.789 24.105 1.00 75.56 708 ILE A CA 1
ATOM 5402 C C . ILE A 1 708 ? -44.839 -19.424 25.218 1.00 75.56 708 ILE A C 1
ATOM 5404 O O . ILE A 1 708 ? -44.397 -20.389 25.843 1.00 75.56 708 ILE A O 1
ATOM 5408 N N . GLY A 1 709 ? -45.980 -18.819 25.544 1.00 56.78 709 GLY A N 1
ATOM 5409 C CA . GLY A 1 709 ? -46.934 -19.445 26.451 1.00 56.78 709 GLY A CA 1
ATOM 5410 C C . GLY A 1 709 ? -47.514 -20.689 25.787 1.00 56.78 709 GLY A C 1
ATOM 5411 O O . GLY A 1 709 ? -47.750 -20.675 24.580 1.00 56.78 709 GLY A O 1
ATOM 5412 N N . ASP A 1 710 ? -47.751 -21.746 26.562 1.00 41.25 710 ASP A N 1
ATOM 5413 C CA . ASP A 1 710 ? -48.704 -22.778 26.160 1.00 41.25 710 ASP A CA 1
ATOM 5414 C C . ASP A 1 710 ? -50.074 -22.083 26.059 1.00 41.25 710 ASP A C 1
ATOM 5416 O O . ASP A 1 710 ? -50.752 -21.874 27.065 1.00 41.25 710 ASP A O 1
ATOM 5420 N N . GLU A 1 711 ? -50.431 -21.601 24.868 1.00 36.09 711 GLU A N 1
ATOM 5421 C CA . GLU A 1 711 ? -51.804 -21.202 24.574 1.00 36.09 711 GLU A CA 1
ATOM 5422 C C . GLU A 1 711 ? -52.649 -22.484 24.551 1.00 36.09 711 GLU A C 1
ATOM 5424 O O . GLU A 1 711 ? -52.532 -23.297 23.631 1.00 36.09 711 GLU A O 1
ATOM 5429 N N . GLU A 1 712 ? -53.450 -22.689 25.601 1.00 29.17 712 GLU A N 1
ATOM 5430 C CA . GLU A 1 712 ? -54.667 -23.514 25.526 1.00 29.17 712 GLU A CA 1
ATOM 5431 C C . GLU A 1 712 ? -55.735 -22.846 24.653 1.00 29.17 712 GLU A C 1
ATOM 5433 O O . GLU A 1 712 ? -55.958 -21.620 24.814 1.00 29.17 712 GLU A O 1
#